Protein AF-A0AA94HT03-F1 (afdb_monomer)

Sequence (655 aa):
MANLNLFRPSSGQHSVFHSTGNEAVILNFPAGEATLGREGEALTFTFDDGGTLALEGFYTTYTSSNVPEFLVDGQALSGKEFFAALGHDDLMPAAGPAGVERGARYNEFAESSLAEGVDHLDGLDWQMQPLFASETEFPAEGLLAASGGGGDTPGPGPDTDPDGGTYHTRLVMSHGSGQSLSFQAVDENGHLVTDASKLSFAFAGGVSQYFNPPSVDPATGLVTVTLTEAGKAALAAGGKFASTLEVSIGGKTYTMDLLGSGGTSTYDYTQREAEAGMDGPLKGEWYVSHGKIVSGETITLGGDSINNILVVNARDSGNAYATHNTEMTFAHDTVGRVDIAAKAEGGGAYGNYIQGYGGNAAGLIDAGTKADVHISASSGTGTAMAMATSSEKAADGSMYETSAVVRGRDISFSANATEKMAAGIWGSGKTTVNVEAQGDVNFSSVTKGGTVDNMSTGVYTRDQAIVNISGQNVSSEAKALAGGGADGTVTSSGFRTSAGTSLNITTAENGTFNASSYQETSPYDSPYSGVSWTGGRAAGFTSMGLTASGNVDQGGWGNKSHLNVKAGDVNISATVDASSGKGTAAGIYAGYGGNVNINTSDNGNELNISGHAPSWGVGIISTNHGITHINAGDGDDVININASVHNGAAAVTIR

Radius of gyration: 31.0 Å; Cα contacts (8 Å, |Δi|>4): 1978; chains: 1; bounding box: 94×77×95 Å

pLDDT: mean 80.8, std 20.51, range [20.97, 98.94]

Mean predicted aligned error: 16.06 Å

Organism: Desulfovibrio desulfuricans (NCBI:txid876)

Secondary structure (DSSP, 8-state):
-EEEEE-PPPTT-EEEEE--SSEEEEESS-GGGEEEEEETTEEEEEETTS-EEEEETHHHH--TTTPPPEEETTEEE-HHHHHHHTT-GGGSPPPPPP-------------------------------------------------------------------S-EEEEEEEE-SS-EEEEEEE-TTS-EE--GGGEEEEEEEE-GGGBPPPEE-TTT-EEEEEB-HHHHHHHHTT-EEEEEEEEEETTEEEEEEEEEE-S---EEHHHHHHHHT--S-EEEEEEEEESS-EES-EEEE--SSEEEEEEEEEEEES-EEEEES-EEEESS--EEEEEEEEEEEES-EEEEEEEESSS-EEEEEE-TTTEEEEEEEEESSS-EEEEEEEEPBPTTSPBPPEEEEEEESSEEEEEEESSSEEEEEEE-SSEEEEEEESS-EEEEEEEES-SS--EEEEEEE-TT-EEEEEES-EEEEEEEE----TT---EEEEEEE-TT-EEEEEE-TT-EEEEEEEES----SS-------TT-PPPS-SEEEEEEE-EE-TTS-EE-EEEEEEESEEEEEEEE-GGGSS-EEEEEEEETTEEEEEEE-SSS-EEEEEEEESSEEEEEEEETT-EEEEE--SSS-EEEEEEEESSSEEE----

Solvent-accessible surface area (backbone atoms only — not comparable to full-atom values): 31815 Å² total; per-residue (Å²): 125,53,73,44,79,46,69,78,53,58,75,62,33,79,41,83,45,74,60,85,69,63,42,38,39,34,43,71,51,66,75,87,62,39,51,78,50,72,56,92,44,18,45,28,37,38,31,93,63,57,14,30,37,34,32,36,42,39,55,76,61,27,22,62,89,59,50,46,40,35,30,49,88,86,42,80,29,52,40,71,53,49,30,51,75,72,73,37,65,86,75,56,41,56,74,61,84,79,80,77,79,82,85,73,91,79,84,84,86,78,87,84,81,86,81,87,79,92,83,78,92,84,81,89,84,82,87,78,85,86,85,81,87,82,90,82,82,86,86,86,83,89,84,86,82,91,85,83,86,84,84,90,82,94,78,92,80,78,89,76,75,72,93,57,46,71,35,33,32,40,39,40,40,36,42,52,83,78,57,64,50,73,48,64,50,64,50,99,87,45,45,77,44,45,61,35,92,40,57,48,78,46,79,77,40,71,57,50,80,28,46,46,81,72,43,65,39,75,86,58,15,40,32,35,39,31,55,28,74,64,27,43,51,40,28,67,72,40,35,72,49,50,24,34,35,34,43,30,52,78,86,46,44,29,48,28,43,40,35,38,35,26,48,98,60,64,41,49,41,70,63,47,50,70,71,66,68,69,75,55,56,44,33,31,28,36,40,37,32,29,58,43,61,46,62,69,32,42,38,38,42,56,15,65,33,27,37,35,38,40,32,34,9,65,30,74,59,47,70,15,39,11,29,31,38,30,35,38,38,42,77,35,78,14,38,50,35,40,41,32,31,8,28,4,49,33,26,32,6,22,5,38,34,32,62,7,74,97,39,68,32,59,27,39,37,36,35,37,64,56,5,31,32,38,30,21,9,31,9,48,58,17,36,4,22,4,28,36,37,33,26,38,69,45,97,88,69,49,64,23,47,19,40,36,40,42,34,10,12,36,34,36,22,33,6,33,7,27,25,20,27,6,18,10,35,36,33,23,30,38,21,41,37,42,37,47,27,65,31,38,33,41,22,37,8,32,16,41,61,18,60,53,60,26,33,5,17,13,32,39,27,27,51,44,5,34,40,40,39,35,17,30,27,38,39,21,41,4,31,26,38,50,51,85,28,99,84,32,59,50,29,10,22,6,36,38,33,20,31,44,10,39,38,39,39,38,34,35,64,93,14,42,34,38,23,30,9,31,22,47,41,38,92,40,63,52,60,57,86,75,80,88,65,98,80,63,76,68,70,39,54,32,6,22,5,35,36,15,17,15,49,38,51,97,87,58,53,62,36,38,13,36,35,40,39,37,22,17,30,34,41,28,30,7,28,26,36,67,86,34,73,20,6,19,8,20,8,33,38,11,27,29,28,1,27,34,38,39,35,35,30,68,56,59,33,46,38,38,29,21,4,30,8,13,16,27,2,21,12,34,44,60,39,69,70,18,38,74,48,78,42,64,57,58,68,76,49,44,80,46,74,39,46,39,47,77,77,56,51,55,42,79,52,84,131

Nearest PDB structures (foldseek):
  6q2j-assembly1_E  TM=3.607E-01  e=1.363E-01  Homo sapiens
  6q2o-assembly1_E  TM=3.130E-01  e=4.363E-01  Homo sapiens
  2qub-assembly6_K  TM=1.337E-01  e=5.694E+00  Serratia marcescens

Structure (mmCIF, N/CA/C/O backbone):
data_AF-A0AA94HT03-F1
#
_entry.id   AF-A0AA94HT03-F1
#
loop_
_atom_site.group_PDB
_atom_site.id
_atom_site.type_symbol
_atom_site.label_atom_id
_atom_site.label_alt_id
_atom_site.label_comp_id
_atom_site.label_asym_id
_atom_site.label_entity_id
_atom_site.label_seq_id
_atom_site.pdbx_PDB_ins_code
_atom_site.Cartn_x
_atom_site.Cartn_y
_atom_site.Cartn_z
_atom_site.occupancy
_atom_site.B_iso_or_equiv
_atom_site.auth_seq_id
_atom_site.auth_comp_id
_atom_site.auth_asym_id
_atom_site.auth_atom_id
_atom_site.pdbx_PDB_model_num
ATOM 1 N N . MET A 1 1 ? 18.491 -6.166 23.065 1.00 55.22 1 MET A N 1
ATOM 2 C CA . MET A 1 1 ? 18.778 -7.569 22.707 1.00 55.22 1 MET A CA 1
ATOM 3 C C . MET A 1 1 ? 17.438 -8.227 22.453 1.00 55.22 1 MET A C 1
ATOM 5 O O . MET A 1 1 ? 16.529 -7.979 23.237 1.00 55.22 1 MET A O 1
ATOM 9 N N . ALA A 1 2 ? 17.270 -8.903 21.318 1.00 68.06 2 ALA A N 1
ATOM 10 C CA . ALA A 1 2 ? 16.026 -9.611 21.016 1.00 68.06 2 ALA A CA 1
ATOM 11 C C . ALA A 1 2 ? 15.937 -10.883 21.879 1.00 68.06 2 ALA A C 1
ATOM 13 O O . ALA A 1 2 ? 16.967 -11.395 22.310 1.00 68.06 2 ALA A O 1
ATOM 14 N N . ASN A 1 3 ? 14.734 -11.385 22.148 1.00 84.75 3 ASN A N 1
ATOM 15 C CA . ASN A 1 3 ? 14.538 -12.636 22.883 1.00 84.75 3 ASN A CA 1
ATOM 16 C C . ASN A 1 3 ? 13.904 -13.668 21.951 1.00 84.75 3 ASN A C 1
ATOM 18 O O . ASN A 1 3 ? 12.873 -13.380 21.341 1.00 84.75 3 ASN A O 1
ATOM 22 N N . LEU A 1 4 ? 14.480 -14.867 21.880 1.00 89.06 4 LEU A N 1
ATOM 23 C CA . LEU A 1 4 ? 13.916 -15.992 21.144 1.00 89.06 4 LEU A CA 1
ATOM 24 C C . LEU A 1 4 ? 13.158 -16.901 22.106 1.00 89.06 4 LEU A C 1
ATOM 26 O O . LEU A 1 4 ? 13.760 -17.569 22.941 1.00 89.06 4 LEU A O 1
ATOM 30 N N . ASN A 1 5 ? 11.834 -16.921 21.989 1.00 90.38 5 ASN A N 1
ATOM 31 C CA . ASN A 1 5 ? 10.969 -17.716 22.855 1.00 90.38 5 ASN A CA 1
ATOM 32 C C . ASN A 1 5 ? 10.739 -19.105 22.259 1.00 90.38 5 ASN A C 1
ATOM 34 O O . ASN A 1 5 ? 10.061 -19.244 21.243 1.00 90.38 5 ASN A O 1
ATOM 38 N N . LEU A 1 6 ? 11.274 -20.128 22.921 1.00 90.94 6 LEU A N 1
ATOM 39 C CA . LEU A 1 6 ? 11.078 -21.525 22.564 1.00 90.94 6 LEU A CA 1
ATOM 40 C C . LEU A 1 6 ? 9.910 -22.093 23.368 1.00 90.94 6 LEU A C 1
ATOM 42 O O . LEU A 1 6 ? 9.934 -22.099 24.600 1.00 90.94 6 LEU A O 1
ATOM 46 N N . PHE A 1 7 ? 8.887 -22.572 22.666 1.00 90.38 7 PHE A N 1
ATOM 47 C CA . PHE A 1 7 ? 7.710 -23.202 23.263 1.00 90.38 7 PHE A CA 1
ATOM 48 C C . PHE A 1 7 ? 7.730 -24.703 23.005 1.00 90.38 7 PHE A C 1
ATOM 50 O O . PHE A 1 7 ? 8.082 -25.146 21.911 1.00 90.38 7 PHE A O 1
ATOM 57 N N . ARG A 1 8 ? 7.317 -25.486 24.004 1.00 89.25 8 ARG A N 1
ATOM 58 C CA . ARG A 1 8 ? 7.193 -26.937 23.860 1.00 89.25 8 ARG A CA 1
ATOM 59 C C . ARG A 1 8 ? 6.147 -27.268 22.774 1.00 89.25 8 ARG A C 1
ATOM 61 O O . ARG A 1 8 ? 5.034 -26.743 22.845 1.00 89.25 8 ARG A O 1
ATOM 68 N N . PRO A 1 9 ? 6.472 -28.115 21.779 1.00 89.44 9 PRO A N 1
ATOM 69 C CA . PRO A 1 9 ? 5.512 -28.582 20.781 1.00 89.44 9 PRO A CA 1
ATOM 70 C C . PRO A 1 9 ? 4.450 -29.497 21.406 1.00 89.44 9 PRO A C 1
ATOM 72 O O . PRO A 1 9 ? 4.656 -30.084 22.468 1.00 89.44 9 PRO A O 1
ATOM 75 N N . SER A 1 10 ? 3.314 -29.662 20.722 1.00 85.94 10 SER A N 1
ATOM 76 C CA . SER A 1 10 ? 2.341 -30.701 21.093 1.00 85.94 10 SER A CA 1
ATOM 77 C C . SER A 1 10 ? 2.944 -32.101 20.895 1.00 85.94 10 SER A C 1
ATOM 79 O O . SER A 1 10 ? 3.809 -32.282 20.038 1.00 85.94 10 SER A O 1
ATOM 81 N N . SER A 1 11 ? 2.475 -33.102 21.651 1.00 88.50 11 SER A N 1
ATOM 82 C CA . SER A 1 11 ? 2.993 -34.482 21.571 1.00 88.50 11 SER A CA 1
ATOM 83 C C . SER A 1 11 ? 3.035 -35.000 20.126 1.00 88.50 11 SER A C 1
ATOM 85 O O . SER A 1 11 ? 2.053 -34.906 19.385 1.00 88.50 11 SER A O 1
ATOM 87 N N . GLY A 1 12 ? 4.199 -35.520 19.727 1.00 81.62 12 GLY A N 1
ATOM 88 C CA . GLY A 1 12 ? 4.464 -36.040 18.383 1.00 81.62 12 GLY A CA 1
ATOM 89 C C . GLY A 1 12 ? 4.638 -34.991 17.275 1.00 81.62 12 GLY A C 1
ATOM 90 O O . GLY A 1 12 ? 4.782 -35.377 16.116 1.00 81.62 12 GLY A O 1
ATOM 91 N N . GLN A 1 13 ? 4.615 -33.688 17.584 1.00 84.31 13 GLN A N 1
ATOM 92 C CA . GLN A 1 13 ? 4.849 -32.620 16.604 1.00 84.31 13 GLN A CA 1
ATOM 93 C C . GLN A 1 13 ? 6.302 -32.131 16.585 1.00 84.31 13 GLN A C 1
ATOM 95 O O . GLN A 1 13 ? 7.031 -32.251 17.569 1.00 84.31 13 GLN A O 1
ATOM 100 N N . HIS A 1 14 ? 6.692 -31.540 15.454 1.00 91.12 14 HIS A N 1
ATOM 101 C CA . HIS A 1 14 ? 7.996 -30.921 15.238 1.00 91.12 14 HIS A CA 1
ATOM 102 C C . HIS A 1 14 ? 7.846 -29.406 15.052 1.00 91.12 14 HIS A C 1
ATOM 104 O O . HIS A 1 14 ? 7.061 -28.968 14.208 1.00 91.12 14 HIS A O 1
ATOM 110 N N . SER A 1 15 ? 8.613 -28.624 15.809 1.00 89.06 15 SER A N 1
ATOM 111 C CA . SER A 1 15 ? 8.664 -27.160 15.713 1.00 89.06 15 SER A CA 1
ATOM 112 C C . SER A 1 15 ? 10.060 -26.687 15.323 1.00 89.06 15 SER A C 1
ATOM 114 O O . SER A 1 15 ? 11.050 -27.178 15.856 1.00 89.06 15 SER A O 1
ATOM 116 N N . VAL A 1 16 ? 10.143 -25.690 14.441 1.00 90.62 16 VAL A N 1
ATOM 117 C CA . VAL A 1 16 ? 11.417 -25.132 13.962 1.00 90.62 16 VAL A CA 1
ATOM 118 C C . VAL A 1 16 ? 11.518 -23.655 14.317 1.00 90.62 16 VAL A C 1
ATOM 120 O O . VAL A 1 16 ? 10.606 -22.876 14.046 1.00 90.62 16 VAL A O 1
ATOM 123 N N . PHE A 1 17 ? 12.655 -23.272 14.886 1.00 89.69 17 PHE A N 1
ATOM 124 C CA . PHE A 1 17 ? 13.041 -21.900 15.196 1.00 89.69 17 PHE A CA 1
ATOM 125 C C . PHE A 1 17 ? 14.381 -21.599 14.526 1.00 89.69 17 PHE A C 1
ATOM 127 O O . PHE A 1 17 ? 15.185 -22.503 14.335 1.00 89.69 17 PHE A O 1
ATOM 134 N N . HIS A 1 18 ? 14.639 -20.340 14.177 1.00 87.19 18 HIS A N 1
ATOM 135 C CA . HIS A 1 18 ? 15.865 -19.944 13.479 1.00 87.19 18 HIS A CA 1
ATOM 136 C C . HIS A 1 18 ? 16.683 -18.991 14.342 1.00 87.19 18 HIS A C 1
ATOM 138 O O . HIS A 1 18 ? 16.144 -17.996 14.825 1.00 87.19 18 HIS A O 1
ATOM 144 N N . SER A 1 19 ? 17.979 -19.274 14.502 1.00 78.75 19 SER A N 1
ATOM 145 C CA . SER A 1 19 ? 18.872 -18.390 15.252 1.00 78.75 19 SER A CA 1
ATOM 146 C C . SER A 1 19 ? 19.318 -17.172 14.441 1.00 78.75 19 SER A C 1
ATOM 148 O O . SER A 1 19 ? 19.839 -17.315 13.334 1.00 78.75 19 SER A O 1
ATOM 150 N N . THR A 1 20 ? 19.198 -15.976 15.023 1.00 71.31 20 THR A N 1
ATOM 151 C CA . THR A 1 20 ? 19.534 -14.684 14.385 1.00 71.31 20 THR A CA 1
ATOM 152 C C . THR A 1 20 ? 20.849 -14.059 14.876 1.00 71.31 20 THR A C 1
ATOM 154 O O . THR A 1 20 ? 21.336 -13.092 14.290 1.00 71.31 20 THR A O 1
ATOM 157 N N . GLY A 1 21 ? 21.471 -14.623 15.920 1.00 69.19 21 GLY A N 1
ATOM 158 C CA . GLY A 1 21 ? 22.850 -14.316 16.330 1.00 69.19 21 GLY A CA 1
ATOM 159 C C . GLY A 1 21 ? 23.035 -13.242 17.406 1.00 69.19 21 GLY A C 1
ATOM 160 O O . GLY A 1 21 ? 24.130 -13.146 17.947 1.00 69.19 21 GLY A O 1
ATOM 161 N N . ASN A 1 22 ? 21.988 -12.495 17.779 1.00 63.12 22 ASN A N 1
ATOM 162 C CA . ASN A 1 22 ? 22.027 -11.449 18.822 1.00 63.12 22 ASN A CA 1
ATOM 163 C C . ASN A 1 22 ? 20.814 -11.524 19.777 1.00 63.12 22 ASN A C 1
ATOM 165 O O . ASN A 1 22 ? 20.199 -10.505 20.121 1.00 63.12 22 ASN A O 1
ATOM 169 N N . GLU A 1 23 ? 20.458 -12.740 20.188 1.00 76.62 23 GLU A N 1
ATOM 170 C CA . GLU A 1 23 ? 19.279 -13.024 21.009 1.00 76.62 23 GLU A CA 1
ATOM 171 C C . GLU A 1 23 ? 19.609 -13.808 22.282 1.00 76.62 23 GLU A C 1
ATOM 173 O O . GLU A 1 23 ? 20.545 -14.606 22.300 1.00 76.62 23 GLU A O 1
ATOM 178 N N . ALA A 1 24 ? 18.830 -13.581 23.341 1.00 84.19 24 ALA A N 1
ATOM 179 C CA . ALA A 1 24 ? 18.766 -14.495 24.477 1.00 84.19 24 ALA A CA 1
ATOM 180 C C . ALA A 1 24 ? 17.714 -15.573 24.184 1.00 84.19 24 ALA A C 1
ATOM 182 O O . ALA A 1 24 ? 16.618 -15.258 23.714 1.00 84.19 24 ALA A O 1
ATOM 183 N N . VAL A 1 25 ? 18.032 -16.838 24.452 1.00 89.62 25 VAL A N 1
ATOM 184 C CA . VAL A 1 25 ? 17.131 -17.967 24.196 1.00 89.62 25 VAL A CA 1
ATOM 185 C C . VAL A 1 25 ? 16.319 -18.248 25.455 1.00 89.62 25 VAL A C 1
ATOM 187 O O . VAL A 1 25 ? 16.864 -18.651 26.478 1.00 89.62 25 VAL A O 1
ATOM 190 N N . ILE A 1 26 ? 15.009 -18.033 25.392 1.00 90.62 26 ILE A N 1
ATOM 191 C CA . ILE A 1 26 ? 14.081 -18.263 26.501 1.00 90.62 26 ILE A CA 1
ATOM 192 C C . ILE A 1 26 ? 13.413 -19.617 26.315 1.00 90.62 26 ILE A C 1
ATOM 194 O O . ILE A 1 26 ? 12.702 -19.838 25.335 1.00 90.62 26 ILE A O 1
ATOM 198 N N . LEU A 1 27 ? 13.612 -20.512 27.278 1.00 90.25 27 LEU A N 1
ATOM 199 C CA . LEU A 1 27 ? 12.957 -21.813 27.313 1.00 90.25 27 LEU A CA 1
ATOM 200 C C . LEU A 1 27 ? 11.663 -21.679 28.121 1.00 90.25 27 LEU A C 1
ATOM 202 O O . LEU A 1 27 ? 11.695 -21.575 29.344 1.00 90.25 27 LEU A O 1
ATOM 206 N N . ASN A 1 28 ? 10.509 -21.693 27.445 1.00 89.06 28 ASN A N 1
ATOM 207 C CA . ASN A 1 28 ? 9.187 -21.671 28.091 1.00 89.06 28 ASN A CA 1
ATOM 208 C C . ASN A 1 28 ? 8.732 -23.078 28.523 1.00 89.06 28 ASN A C 1
ATOM 210 O O . ASN A 1 28 ? 7.546 -23.406 28.491 1.00 89.06 28 ASN A O 1
ATOM 214 N N . PHE A 1 29 ? 9.691 -23.930 28.875 1.00 88.94 29 PHE A N 1
ATOM 215 C CA . PHE A 1 29 ? 9.501 -25.278 29.391 1.00 88.94 29 PHE A CA 1
ATOM 216 C C . PHE A 1 29 ? 10.693 -25.647 30.289 1.00 88.94 29 PHE A C 1
ATOM 218 O O . PHE A 1 29 ? 11.793 -25.130 30.070 1.00 88.94 29 PHE A O 1
ATOM 225 N N . PRO A 1 30 ? 10.517 -26.539 31.279 1.00 82.81 30 PRO A N 1
ATOM 226 C CA . PRO A 1 30 ? 11.606 -26.927 32.169 1.00 82.81 30 PRO A CA 1
ATOM 227 C C . PRO A 1 30 ? 12.741 -27.615 31.400 1.00 82.81 30 PRO A C 1
ATOM 229 O O . PRO A 1 30 ? 12.502 -28.533 30.614 1.00 82.81 30 PRO A O 1
ATOM 232 N N . ALA A 1 31 ? 13.994 -27.230 31.658 1.00 73.00 31 ALA A N 1
ATOM 233 C CA . ALA A 1 31 ? 15.149 -27.755 30.916 1.00 73.00 31 ALA A CA 1
ATOM 234 C C . ALA A 1 31 ? 15.367 -29.274 31.084 1.00 73.00 31 ALA A C 1
ATOM 236 O O . ALA A 1 31 ? 16.007 -29.894 30.242 1.00 73.00 31 ALA A O 1
ATOM 237 N N . GLY A 1 32 ? 14.820 -29.878 32.146 1.00 76.94 32 GLY A N 1
ATOM 238 C CA . GLY A 1 32 ? 14.878 -31.324 32.388 1.00 76.94 32 GLY A CA 1
ATOM 239 C C . GLY A 1 32 ? 13.812 -32.155 31.662 1.00 76.94 32 GLY A C 1
ATOM 240 O O . GLY A 1 32 ? 13.854 -33.376 31.760 1.00 76.94 32 GLY A O 1
ATOM 241 N N . GLU A 1 33 ? 12.853 -31.531 30.964 1.00 82.69 33 GLU A N 1
ATOM 242 C CA . GLU A 1 33 ? 11.791 -32.239 30.221 1.00 82.69 33 GLU A CA 1
ATOM 243 C C . GLU A 1 33 ? 12.181 -32.605 28.782 1.00 82.69 33 GLU A C 1
ATOM 245 O O . GLU A 1 33 ? 11.436 -33.316 28.105 1.00 82.69 33 GLU A O 1
ATOM 250 N N . ALA A 1 34 ? 13.331 -32.123 28.306 1.00 87.62 34 ALA A N 1
ATOM 251 C CA . ALA A 1 34 ? 13.828 -32.391 26.967 1.00 87.62 34 ALA A CA 1
ATOM 252 C C . ALA A 1 34 ? 15.257 -32.936 27.001 1.00 87.62 34 ALA A C 1
ATOM 254 O O . ALA A 1 34 ? 16.118 -32.443 27.726 1.00 87.62 34 ALA A O 1
ATOM 255 N N . THR A 1 35 ? 15.527 -33.919 26.148 1.00 88.94 35 THR A N 1
ATOM 256 C CA . THR A 1 35 ? 16.885 -34.369 25.839 1.00 88.94 35 THR A CA 1
ATOM 257 C C . THR A 1 35 ? 17.460 -33.482 24.741 1.00 88.94 35 THR A C 1
ATOM 259 O O . THR A 1 35 ? 16.836 -33.328 23.685 1.00 88.94 35 THR A O 1
ATOM 262 N N . LEU A 1 36 ? 18.645 -32.907 24.970 1.00 92.00 36 LEU A N 1
ATOM 263 C CA . LEU A 1 36 ? 19.337 -32.127 23.948 1.00 92.00 36 LEU A CA 1
ATOM 264 C C . LEU A 1 36 ? 20.093 -33.028 22.978 1.00 92.00 36 LEU A C 1
ATOM 266 O O . LEU A 1 36 ? 20.655 -34.059 23.341 1.00 92.00 36 LEU A O 1
ATOM 270 N N . GLY A 1 37 ? 20.135 -32.589 21.729 1.00 90.62 37 GLY A N 1
ATOM 271 C CA . GLY A 1 37 ? 20.889 -33.227 20.669 1.00 90.62 37 GLY A CA 1
ATOM 272 C C . GLY A 1 37 ? 21.324 -32.222 19.619 1.00 90.62 37 GLY A C 1
ATOM 273 O O . GLY A 1 37 ? 21.019 -31.030 19.687 1.00 90.62 37 GLY A O 1
ATOM 274 N N . ARG A 1 38 ? 22.038 -32.732 18.624 1.00 91.50 38 ARG A N 1
ATOM 275 C CA . ARG A 1 38 ? 22.418 -31.988 17.432 1.00 91.50 38 ARG A CA 1
ATOM 276 C C . ARG A 1 38 ? 21.989 -32.773 16.207 1.00 91.50 38 ARG A C 1
ATOM 278 O O . ARG A 1 38 ? 22.352 -33.941 16.070 1.00 91.50 38 ARG A O 1
ATOM 285 N N . GLU A 1 39 ? 21.312 -32.096 15.289 1.00 87.88 39 GLU A N 1
ATOM 286 C CA . GLU A 1 39 ? 20.986 -32.624 13.967 1.00 87.88 39 GLU A CA 1
ATOM 287 C C . GLU A 1 39 ? 21.488 -31.645 12.901 1.00 87.88 39 GLU A C 1
ATOM 289 O O . GLU A 1 39 ? 21.001 -30.523 12.772 1.00 87.88 39 GLU A O 1
ATOM 294 N N . GLY A 1 40 ? 22.539 -32.039 12.174 1.00 88.25 40 GLY A N 1
ATOM 295 C CA . GLY A 1 40 ? 23.218 -31.152 11.226 1.00 88.25 40 GLY A CA 1
ATOM 296 C C . GLY A 1 40 ? 23.758 -29.887 11.905 1.00 88.25 40 GLY A C 1
ATOM 297 O O . GLY A 1 40 ? 24.648 -29.963 12.756 1.00 88.25 40 GLY A O 1
ATOM 298 N N . GLU A 1 41 ? 23.209 -28.731 11.531 1.00 89.19 41 GLU A N 1
ATOM 299 C CA . GLU A 1 41 ? 23.566 -27.414 12.082 1.00 89.19 41 GLU A CA 1
ATOM 300 C C . GLU A 1 41 ? 22.558 -26.885 13.117 1.00 89.19 41 GLU A C 1
ATOM 302 O O . GLU A 1 41 ? 22.707 -25.761 13.604 1.00 89.19 41 GLU A O 1
ATOM 307 N N . ALA A 1 42 ? 21.555 -27.689 13.480 1.00 92.06 42 ALA A N 1
ATOM 308 C CA . ALA A 1 42 ? 20.538 -27.334 14.459 1.00 92.06 42 ALA A CA 1
ATOM 309 C C . ALA A 1 42 ? 20.842 -27.902 15.852 1.00 92.06 42 ALA A C 1
ATOM 311 O O . ALA A 1 42 ? 21.321 -29.033 15.989 1.00 92.06 42 ALA A O 1
ATOM 312 N N . LEU A 1 43 ? 20.510 -27.129 16.889 1.00 93.50 43 LEU A N 1
ATOM 313 C CA . LEU A 1 43 ? 20.377 -27.638 18.255 1.00 93.50 43 LEU A CA 1
ATOM 314 C C . LEU A 1 43 ? 18.954 -28.172 18.433 1.00 93.50 43 LEU A C 1
ATOM 316 O O . LEU A 1 43 ? 17.995 -27.441 18.198 1.00 93.50 43 LEU A O 1
ATOM 320 N N . THR A 1 44 ? 18.804 -29.429 18.839 1.00 93.81 44 THR A N 1
ATOM 321 C CA . THR A 1 44 ? 17.498 -30.095 18.927 1.00 93.81 44 THR A CA 1
ATOM 322 C C . THR A 1 44 ? 17.112 -30.407 20.368 1.00 93.81 44 THR A C 1
ATOM 324 O O . THR A 1 44 ? 17.952 -30.852 21.146 1.00 93.81 44 THR A O 1
ATOM 327 N N . PHE A 1 45 ? 15.830 -30.264 20.692 1.00 93.75 45 PHE A N 1
ATOM 328 C CA . PHE A 1 45 ? 15.214 -30.661 21.956 1.00 93.75 45 PHE A CA 1
ATOM 329 C C . PHE A 1 45 ? 14.186 -31.753 21.668 1.00 93.75 45 PHE A C 1
ATOM 331 O O . PHE A 1 45 ? 13.249 -31.531 20.903 1.00 93.75 45 PHE A O 1
ATOM 338 N N . THR A 1 46 ? 14.360 -32.931 22.263 1.00 91.81 46 THR A N 1
ATOM 339 C CA . THR A 1 46 ? 13.439 -34.067 22.104 1.00 91.81 46 THR A CA 1
ATOM 340 C C . THR A 1 46 ? 12.744 -34.356 23.423 1.00 91.81 46 THR A C 1
ATOM 342 O O . THR A 1 46 ? 13.410 -34.554 24.436 1.00 91.81 46 THR A O 1
ATOM 345 N N . PHE A 1 47 ? 11.417 -34.395 23.407 1.00 93.81 47 PHE A N 1
ATOM 346 C CA . PHE A 1 47 ? 10.585 -34.649 24.579 1.00 93.81 47 PHE A CA 1
ATOM 347 C C . PHE A 1 47 ? 10.160 -36.126 24.631 1.00 93.81 47 PHE A C 1
ATOM 349 O O . PHE A 1 47 ? 10.028 -36.786 23.598 1.00 93.81 47 PHE A O 1
ATOM 356 N N . ASP A 1 48 ? 9.889 -36.643 25.833 1.00 91.19 48 ASP A N 1
ATOM 357 C CA . ASP A 1 48 ? 9.496 -38.050 26.050 1.00 91.19 48 ASP A CA 1
ATOM 358 C C . ASP A 1 48 ? 8.194 -38.450 25.329 1.00 91.19 48 ASP A C 1
ATOM 360 O O . ASP A 1 48 ? 7.950 -39.626 25.060 1.00 91.19 48 ASP A O 1
ATOM 364 N N . ASP A 1 49 ? 7.349 -37.470 25.001 1.00 88.06 49 ASP A N 1
ATOM 365 C CA . ASP A 1 49 ? 6.087 -37.647 24.278 1.00 88.06 49 ASP A CA 1
ATOM 366 C C . ASP A 1 49 ? 6.249 -37.667 22.744 1.00 88.06 49 ASP A C 1
ATOM 368 O O . ASP A 1 49 ? 5.252 -37.618 22.014 1.00 88.06 49 ASP A O 1
ATOM 372 N N . GLY A 1 50 ? 7.495 -37.713 22.259 1.00 85.81 50 GLY A N 1
ATOM 373 C CA . GLY A 1 50 ? 7.856 -37.717 20.843 1.00 85.81 50 GLY A CA 1
ATOM 374 C C . GLY A 1 50 ? 7.834 -36.340 20.175 1.00 85.81 50 GLY A C 1
ATOM 375 O O . GLY A 1 50 ? 8.088 -36.260 18.974 1.00 85.81 50 GLY A O 1
ATOM 376 N N . GLY A 1 51 ? 7.524 -35.265 20.907 1.00 91.94 51 GLY A N 1
ATOM 377 C CA . GLY A 1 51 ? 7.667 -33.900 20.410 1.00 91.94 51 GLY A CA 1
ATOM 378 C C . GLY A 1 51 ? 9.136 -33.538 20.168 1.00 91.94 51 GLY A C 1
ATOM 379 O O . GLY A 1 51 ? 10.025 -33.972 20.901 1.00 91.94 51 GLY A O 1
ATOM 380 N N . THR A 1 52 ? 9.403 -32.727 19.147 1.00 92.88 52 THR A N 1
ATOM 381 C CA . THR A 1 52 ? 10.759 -32.278 18.795 1.00 92.88 52 THR A CA 1
ATOM 382 C C . THR A 1 52 ? 10.785 -30.789 18.468 1.00 92.88 52 THR A C 1
ATOM 384 O O . THR A 1 52 ? 9.865 -30.251 17.853 1.00 92.88 52 THR A O 1
ATOM 387 N N . LEU A 1 53 ? 11.840 -30.100 18.888 1.00 94.25 53 LEU A N 1
ATOM 388 C CA . LEU A 1 53 ? 12.087 -28.700 18.560 1.00 94.25 53 LEU A CA 1
ATOM 389 C C . LEU A 1 53 ? 13.495 -28.563 17.991 1.00 94.25 53 LEU A C 1
ATOM 391 O O . LEU A 1 53 ? 14.449 -28.974 18.645 1.00 94.25 53 LEU A O 1
ATOM 395 N N . ALA A 1 54 ? 13.632 -27.962 16.813 1.00 93.56 54 ALA A N 1
ATOM 396 C CA . ALA A 1 54 ? 14.916 -27.673 16.187 1.00 93.56 54 ALA A CA 1
ATOM 397 C C . ALA A 1 54 ? 15.182 -26.165 16.171 1.00 93.56 54 ALA A C 1
ATOM 399 O O . ALA A 1 54 ? 14.362 -25.381 15.695 1.00 93.56 54 ALA A O 1
ATOM 400 N N . LEU A 1 55 ? 16.343 -25.762 16.680 1.00 92.56 55 LEU A N 1
ATOM 401 C CA . LEU A 1 55 ? 16.882 -24.418 16.533 1.00 92.56 55 LEU A CA 1
ATOM 402 C C . LEU A 1 55 ? 17.882 -24.418 15.372 1.00 92.56 55 LEU A C 1
ATOM 404 O O . LEU A 1 55 ? 19.067 -24.707 15.551 1.00 92.56 55 LEU A O 1
ATOM 408 N N . GLU A 1 56 ? 17.382 -24.164 14.167 1.00 92.19 56 GLU A N 1
ATOM 409 C CA . GLU A 1 56 ? 18.146 -24.195 12.925 1.00 92.19 56 GLU A CA 1
ATOM 410 C C . GLU A 1 56 ? 19.175 -23.064 12.842 1.00 92.19 56 GLU A C 1
ATOM 412 O O . GLU A 1 56 ? 18.947 -21.922 13.255 1.00 92.19 56 GLU A O 1
ATOM 417 N N . GLY A 1 57 ? 20.344 -23.407 12.296 1.00 84.75 57 GLY A N 1
ATOM 418 C CA . GLY A 1 57 ? 21.472 -22.491 12.140 1.00 84.75 57 GLY A CA 1
ATOM 419 C C . GLY A 1 57 ? 22.262 -22.230 13.425 1.00 84.75 57 GLY A C 1
ATOM 420 O O . GLY A 1 57 ? 23.233 -21.478 13.383 1.00 84.75 57 GLY A O 1
ATOM 421 N N . PHE A 1 58 ? 21.915 -22.857 14.555 1.00 91.00 58 PHE A N 1
ATOM 422 C CA . PHE A 1 58 ? 22.598 -22.650 15.836 1.00 91.00 58 PHE A CA 1
ATOM 423 C C . PHE A 1 58 ? 24.123 -22.837 15.738 1.00 91.00 58 PHE A C 1
ATOM 425 O O . PHE A 1 58 ? 24.885 -21.980 16.188 1.00 91.00 58 PHE A O 1
ATOM 432 N N . TYR A 1 59 ? 24.580 -23.913 15.091 1.00 89.69 59 TYR A N 1
ATOM 433 C CA . TYR A 1 59 ? 26.009 -24.237 14.979 1.00 89.69 59 TYR A CA 1
ATOM 434 C C . TYR A 1 59 ? 26.754 -23.471 13.876 1.00 89.69 59 TYR A C 1
ATOM 436 O O . TYR A 1 59 ? 27.985 -23.473 13.861 1.00 89.69 59 TYR A O 1
ATOM 444 N N . THR A 1 60 ? 26.036 -22.774 12.992 1.00 86.19 60 THR A N 1
ATOM 445 C CA . THR A 1 60 ? 26.624 -21.847 12.009 1.00 86.19 60 THR A CA 1
ATOM 446 C C . THR A 1 60 ? 26.653 -20.405 12.504 1.00 86.19 60 THR A C 1
ATOM 448 O O . THR A 1 60 ? 27.519 -19.630 12.100 1.00 86.19 60 THR A O 1
ATOM 451 N N . THR A 1 61 ? 25.709 -20.043 13.370 1.00 86.06 61 THR A N 1
ATOM 452 C CA . THR A 1 61 ? 25.532 -18.687 13.896 1.00 86.06 61 THR A CA 1
ATOM 453 C C . THR A 1 61 ? 26.403 -18.444 15.128 1.00 86.06 61 THR A C 1
ATOM 455 O O . THR A 1 61 ? 26.960 -17.355 15.291 1.00 86.06 61 THR A O 1
ATOM 458 N N . TYR A 1 62 ? 26.569 -19.461 15.978 1.00 87.44 62 TYR A N 1
ATOM 459 C CA . TYR A 1 62 ? 27.312 -19.353 17.229 1.00 87.44 62 TYR A CA 1
ATOM 460 C C . TYR A 1 62 ? 28.615 -20.156 17.218 1.00 87.44 62 TYR A C 1
ATOM 462 O O . TYR A 1 62 ? 28.764 -21.186 16.570 1.00 87.44 62 TYR A O 1
ATOM 470 N N . THR A 1 63 ? 29.573 -19.666 17.992 1.00 86.88 63 THR A N 1
ATOM 471 C CA . THR A 1 63 ? 30.904 -20.218 18.252 1.00 86.88 63 THR A CA 1
ATOM 472 C C . THR A 1 63 ? 31.128 -20.236 19.760 1.00 86.88 63 THR A C 1
ATOM 474 O O . THR A 1 63 ? 30.421 -19.551 20.499 1.00 86.88 63 THR A O 1
ATOM 477 N N . SER A 1 64 ? 32.165 -20.923 20.240 1.00 83.62 64 SER A N 1
ATOM 478 C CA . SER A 1 64 ? 32.479 -20.977 21.678 1.00 83.62 64 SER A CA 1
ATOM 479 C C . SER A 1 64 ? 32.666 -19.604 22.356 1.00 83.62 64 SER A C 1
ATOM 481 O O . SER A 1 64 ? 32.650 -19.533 23.581 1.00 83.62 64 SER A O 1
ATOM 483 N N . SER A 1 65 ? 32.883 -18.523 21.592 1.00 81.88 65 SER A N 1
ATOM 484 C CA . SER A 1 65 ? 33.061 -17.153 22.101 1.00 81.88 65 SER A CA 1
ATOM 485 C C . SER A 1 65 ? 31.803 -16.278 22.088 1.00 81.88 65 SER A C 1
ATOM 487 O O . SER A 1 65 ? 31.832 -15.207 22.684 1.00 81.88 65 SER A O 1
ATOM 489 N N . ASN A 1 66 ? 30.728 -16.686 21.407 1.00 84.62 66 ASN A N 1
ATOM 490 C CA . ASN A 1 66 ? 29.511 -15.874 21.253 1.00 84.62 66 ASN A CA 1
ATOM 491 C C . ASN A 1 66 ? 28.210 -16.687 21.381 1.00 84.62 66 ASN A C 1
ATOM 493 O O . ASN A 1 66 ? 27.188 -16.272 20.848 1.00 84.62 66 ASN A O 1
ATOM 497 N N . VAL A 1 67 ? 28.242 -17.837 22.064 1.00 88.81 67 VAL A N 1
ATOM 498 C CA . VAL A 1 67 ? 27.036 -18.620 22.399 1.00 88.81 67 VAL A CA 1
ATOM 499 C C . VAL A 1 67 ? 26.034 -17.733 23.158 1.00 88.81 67 VAL A C 1
ATOM 501 O O . VAL A 1 67 ? 26.471 -16.993 24.045 1.00 88.81 67 VAL A O 1
ATOM 504 N N . PRO A 1 68 ? 24.723 -17.794 22.850 1.00 90.31 68 PRO A N 1
ATOM 505 C CA . PRO A 1 68 ? 23.732 -16.952 23.507 1.00 90.31 68 PRO A CA 1
ATOM 506 C C . PRO A 1 68 ? 23.566 -17.322 24.985 1.00 90.31 68 PRO A C 1
ATOM 508 O O . PRO A 1 68 ? 23.946 -18.410 25.431 1.00 90.31 68 PRO A O 1
ATOM 511 N N . GLU A 1 69 ? 22.974 -16.406 25.747 1.00 90.94 69 GLU A N 1
ATOM 512 C CA . GLU A 1 69 ? 22.470 -16.703 27.088 1.00 90.94 69 GLU A CA 1
ATOM 513 C C . GLU A 1 69 ? 21.156 -17.486 26.991 1.00 90.94 69 GLU A C 1
ATOM 515 O O . GLU A 1 69 ? 20.326 -17.216 26.119 1.00 90.94 69 GLU A O 1
ATOM 520 N N . PHE A 1 70 ? 20.965 -18.438 27.904 1.00 91.69 70 PHE A N 1
ATOM 521 C CA . PHE A 1 70 ? 19.748 -19.236 28.017 1.00 91.69 70 PHE A CA 1
ATOM 522 C C . PHE A 1 70 ? 18.997 -18.854 29.286 1.00 91.69 70 PHE A C 1
ATOM 524 O O . PHE A 1 70 ? 19.557 -18.906 30.379 1.00 91.69 70 PHE A O 1
ATOM 531 N N . LEU A 1 71 ? 17.724 -18.495 29.155 1.00 89.94 71 LEU A N 1
ATOM 532 C CA . LEU A 1 71 ? 16.839 -18.273 30.290 1.00 89.94 71 LEU A CA 1
ATOM 533 C C . LEU A 1 71 ? 16.072 -19.566 30.553 1.00 89.94 71 LEU A C 1
ATOM 535 O O . LEU A 1 71 ? 15.184 -19.938 29.784 1.00 89.94 71 LEU A O 1
ATOM 539 N N . VAL A 1 72 ? 16.433 -20.232 31.647 1.00 84.06 72 VAL A N 1
ATOM 540 C CA . VAL A 1 72 ? 15.791 -21.452 32.146 1.00 84.06 72 VAL A CA 1
ATOM 541 C C . VAL A 1 72 ? 15.083 -21.097 33.443 1.00 84.06 72 VAL A C 1
ATOM 543 O O . VAL A 1 72 ? 15.720 -20.587 34.363 1.00 84.06 72 VAL A O 1
ATOM 546 N N . ASP A 1 73 ? 13.771 -21.321 33.516 1.00 78.44 73 ASP A N 1
ATOM 547 C CA . ASP A 1 73 ? 12.962 -21.050 34.716 1.00 78.44 73 ASP A CA 1
ATOM 548 C C . ASP A 1 73 ? 13.137 -19.617 35.274 1.00 78.44 73 ASP A C 1
ATOM 550 O O . ASP A 1 73 ? 13.116 -19.375 36.480 1.00 78.44 73 ASP A O 1
ATOM 554 N N . GLY A 1 74 ? 13.339 -18.639 34.380 1.00 74.56 74 GLY A N 1
ATOM 555 C CA . GLY A 1 74 ? 13.552 -17.230 34.731 1.00 74.56 74 GLY A CA 1
ATOM 556 C C . GLY A 1 74 ? 14.975 -16.875 35.186 1.00 74.56 74 GLY A C 1
ATOM 557 O O . GLY A 1 74 ? 15.232 -15.710 35.494 1.00 74.56 74 GLY A O 1
ATOM 558 N N . GLN A 1 75 ? 15.909 -17.831 35.197 1.00 82.31 75 GLN A N 1
ATOM 559 C CA . GLN A 1 75 ? 17.320 -17.605 35.500 1.00 82.31 75 GLN A CA 1
ATOM 560 C C . GLN A 1 75 ? 18.162 -17.602 34.217 1.00 82.31 75 GLN A C 1
ATOM 562 O O . GLN A 1 75 ? 18.122 -18.549 33.433 1.00 82.31 75 GLN A O 1
ATOM 567 N N . ALA A 1 76 ? 18.955 -16.546 34.016 1.00 86.31 76 ALA A N 1
ATOM 568 C CA . ALA A 1 76 ? 19.912 -16.471 32.917 1.00 86.31 76 ALA A CA 1
ATOM 569 C C . ALA A 1 76 ? 21.152 -17.330 33.221 1.00 86.31 76 ALA A C 1
ATOM 571 O O . ALA A 1 76 ? 21.808 -17.149 34.249 1.00 86.31 76 ALA A O 1
ATOM 572 N N . LEU A 1 77 ? 21.463 -18.253 32.316 1.00 88.81 77 LEU A N 1
ATOM 573 C CA . LEU A 1 77 ? 22.674 -19.064 32.294 1.00 88.81 77 LEU A CA 1
ATOM 574 C C . LEU A 1 77 ? 23.495 -18.679 31.066 1.00 88.81 77 LEU A C 1
ATOM 576 O O . LEU A 1 77 ? 22.953 -18.547 29.964 1.00 88.81 77 LEU A O 1
ATOM 580 N N . SER A 1 78 ? 24.814 -18.546 31.219 1.00 89.62 78 SER A N 1
ATOM 581 C CA . SER A 1 78 ? 25.678 -18.453 30.040 1.00 89.62 78 SER A CA 1
ATOM 582 C C . SER A 1 78 ? 25.571 -19.741 29.219 1.00 89.62 78 SER A C 1
ATOM 584 O O . SER A 1 78 ? 25.356 -20.817 29.779 1.00 89.62 78 SER A O 1
ATOM 586 N N . GLY A 1 79 ? 25.776 -19.677 27.900 1.00 88.44 79 GLY A N 1
ATOM 587 C CA . GLY A 1 79 ? 25.736 -20.877 27.056 1.00 88.44 79 GLY A CA 1
ATOM 588 C C . GLY A 1 79 ? 26.622 -22.016 27.575 1.00 88.44 79 GLY A C 1
ATOM 589 O O . GLY A 1 79 ? 26.218 -23.174 27.568 1.00 88.44 79 GLY A O 1
ATOM 590 N N . LYS A 1 80 ? 27.794 -21.688 28.131 1.00 86.62 80 LYS A N 1
ATOM 591 C CA . LYS A 1 80 ? 28.688 -22.665 28.766 1.00 86.62 80 LYS A CA 1
ATOM 592 C C . LYS A 1 80 ? 28.068 -23.321 30.006 1.00 86.62 80 LYS A C 1
ATOM 594 O O . LYS A 1 80 ? 28.186 -24.529 30.174 1.00 86.62 80 LYS A O 1
ATOM 599 N N . GLU A 1 81 ? 27.444 -22.540 30.883 1.00 88.44 81 GLU A N 1
ATOM 600 C CA . GLU A 1 81 ? 26.784 -23.064 32.086 1.00 88.44 81 GLU A CA 1
ATOM 601 C C . GLU A 1 81 ? 25.543 -23.885 31.739 1.00 88.44 81 GLU A C 1
ATOM 603 O O . GLU A 1 81 ? 25.293 -24.895 32.386 1.00 88.44 81 GLU A O 1
ATOM 608 N N . PHE A 1 82 ? 24.806 -23.492 30.700 1.00 90.50 82 PHE A N 1
ATOM 609 C CA . PHE A 1 82 ? 23.634 -24.212 30.213 1.00 90.50 82 PHE A CA 1
ATOM 610 C C . PHE A 1 82 ? 23.981 -25.635 29.744 1.00 90.50 82 PHE A C 1
ATOM 612 O O . PHE A 1 82 ? 23.401 -26.603 30.237 1.00 90.50 82 PHE A O 1
ATOM 619 N N . PHE A 1 83 ? 24.971 -25.786 28.855 1.00 89.62 83 PHE A N 1
ATOM 620 C CA . PHE A 1 83 ? 25.398 -27.107 28.375 1.00 89.62 83 PHE A CA 1
ATOM 621 C C . PHE A 1 83 ? 26.000 -27.968 29.495 1.00 89.62 83 PHE A C 1
ATOM 623 O O . PHE A 1 83 ? 25.683 -29.156 29.592 1.00 89.62 83 PHE A O 1
ATOM 630 N N . ALA A 1 84 ? 26.779 -27.363 30.397 1.00 86.88 84 ALA A N 1
ATOM 631 C CA . ALA A 1 84 ? 27.346 -28.060 31.548 1.00 86.88 84 ALA A CA 1
ATOM 632 C C . ALA A 1 84 ? 26.270 -28.531 32.544 1.00 86.88 84 ALA A C 1
ATOM 634 O O . ALA A 1 84 ? 26.362 -29.641 33.072 1.00 86.88 84 ALA A O 1
ATOM 635 N N . ALA A 1 85 ? 25.232 -27.722 32.787 1.00 83.38 85 ALA A N 1
ATOM 636 C CA . ALA A 1 85 ? 24.133 -28.057 33.696 1.00 83.38 85 ALA A CA 1
ATOM 637 C C . ALA A 1 85 ? 23.320 -29.272 33.223 1.00 83.38 85 ALA A C 1
ATOM 639 O O . ALA A 1 85 ? 22.782 -30.007 34.050 1.00 83.38 85 ALA A O 1
ATOM 640 N N . LEU A 1 86 ? 23.266 -29.502 31.908 1.00 83.69 86 LEU A N 1
ATOM 641 C CA . LEU A 1 86 ? 22.558 -30.625 31.290 1.00 83.69 86 LEU A CA 1
ATOM 642 C C . LEU A 1 86 ? 23.492 -31.791 30.924 1.00 83.69 86 LEU A C 1
ATOM 644 O O . LEU A 1 86 ? 23.040 -32.787 30.372 1.00 83.69 86 LEU A O 1
ATOM 648 N N . GLY A 1 87 ? 24.784 -31.701 31.263 1.00 81.50 87 GLY A N 1
ATOM 649 C CA . GLY A 1 87 ? 25.768 -32.761 31.025 1.00 81.50 87 GLY A CA 1
ATOM 650 C C . GLY A 1 87 ? 26.178 -32.934 29.558 1.00 81.50 87 GLY A C 1
ATOM 651 O O . GLY A 1 87 ? 26.682 -33.997 29.200 1.00 81.50 87 GLY A O 1
ATOM 652 N N . HIS A 1 88 ? 25.980 -31.905 28.730 1.00 86.38 88 HIS A N 1
ATOM 653 C CA . HIS A 1 88 ? 26.172 -31.924 27.278 1.00 86.38 88 HIS A CA 1
ATOM 654 C C . HIS A 1 88 ? 27.245 -30.925 26.813 1.00 86.38 88 HIS A C 1
ATOM 656 O O . HIS A 1 88 ? 27.031 -30.135 25.892 1.00 86.38 88 HIS A O 1
ATOM 662 N N . ASP A 1 89 ? 28.424 -30.951 27.443 1.00 82.75 89 ASP A N 1
ATOM 663 C CA . ASP A 1 89 ? 29.572 -30.113 27.049 1.00 82.75 89 ASP A CA 1
ATOM 664 C C . ASP A 1 89 ? 30.007 -30.354 25.588 1.00 82.75 89 ASP A C 1
ATOM 666 O O . ASP A 1 89 ? 30.584 -29.477 24.944 1.00 82.75 89 ASP A O 1
ATOM 670 N N . ASP A 1 90 ? 29.718 -31.540 25.051 1.00 83.44 90 ASP A N 1
ATOM 671 C CA . ASP A 1 90 ? 29.975 -31.944 23.669 1.00 83.44 90 ASP A CA 1
ATOM 672 C C . ASP A 1 90 ? 29.086 -31.225 22.643 1.00 83.44 90 ASP A C 1
ATOM 674 O O . ASP A 1 90 ? 29.455 -31.127 21.472 1.00 83.44 90 ASP A O 1
ATOM 678 N N . LEU A 1 91 ? 27.948 -30.679 23.081 1.00 88.94 91 LEU A N 1
ATOM 679 C CA . LEU A 1 91 ? 27.023 -29.913 22.247 1.00 88.94 91 LEU A CA 1
ATOM 680 C C . LEU A 1 91 ? 27.365 -28.418 22.188 1.00 88.94 91 LEU A C 1
ATOM 682 O O . LEU A 1 91 ? 26.662 -27.665 21.511 1.00 88.94 91 LEU A O 1
ATOM 686 N N . MET A 1 92 ? 28.449 -27.968 22.831 1.00 89.12 92 MET A N 1
ATOM 687 C CA . MET A 1 92 ? 28.924 -26.593 22.686 1.00 89.12 92 MET A CA 1
ATOM 688 C C . MET A 1 92 ? 29.379 -26.294 21.244 1.00 89.12 92 MET A C 1
ATOM 690 O O . MET A 1 92 ? 30.120 -27.086 20.652 1.00 89.12 92 MET A O 1
ATOM 694 N N . PRO A 1 93 ? 29.022 -25.124 20.671 1.00 87.88 93 PRO A N 1
ATOM 695 C CA . PRO A 1 93 ? 29.571 -24.699 19.390 1.00 87.88 93 PRO A CA 1
ATOM 696 C C . PRO A 1 93 ? 31.101 -24.622 19.416 1.00 87.88 93 PRO A C 1
ATOM 698 O O . PRO A 1 93 ? 31.705 -24.176 20.396 1.00 87.88 93 PRO A O 1
ATOM 701 N N . ALA A 1 94 ? 31.735 -25.040 18.320 1.00 81.44 94 ALA A N 1
ATOM 702 C CA . ALA A 1 94 ? 33.189 -25.051 18.210 1.00 81.44 94 ALA A CA 1
ATOM 703 C C . ALA A 1 94 ? 33.777 -23.631 18.294 1.00 81.44 94 ALA A C 1
ATOM 705 O O . ALA A 1 94 ? 33.113 -22.632 18.000 1.00 81.44 94 ALA A O 1
ATOM 706 N N . ALA A 1 95 ? 35.054 -23.533 18.666 1.00 71.50 95 ALA A N 1
ATOM 707 C CA . ALA A 1 95 ? 35.798 -22.295 18.479 1.00 71.50 95 ALA A CA 1
ATOM 708 C C . ALA A 1 95 ? 35.796 -21.955 16.981 1.00 71.50 95 ALA A C 1
ATOM 710 O O . ALA A 1 95 ? 36.177 -22.790 16.158 1.00 71.50 95 ALA A O 1
ATOM 711 N N . GLY A 1 96 ? 35.322 -20.756 16.629 1.00 59.69 96 GLY A N 1
ATOM 712 C CA . GLY A 1 96 ? 35.319 -20.291 15.243 1.00 59.69 96 GLY A CA 1
ATOM 713 C C . GLY A 1 96 ? 36.733 -20.287 14.640 1.00 59.69 96 GLY A C 1
ATOM 714 O O . GLY A 1 96 ? 37.718 -20.453 15.367 1.00 59.69 96 GLY A O 1
ATOM 715 N N . PRO A 1 97 ? 36.874 -20.091 13.316 1.00 51.88 97 PRO A N 1
ATOM 716 C CA . PRO A 1 97 ? 38.181 -20.041 12.670 1.00 51.88 97 PRO A CA 1
ATOM 717 C C . PRO A 1 97 ? 39.092 -19.052 13.402 1.00 51.88 97 PRO A C 1
ATOM 719 O O . PRO A 1 97 ? 38.717 -17.894 13.592 1.00 51.88 97 PRO A O 1
ATOM 722 N N . ALA A 1 98 ? 40.275 -19.508 13.828 1.00 42.78 98 ALA A N 1
ATOM 723 C CA . ALA A 1 98 ? 41.248 -18.650 14.491 1.00 42.78 98 ALA A CA 1
ATOM 724 C C . ALA A 1 98 ? 41.506 -17.423 13.606 1.00 42.78 98 ALA A C 1
ATOM 726 O O . ALA A 1 98 ? 41.908 -17.563 12.448 1.00 42.78 98 ALA A O 1
ATOM 727 N N . GLY A 1 99 ? 41.216 -16.232 14.135 1.00 39.56 99 GLY A N 1
ATOM 728 C CA . GLY A 1 99 ? 41.380 -14.981 13.409 1.00 39.56 99 GLY A CA 1
ATOM 729 C C . GLY A 1 99 ? 42.801 -14.877 12.865 1.00 39.56 99 GLY A C 1
ATOM 730 O O . GLY A 1 99 ? 43.766 -14.832 13.624 1.00 39.56 99 GLY A O 1
ATOM 731 N N . VAL A 1 100 ? 42.933 -14.865 11.541 1.00 33.62 100 VAL A N 1
ATOM 732 C CA . VAL A 1 100 ? 44.208 -14.603 10.875 1.00 33.62 100 VAL A CA 1
ATOM 733 C C . VAL A 1 100 ? 44.554 -13.137 11.136 1.00 33.62 100 VAL A C 1
ATOM 735 O O . VAL A 1 100 ? 43.892 -12.241 10.607 1.00 33.62 100 VAL A O 1
ATOM 738 N N . GLU A 1 101 ? 45.572 -12.887 11.965 1.00 35.78 101 GLU A N 1
ATOM 739 C CA . GLU A 1 101 ? 46.165 -11.559 12.136 1.00 35.78 101 GLU A CA 1
ATOM 740 C C . GLU A 1 101 ? 46.550 -10.996 10.762 1.00 35.78 101 GLU A C 1
ATOM 742 O O . GLU A 1 101 ? 47.441 -11.504 10.074 1.00 35.78 101 GLU A O 1
ATOM 747 N N . ARG A 1 102 ? 45.879 -9.917 10.344 1.00 36.84 102 ARG A N 1
ATOM 748 C CA . ARG A 1 102 ? 46.282 -9.146 9.165 1.00 36.84 102 ARG A CA 1
ATOM 749 C C . ARG A 1 102 ? 47.532 -8.338 9.499 1.00 36.84 102 ARG A C 1
ATOM 751 O O . ARG A 1 102 ? 47.459 -7.159 9.828 1.00 36.84 102 ARG A O 1
ATOM 758 N N . GLY A 1 103 ? 48.694 -8.963 9.362 1.00 37.50 103 GLY A N 1
ATOM 759 C CA . GLY A 1 103 ? 49.958 -8.254 9.213 1.00 37.50 103 GLY A CA 1
ATOM 760 C C . GLY A 1 103 ? 50.071 -7.658 7.808 1.00 37.50 103 GLY A C 1
ATOM 761 O O . GLY A 1 103 ? 50.447 -8.361 6.876 1.00 37.50 103 GLY A O 1
ATOM 762 N N . ALA A 1 104 ? 49.784 -6.365 7.641 1.00 33.25 104 ALA A N 1
ATOM 763 C CA . ALA A 1 104 ? 50.152 -5.620 6.433 1.00 33.25 104 ALA A CA 1
ATOM 764 C C . ALA A 1 104 ? 50.327 -4.119 6.718 1.00 33.25 104 ALA A C 1
ATOM 766 O O . ALA A 1 104 ? 49.423 -3.306 6.566 1.00 33.25 104 ALA A O 1
ATOM 767 N N . ARG A 1 105 ? 51.545 -3.803 7.159 1.00 36.56 105 ARG A N 1
ATOM 768 C CA . ARG A 1 105 ? 52.336 -2.586 6.920 1.00 36.56 105 ARG A CA 1
ATOM 769 C C . ARG A 1 105 ? 51.714 -1.556 5.959 1.00 36.56 105 ARG A C 1
ATOM 771 O O . ARG A 1 105 ? 51.713 -1.796 4.757 1.00 36.56 105 ARG A O 1
ATOM 778 N N . TYR A 1 106 ? 51.406 -0.363 6.466 1.00 34.50 106 TYR A N 1
ATOM 779 C CA . TYR A 1 106 ? 51.597 0.893 5.733 1.00 34.50 106 TYR A CA 1
ATOM 780 C C . TYR A 1 106 ? 52.131 1.958 6.696 1.00 34.50 106 TYR A C 1
ATOM 782 O O . TYR A 1 106 ? 51.660 2.083 7.822 1.00 34.50 106 TYR A O 1
ATOM 790 N N . ASN A 1 107 ? 53.193 2.631 6.254 1.00 37.62 107 ASN A N 1
ATOM 791 C CA . ASN A 1 107 ? 54.029 3.531 7.040 1.00 37.62 107 ASN A CA 1
ATOM 792 C C . ASN A 1 107 ? 53.297 4.806 7.471 1.00 37.62 107 ASN A C 1
ATOM 794 O O . ASN A 1 107 ? 52.541 5.397 6.700 1.00 37.62 107 ASN A O 1
ATOM 798 N N . GLU A 1 108 ? 53.637 5.237 8.683 1.00 32.97 108 GLU A N 1
ATOM 799 C CA . GLU A 1 108 ? 53.438 6.571 9.236 1.00 32.97 108 GLU A CA 1
ATOM 800 C C . GLU A 1 108 ? 53.969 7.673 8.308 1.00 32.97 108 GLU A C 1
ATOM 802 O O . GLU A 1 108 ? 55.097 7.608 7.820 1.00 32.97 108 GLU A O 1
ATOM 807 N N . PHE A 1 109 ? 53.193 8.748 8.186 1.00 35.00 109 PHE A N 1
ATOM 808 C CA . PHE A 1 109 ? 53.742 10.101 8.195 1.00 35.00 109 PHE A CA 1
ATOM 809 C C . PHE A 1 109 ? 53.085 10.853 9.353 1.00 35.00 109 PHE A C 1
ATOM 811 O O . PHE A 1 109 ? 52.107 11.578 9.181 1.00 35.00 109 PHE A O 1
ATOM 818 N N . ALA A 1 110 ? 53.605 10.600 10.552 1.00 36.31 110 ALA A N 1
ATOM 819 C CA . ALA A 1 110 ? 53.525 11.531 11.664 1.00 36.31 110 ALA A CA 1
ATOM 820 C C . ALA A 1 110 ? 54.555 12.658 11.456 1.00 36.31 110 ALA A C 1
ATOM 822 O O . ALA A 1 110 ? 55.532 12.479 10.730 1.00 36.31 110 ALA A O 1
ATOM 823 N N . GLU A 1 111 ? 54.335 13.766 12.166 1.00 37.97 111 GLU A N 1
ATOM 824 C CA . GLU A 1 111 ? 55.216 14.934 12.344 1.00 37.97 111 GLU A CA 1
ATOM 825 C C . GLU A 1 111 ? 54.967 16.142 11.418 1.00 37.97 111 GLU A C 1
ATOM 827 O O . GLU A 1 111 ? 55.763 16.498 10.552 1.00 37.97 111 GLU A O 1
ATOM 832 N N . SER A 1 112 ? 53.906 16.890 11.733 1.00 33.31 112 SER A N 1
ATOM 833 C CA . SER A 1 112 ? 54.083 18.323 12.008 1.00 33.31 112 SER A CA 1
ATOM 834 C C . SER A 1 112 ? 53.222 18.714 13.212 1.00 33.31 112 SER A C 1
ATOM 836 O O . SER A 1 112 ? 52.010 18.898 13.102 1.00 33.31 112 SER A O 1
ATOM 838 N N . SER A 1 113 ? 53.852 18.776 14.382 1.00 43.59 113 SER A N 1
ATOM 839 C CA . SER A 1 113 ? 53.262 19.201 15.647 1.00 43.59 113 SER A CA 1
ATOM 840 C C . SER A 1 113 ? 53.006 20.713 15.700 1.00 43.59 113 SER A C 1
ATOM 842 O O . SER A 1 113 ? 53.890 21.499 15.370 1.00 43.59 113 SER A O 1
ATOM 844 N N . LEU A 1 114 ? 51.807 21.057 16.181 1.00 46.84 114 LEU A N 1
ATOM 845 C CA . LEU A 1 114 ? 51.427 22.172 17.062 1.00 46.84 114 LEU A CA 1
ATOM 846 C C . LEU A 1 114 ? 52.254 23.473 17.033 1.00 46.84 114 LEU A C 1
ATOM 848 O O . LEU A 1 114 ? 53.389 23.493 17.502 1.00 46.84 114 LEU A O 1
ATOM 852 N N . ALA A 1 115 ? 51.571 24.589 16.748 1.00 32.97 115 ALA A N 1
ATOM 853 C CA . ALA A 1 115 ? 51.664 25.806 17.565 1.00 32.97 115 ALA A CA 1
ATOM 854 C C . ALA A 1 115 ? 50.483 26.762 17.287 1.00 32.97 115 ALA A C 1
ATOM 856 O O . ALA A 1 115 ? 50.377 27.285 16.185 1.00 32.97 115 ALA A O 1
ATOM 857 N N . GLU A 1 116 ? 49.653 26.945 18.324 1.00 36.53 116 GLU A N 1
ATOM 858 C CA . GLU A 1 116 ? 49.007 28.194 18.785 1.00 36.53 116 GLU A CA 1
ATOM 859 C C . GLU A 1 116 ? 48.115 29.014 17.815 1.00 36.53 116 GLU A C 1
ATOM 861 O O . GLU A 1 116 ? 48.455 29.281 16.675 1.00 36.53 116 GLU A O 1
ATOM 866 N N . GLY A 1 117 ? 46.944 29.511 18.215 1.00 31.16 117 GLY A N 1
ATOM 867 C CA . GLY A 1 117 ? 46.593 29.961 19.555 1.00 31.16 117 GLY A CA 1
ATOM 868 C C . GLY A 1 117 ? 45.094 29.960 19.839 1.00 31.16 117 GLY A C 1
ATOM 869 O O . GLY A 1 117 ? 44.242 30.095 18.963 1.00 31.16 117 GLY A O 1
ATOM 870 N N . VAL A 1 118 ? 44.825 29.784 21.127 1.00 47.88 118 VAL A N 1
ATOM 871 C CA . VAL A 1 118 ? 43.596 30.157 21.815 1.00 47.88 118 VAL A CA 1
ATOM 872 C C . VAL A 1 118 ? 43.596 31.677 21.908 1.00 47.88 118 VAL A C 1
ATOM 874 O O . VAL A 1 118 ? 44.571 32.210 22.427 1.00 47.88 118 VAL A O 1
ATOM 877 N N . ASP A 1 119 ? 42.555 32.339 21.399 1.00 43.47 119 ASP A N 1
ATOM 878 C CA . ASP A 1 119 ? 42.222 33.747 21.668 1.00 43.47 119 ASP A CA 1
ATOM 879 C C . ASP A 1 119 ? 41.031 34.154 20.763 1.00 43.47 119 ASP A C 1
ATOM 881 O O . ASP A 1 119 ? 41.097 33.967 19.554 1.00 43.47 119 ASP A O 1
ATOM 885 N N . HIS A 1 120 ? 39.878 34.673 21.195 1.00 42.00 120 HIS A N 1
ATOM 886 C CA . HIS A 1 120 ? 39.307 35.003 22.502 1.00 42.00 120 HIS A CA 1
ATOM 887 C C . HIS A 1 120 ? 37.779 35.127 22.312 1.00 42.00 120 HIS A C 1
ATOM 889 O O . HIS A 1 120 ? 37.305 35.509 21.240 1.00 42.00 120 HIS A O 1
ATOM 895 N N . LEU A 1 121 ? 37.019 34.831 23.365 1.00 52.47 121 LEU A N 1
ATOM 896 C CA . LEU A 1 121 ? 35.599 35.160 23.497 1.00 52.47 121 LEU A CA 1
ATOM 897 C C . LEU A 1 121 ? 35.415 36.686 23.558 1.00 52.47 121 LEU A C 1
ATOM 899 O O . LEU A 1 121 ? 36.134 37.336 24.308 1.00 52.47 121 LEU A O 1
ATOM 903 N N . ASP A 1 122 ? 34.458 37.235 22.802 1.00 35.56 122 ASP A N 1
ATOM 904 C CA . ASP A 1 122 ? 33.360 38.049 23.357 1.00 35.56 122 ASP A CA 1
ATOM 905 C C . ASP A 1 122 ? 32.430 38.618 22.271 1.00 35.56 122 ASP A C 1
ATOM 907 O O . ASP A 1 122 ? 32.873 39.230 21.298 1.00 35.56 122 ASP A O 1
ATOM 911 N N . GLY A 1 123 ? 31.118 38.475 22.507 1.00 29.05 123 GLY A N 1
ATOM 912 C CA . GLY A 1 123 ? 30.085 39.323 21.905 1.00 29.05 123 GLY A CA 1
ATOM 913 C C . GLY A 1 123 ? 28.794 38.628 21.454 1.00 29.05 123 GLY A C 1
ATOM 914 O O . GLY A 1 123 ? 28.607 38.518 20.252 1.00 29.05 123 GLY A O 1
ATOM 915 N N . LEU A 1 124 ? 27.930 38.255 22.422 1.00 38.38 124 LEU A N 1
ATOM 916 C CA . LEU A 1 124 ? 26.441 38.350 22.443 1.00 38.38 124 LEU A CA 1
ATOM 917 C C . LEU A 1 124 ? 25.609 37.853 21.228 1.00 38.38 124 LEU A C 1
ATOM 919 O O . LEU A 1 124 ? 25.948 38.082 20.082 1.00 38.38 124 LEU A O 1
ATOM 923 N N . ASP A 1 125 ? 24.379 37.348 21.325 1.00 32.62 125 ASP A N 1
ATOM 924 C CA . ASP A 1 125 ? 23.410 36.986 22.369 1.00 32.62 125 ASP A CA 1
ATOM 925 C C . ASP A 1 125 ? 22.209 36.426 21.577 1.00 32.62 125 ASP A C 1
ATOM 927 O O . ASP A 1 125 ? 21.766 37.079 20.634 1.00 32.62 125 ASP A O 1
ATOM 931 N N . TRP A 1 126 ? 21.683 35.253 21.932 1.00 25.20 126 TRP A N 1
ATOM 932 C CA . TRP A 1 126 ? 20.255 34.949 21.774 1.00 25.20 126 TRP A CA 1
ATOM 933 C C . TRP A 1 126 ? 19.841 33.940 22.842 1.00 25.20 126 TRP A C 1
ATOM 935 O O . TRP A 1 126 ? 19.806 32.726 22.647 1.00 25.20 126 TRP A O 1
ATOM 945 N N . GLN A 1 127 ? 19.552 34.503 24.012 1.00 27.06 127 GLN A N 1
ATOM 946 C CA . GLN A 1 127 ? 18.774 33.890 25.079 1.00 27.06 127 GLN A CA 1
ATOM 947 C C . GLN A 1 127 ? 17.429 33.359 24.555 1.00 27.06 127 GLN A C 1
ATOM 949 O O . GLN A 1 127 ? 16.558 34.127 24.153 1.00 27.06 127 GLN A O 1
ATOM 954 N N . MET A 1 128 ? 17.224 32.047 24.666 1.00 25.70 128 MET A N 1
ATOM 955 C CA . MET A 1 128 ? 15.903 31.472 24.916 1.00 25.70 128 MET A CA 1
ATOM 956 C C . MET A 1 128 ? 15.890 31.005 26.370 1.00 25.70 128 MET A C 1
ATOM 958 O O . MET A 1 128 ? 16.606 30.079 26.749 1.00 25.70 128 MET A O 1
ATOM 962 N N . GLN A 1 129 ? 15.121 31.713 27.196 1.00 26.52 129 GLN A N 1
ATOM 963 C CA . GLN A 1 129 ? 14.882 31.370 28.593 1.00 26.52 129 GLN A CA 1
ATOM 964 C C . GLN A 1 129 ? 14.084 30.057 28.699 1.00 26.52 129 GLN A C 1
ATOM 966 O O . GLN A 1 129 ? 13.057 29.926 28.031 1.00 26.52 129 GLN A O 1
ATOM 971 N N . PRO A 1 130 ? 14.481 29.122 29.580 1.00 28.19 130 PRO A N 1
ATOM 972 C CA . PRO A 1 130 ? 13.605 28.094 30.121 1.00 28.19 130 PRO A CA 1
ATOM 973 C C . PRO A 1 130 ? 12.944 28.620 31.403 1.00 28.19 130 PRO A C 1
ATOM 975 O O . PRO A 1 130 ? 13.604 29.214 32.254 1.00 28.19 130 PRO A O 1
ATOM 978 N N . LEU A 1 131 ? 11.639 28.414 31.550 1.00 23.12 131 LEU A N 1
ATOM 979 C CA . LEU A 1 131 ? 10.863 28.838 32.716 1.00 23.12 131 LEU A CA 1
ATOM 980 C C . LEU A 1 131 ? 9.578 27.982 32.743 1.00 23.12 131 LEU A C 1
ATOM 982 O O . LEU A 1 131 ? 8.845 28.008 31.764 1.00 23.12 131 LEU A O 1
ATOM 986 N N . PHE A 1 132 ? 9.213 27.164 33.732 1.00 22.73 132 PHE A N 1
ATOM 987 C CA . PHE A 1 132 ? 9.713 26.846 35.070 1.00 22.73 132 PHE A CA 1
ATOM 988 C C . PHE A 1 132 ? 9.336 25.388 35.400 1.00 22.73 132 PHE A C 1
ATOM 990 O O . PHE A 1 132 ? 8.283 24.911 34.977 1.00 22.73 132 PHE A O 1
ATOM 997 N N . ALA A 1 133 ? 10.137 24.741 36.248 1.00 21.47 133 ALA A N 1
ATOM 998 C CA . ALA A 1 133 ? 9.650 23.744 37.196 1.00 21.47 133 ALA A CA 1
ATOM 999 C C . ALA A 1 133 ? 9.218 24.457 38.491 1.00 21.47 133 ALA A C 1
ATOM 1001 O O . ALA A 1 133 ? 9.868 25.418 38.907 1.00 21.47 133 ALA A O 1
ATOM 1002 N N . SER A 1 134 ? 8.179 23.960 39.159 1.00 22.53 134 SER A N 1
ATOM 1003 C CA . SER A 1 134 ? 8.031 24.126 40.607 1.00 22.53 134 SER A CA 1
ATOM 1004 C C . SER A 1 134 ? 7.610 22.795 41.214 1.00 22.53 134 SER A C 1
ATOM 1006 O O . SER A 1 134 ? 6.496 22.324 40.985 1.00 22.53 134 SER A O 1
ATOM 1008 N N . GLU A 1 135 ? 8.525 22.204 41.972 1.00 22.56 135 GLU A N 1
ATOM 1009 C CA . GLU A 1 135 ? 8.260 21.139 42.931 1.00 22.56 135 GLU A CA 1
ATOM 1010 C C . GLU A 1 135 ? 7.421 21.678 44.097 1.00 22.56 135 GLU A C 1
ATOM 1012 O O . GLU A 1 135 ? 7.569 22.827 44.515 1.00 22.56 135 GLU A O 1
ATOM 1017 N N . THR A 1 136 ? 6.573 20.830 44.669 1.00 22.00 136 THR A N 1
ATOM 1018 C CA . THR A 1 136 ? 6.308 20.829 46.114 1.00 22.00 136 THR A CA 1
ATOM 1019 C C . THR A 1 136 ? 6.050 19.388 46.550 1.00 22.00 136 THR A C 1
ATOM 1021 O O . THR A 1 136 ? 5.302 18.657 45.905 1.00 22.00 136 THR A O 1
ATOM 1024 N N . GLU A 1 137 ? 6.762 18.983 47.600 1.00 20.97 137 GLU A N 1
ATOM 1025 C CA . GLU A 1 137 ? 6.835 17.637 48.171 1.00 20.97 137 GLU A CA 1
ATOM 1026 C C . GLU A 1 137 ? 5.534 17.146 48.843 1.00 20.97 137 GLU A C 1
ATOM 1028 O O . GLU A 1 137 ? 4.647 17.917 49.205 1.00 20.97 137 GLU A O 1
ATOM 1033 N N . PHE A 1 138 ? 5.499 15.819 49.016 1.00 26.09 138 PHE A N 1
ATOM 1034 C CA . PHE A 1 138 ? 4.498 14.909 49.596 1.00 26.09 138 PHE A CA 1
ATOM 1035 C C . PHE A 1 138 ? 3.959 15.257 51.010 1.00 26.09 138 PHE A C 1
ATOM 1037 O O . PHE A 1 138 ? 4.541 16.066 51.731 1.00 26.09 138 PHE A O 1
ATOM 1044 N N . PRO A 1 139 ? 2.896 14.560 51.475 1.00 23.42 139 PRO A N 1
ATOM 1045 C CA . PRO A 1 139 ? 3.162 13.354 52.275 1.00 23.42 139 PRO A CA 1
ATOM 1046 C C . PRO A 1 139 ? 2.262 12.144 51.958 1.00 23.42 139 PRO A C 1
ATOM 1048 O O . PRO A 1 139 ? 1.187 12.248 51.370 1.00 23.42 139 PRO A O 1
ATOM 1051 N N . ALA A 1 140 ? 2.755 10.982 52.384 1.00 24.33 140 ALA A N 1
ATOM 1052 C CA . ALA A 1 140 ? 2.111 9.677 52.353 1.00 24.33 140 ALA A CA 1
ATOM 1053 C C . ALA A 1 140 ? 1.147 9.436 53.542 1.00 24.33 140 ALA A C 1
ATOM 1055 O O . ALA A 1 140 ? 1.191 10.141 54.546 1.00 24.33 140 ALA A O 1
ATOM 1056 N N . GLU A 1 141 ? 0.389 8.338 53.406 1.00 23.08 141 GLU A N 1
ATOM 1057 C CA . GLU A 1 141 ? -0.303 7.521 54.426 1.00 23.08 141 GLU A CA 1
ATOM 1058 C C . GLU A 1 141 ? -1.760 7.849 54.834 1.00 23.08 141 GLU A C 1
ATOM 1060 O O . GLU A 1 141 ? -2.049 8.772 55.584 1.00 23.08 141 GLU A O 1
ATOM 1065 N N . GLY A 1 142 ? -2.667 6.971 54.367 1.00 21.28 142 GLY A N 1
ATOM 1066 C CA . GLY A 1 142 ? -3.607 6.170 55.171 1.00 21.28 142 GLY A CA 1
ATOM 1067 C C . GLY A 1 142 ? -4.705 6.852 55.997 1.00 21.28 142 GLY A C 1
ATOM 1068 O O . GLY A 1 142 ? -4.416 7.420 57.038 1.00 21.28 142 GLY A O 1
ATOM 1069 N N . LEU A 1 143 ? -5.981 6.585 55.663 1.00 23.34 143 LEU A N 1
ATOM 1070 C CA . LEU A 1 143 ? -6.939 6.005 56.623 1.00 23.34 143 LEU A CA 1
ATOM 1071 C C . LEU A 1 143 ? -8.207 5.461 55.936 1.00 23.34 143 LEU A C 1
ATOM 1073 O O . LEU A 1 143 ? -8.845 6.125 55.123 1.00 23.34 143 LEU A O 1
ATOM 1077 N N . LEU A 1 144 ? -8.567 4.240 56.326 1.00 24.61 144 LEU A N 1
ATOM 1078 C CA . LEU A 1 144 ? -9.859 3.588 56.136 1.00 24.61 144 LEU A CA 1
ATOM 1079 C C . LEU A 1 144 ? -11.006 4.305 56.881 1.00 24.61 144 LEU A C 1
ATOM 1081 O O . LEU A 1 144 ? -10.802 4.904 57.930 1.00 24.61 144 LEU A O 1
ATOM 1085 N N . ALA A 1 145 ? -12.222 4.017 56.407 1.00 23.62 145 ALA A N 1
ATOM 1086 C CA . ALA A 1 145 ? -13.498 3.977 57.131 1.00 23.62 145 ALA A CA 1
ATOM 1087 C C . ALA A 1 145 ? -14.308 5.277 57.311 1.00 23.62 145 ALA A C 1
ATOM 1089 O O . ALA A 1 145 ? -13.999 6.147 58.118 1.00 23.62 145 ALA A O 1
ATOM 1090 N N . ALA A 1 146 ? -15.507 5.256 56.725 1.00 25.77 146 ALA A N 1
ATOM 1091 C CA . ALA A 1 146 ? -16.718 5.404 57.523 1.00 25.77 146 ALA A CA 1
ATOM 1092 C C . ALA A 1 146 ? -17.590 4.161 57.294 1.00 25.77 146 ALA A C 1
ATOM 1094 O O . ALA A 1 146 ? -18.105 3.918 56.205 1.00 25.77 146 ALA A O 1
ATOM 1095 N N . SER A 1 147 ? -17.651 3.336 58.331 1.00 25.56 147 SER A N 1
ATOM 1096 C CA . SER A 1 147 ? -18.474 2.146 58.473 1.00 25.56 147 SER A CA 1
ATOM 1097 C C . SER A 1 147 ? -19.835 2.480 59.089 1.00 25.56 147 SER A C 1
ATOM 1099 O O . SER A 1 147 ? -20.015 3.513 59.733 1.00 25.56 147 SER A O 1
ATOM 1101 N N . GLY A 1 148 ? -20.754 1.525 58.941 1.00 24.55 148 GLY A N 1
ATOM 1102 C CA . GLY A 1 148 ? -22.010 1.391 59.681 1.00 24.55 148 GLY A CA 1
ATOM 1103 C C . GLY A 1 148 ? -23.094 0.882 58.732 1.00 24.55 148 GLY A C 1
ATOM 1104 O O . GLY A 1 148 ? -23.790 1.690 58.139 1.00 24.55 148 GLY A O 1
ATOM 1105 N N . GLY A 1 149 ? -23.198 -0.411 58.401 1.00 23.58 149 GLY A N 1
ATOM 1106 C CA . GLY A 1 149 ? -23.245 -1.584 59.288 1.00 23.58 149 GLY A CA 1
ATOM 1107 C C . GLY A 1 149 ? -24.714 -1.841 59.664 1.00 23.58 149 GLY A C 1
ATOM 1108 O O . GLY A 1 149 ? -25.355 -0.937 60.179 1.00 23.58 149 GLY A O 1
ATOM 1109 N N . GLY A 1 150 ? -25.342 -2.993 59.438 1.00 23.77 150 GLY A N 1
ATOM 1110 C CA . GLY A 1 150 ? -24.947 -4.263 58.834 1.00 23.77 150 GLY A CA 1
ATOM 1111 C C . GLY A 1 150 ? -26.148 -5.232 58.847 1.00 23.77 150 GLY A C 1
ATOM 1112 O O . GLY A 1 150 ? -27.236 -4.843 59.268 1.00 23.77 150 GLY A O 1
ATOM 1113 N N . GLY A 1 151 ? -25.914 -6.491 58.459 1.00 23.78 151 GLY A N 1
ATOM 1114 C CA . GLY A 1 151 ? -26.680 -7.651 58.943 1.00 23.78 151 GLY A CA 1
ATOM 1115 C C . GLY A 1 151 ? -27.713 -8.281 58.000 1.00 23.78 151 GLY A C 1
ATOM 1116 O O . GLY A 1 151 ? -28.881 -7.920 58.039 1.00 23.78 151 GLY A O 1
ATOM 1117 N N . ASP A 1 152 ? -27.249 -9.274 57.236 1.00 25.95 152 ASP A N 1
ATOM 1118 C CA . ASP A 1 152 ? -27.856 -10.576 56.900 1.00 25.95 152 ASP A CA 1
ATOM 1119 C C . ASP A 1 152 ? -29.365 -10.710 56.596 1.00 25.95 152 ASP A C 1
ATOM 1121 O O . ASP A 1 152 ? -30.220 -10.661 57.477 1.00 25.95 152 ASP A O 1
ATOM 1125 N N . THR A 1 153 ? -29.689 -11.102 55.356 1.00 26.05 153 THR A N 1
ATOM 1126 C CA . THR A 1 153 ? -30.168 -12.460 54.978 1.00 26.05 153 THR A CA 1
ATOM 1127 C C . THR A 1 153 ? -30.496 -12.518 53.469 1.00 26.05 153 THR A C 1
ATOM 1129 O O . THR A 1 153 ? -31.058 -11.558 52.943 1.00 26.05 153 THR A O 1
ATOM 1132 N N . PRO A 1 154 ? -30.183 -13.614 52.743 1.00 28.56 154 PRO A N 1
ATOM 1133 C CA . PRO A 1 154 ? -30.565 -13.779 51.342 1.00 28.56 154 PRO A CA 1
ATOM 1134 C C . PRO A 1 154 ? -31.985 -14.353 51.227 1.00 28.56 154 PRO A C 1
ATOM 1136 O O . PRO A 1 154 ? -32.263 -15.452 51.708 1.00 28.56 154 PRO A O 1
ATOM 1139 N N . GLY A 1 155 ? -32.873 -13.613 50.564 1.00 23.09 155 GLY A N 1
ATOM 1140 C CA . GLY A 1 155 ? -34.201 -14.061 50.145 1.00 23.09 155 GLY A CA 1
ATOM 1141 C C . GLY A 1 155 ? -34.393 -13.758 48.653 1.00 23.09 155 GLY A C 1
ATOM 1142 O O . GLY A 1 155 ? -34.096 -12.636 48.247 1.00 23.09 155 GLY A O 1
ATOM 1143 N N . PRO A 1 156 ? -34.833 -14.725 47.828 1.00 33.19 156 PRO A N 1
ATOM 1144 C CA . PRO A 1 156 ? -34.871 -14.572 46.380 1.00 33.19 156 PRO A CA 1
ATOM 1145 C C . PRO A 1 156 ? -36.148 -13.865 45.908 1.00 33.19 156 PRO A C 1
ATOM 1147 O O . PRO A 1 156 ? -37.251 -14.190 46.351 1.00 33.19 156 PRO A O 1
ATOM 1150 N N . GLY A 1 157 ? -35.977 -12.975 44.930 1.00 22.28 157 GLY A N 1
ATOM 1151 C CA . GLY A 1 157 ? -36.996 -12.605 43.948 1.00 22.28 157 GLY A CA 1
ATOM 1152 C C . GLY A 1 157 ? -37.354 -11.114 43.898 1.00 22.28 157 GLY A C 1
ATOM 1153 O O . GLY A 1 157 ? -37.259 -10.429 44.916 1.00 22.28 157 GLY A O 1
ATOM 1154 N N . PRO A 1 158 ? -37.851 -10.607 42.754 1.00 28.83 158 PRO A N 1
ATOM 1155 C CA . PRO A 1 158 ? -37.898 -11.201 41.417 1.00 28.83 158 PRO A CA 1
ATOM 1156 C C . PRO A 1 158 ? -36.811 -10.609 40.501 1.00 28.83 158 PRO A C 1
ATOM 1158 O O . PRO A 1 158 ? -36.605 -9.397 40.489 1.00 28.83 158 PRO A O 1
ATOM 1161 N N . ASP A 1 159 ? -36.178 -11.458 39.689 1.00 30.39 159 ASP A N 1
ATOM 1162 C CA . ASP A 1 159 ? -35.566 -11.018 38.434 1.00 30.39 159 ASP A CA 1
ATOM 1163 C C . ASP A 1 159 ? -36.681 -10.432 37.566 1.00 30.39 159 ASP A C 1
ATOM 1165 O O . ASP A 1 159 ? -37.473 -11.148 36.952 1.00 30.39 159 ASP A O 1
ATOM 1169 N N . THR A 1 160 ? -36.792 -9.110 37.564 1.00 28.36 160 THR A N 1
ATOM 1170 C CA . THR A 1 160 ? -37.311 -8.406 36.400 1.00 28.36 160 THR A CA 1
ATOM 1171 C C . THR A 1 160 ? -36.117 -8.173 35.500 1.00 28.36 160 THR A C 1
ATOM 1173 O O . THR A 1 160 ? -35.484 -7.124 35.587 1.00 28.36 160 THR A O 1
ATOM 1176 N N . ASP A 1 161 ? -35.801 -9.193 34.710 1.00 30.53 161 ASP A N 1
ATOM 1177 C CA . ASP A 1 161 ? -35.031 -9.052 33.482 1.00 30.53 161 ASP A CA 1
ATOM 1178 C C . ASP A 1 161 ? -35.740 -7.982 32.630 1.00 30.53 161 ASP A C 1
ATOM 1180 O O . ASP A 1 161 ? -36.893 -8.191 32.226 1.00 30.53 161 ASP A O 1
ATOM 1184 N N . PRO A 1 162 ? -35.173 -6.775 32.461 1.00 34.84 162 PRO A N 1
ATOM 1185 C CA . PRO A 1 162 ? -35.651 -5.894 31.422 1.00 34.84 162 PRO A CA 1
ATOM 1186 C C . PRO A 1 162 ? -35.100 -6.467 30.119 1.00 34.84 162 PRO A C 1
ATOM 1188 O O . PRO A 1 162 ? -33.887 -6.480 29.958 1.00 34.84 162 PRO A O 1
ATOM 1191 N N . ASP A 1 163 ? -35.986 -6.920 29.225 1.00 41.62 163 ASP A N 1
ATOM 1192 C CA . ASP A 1 163 ? -35.719 -7.341 27.836 1.00 41.62 163 ASP A CA 1
ATOM 1193 C C . ASP A 1 163 ? -34.892 -6.282 27.051 1.00 41.62 163 ASP A C 1
ATOM 1195 O O . ASP A 1 163 ? -35.394 -5.583 26.166 1.00 41.62 163 ASP A O 1
ATOM 1199 N N . GLY A 1 164 ? -33.619 -6.122 27.402 1.00 40.94 164 GLY A N 1
ATOM 1200 C CA . GLY A 1 164 ? -32.597 -5.347 26.719 1.00 40.94 164 GLY A CA 1
ATOM 1201 C C . GLY A 1 164 ? -31.851 -6.303 25.807 1.00 40.94 164 GLY A C 1
ATOM 1202 O O . GLY A 1 164 ? -31.463 -7.388 26.232 1.00 40.94 164 GLY A O 1
ATOM 1203 N N . GLY A 1 165 ? -31.728 -5.952 24.527 1.00 50.88 165 GLY A N 1
ATOM 1204 C CA . GLY A 1 165 ? -31.188 -6.851 23.515 1.00 50.88 165 GLY A CA 1
ATOM 1205 C C . GLY A 1 165 ? -29.863 -7.475 23.947 1.00 50.88 165 GLY A C 1
ATOM 1206 O O . GLY A 1 165 ? -28.985 -6.795 24.466 1.00 50.88 165 GLY A O 1
ATOM 1207 N N . THR A 1 166 ? -29.724 -8.780 23.719 1.00 66.94 166 THR A N 1
ATOM 1208 C CA . THR A 1 166 ? -28.630 -9.614 24.232 1.00 66.94 166 THR A CA 1
ATOM 1209 C C . THR A 1 166 ? -27.266 -9.325 23.597 1.00 66.94 166 THR A C 1
ATOM 1211 O O . THR A 1 166 ? -26.411 -10.194 23.692 1.00 66.94 166 THR A O 1
ATOM 1214 N N . TYR A 1 167 ? -27.081 -8.197 22.893 1.00 72.81 167 TYR A N 1
ATOM 1215 C CA . TYR A 1 167 ? -25.853 -7.793 22.201 1.00 72.81 167 TYR A CA 1
ATOM 1216 C C . TYR A 1 167 ? -25.657 -6.273 22.200 1.00 72.81 167 TYR A C 1
ATOM 1218 O O . TYR A 1 167 ? -26.622 -5.506 22.280 1.00 72.81 167 TYR A O 1
ATOM 1226 N N . HIS A 1 168 ? -24.408 -5.849 22.010 1.00 78.19 168 HIS A N 1
ATOM 1227 C CA . HIS A 1 168 ? -24.014 -4.443 21.980 1.00 78.19 168 HIS A CA 1
ATOM 1228 C C . HIS A 1 168 ? -23.109 -4.108 20.794 1.00 78.19 168 HIS A C 1
ATOM 1230 O O . HIS A 1 168 ? -22.643 -4.970 20.042 1.00 78.19 168 HIS A O 1
ATOM 1236 N N . THR A 1 169 ? -22.876 -2.813 20.609 1.00 81.44 169 THR A N 1
ATOM 1237 C CA . THR A 1 169 ? -21.898 -2.280 19.654 1.00 81.44 169 THR A CA 1
ATOM 1238 C C . THR A 1 169 ? -21.051 -1.179 20.296 1.00 81.44 169 THR A C 1
ATOM 1240 O O . THR A 1 169 ? -21.403 -0.679 21.365 1.00 81.44 169 THR A O 1
ATOM 1243 N N . ARG A 1 170 ? -19.939 -0.770 19.674 1.00 86.62 170 ARG A N 1
ATOM 1244 C CA . ARG A 1 170 ? -19.056 0.249 20.261 1.00 86.62 170 ARG A CA 1
ATOM 1245 C C . ARG A 1 170 ? -18.468 1.222 19.248 1.00 86.62 170 ARG A C 1
ATOM 1247 O O . ARG A 1 170 ? -18.025 0.845 18.171 1.00 86.62 170 ARG A O 1
ATOM 1254 N N . LEU A 1 171 ? -18.393 2.487 19.645 1.00 81.12 171 LEU A N 1
ATOM 1255 C CA . LEU A 1 171 ? -17.677 3.560 18.972 1.00 81.12 171 LEU A CA 1
ATOM 1256 C C . LEU A 1 171 ? -16.528 4.072 19.841 1.00 81.12 171 LEU A C 1
ATOM 1258 O O . LEU A 1 171 ? -16.738 4.521 20.964 1.00 81.12 171 LEU A O 1
ATOM 1262 N N . VAL A 1 172 ? -15.326 4.092 19.274 1.00 84.12 172 VAL A N 1
ATOM 1263 C CA . VAL A 1 172 ? -14.108 4.659 19.853 1.00 84.12 172 VAL A CA 1
ATOM 1264 C C . VAL A 1 172 ? -13.664 5.901 19.082 1.00 84.12 172 VAL A C 1
ATOM 1266 O O . VAL A 1 172 ? -13.458 5.865 17.871 1.00 84.12 172 VAL A O 1
ATOM 1269 N N . MET A 1 173 ? -13.474 7.010 19.791 1.00 82.94 173 MET A N 1
ATOM 1270 C CA . MET A 1 173 ? -13.083 8.309 19.241 1.00 82.94 173 MET A CA 1
ATOM 1271 C C . MET A 1 173 ? -11.787 8.761 19.914 1.00 82.94 173 MET A C 1
ATOM 1273 O O . MET A 1 173 ? -11.805 9.126 21.089 1.00 82.94 173 MET A O 1
ATOM 1277 N N . SER A 1 174 ? -10.657 8.743 19.198 1.00 76.19 174 SER A N 1
ATOM 1278 C CA . SER A 1 174 ? -9.345 8.967 19.829 1.00 76.19 174 SER A CA 1
ATOM 1279 C C . SER A 1 174 ? -8.754 10.375 19.632 1.00 76.19 174 SER A C 1
ATOM 1281 O O . SER A 1 174 ? -8.144 10.918 20.546 1.00 76.19 174 SER A O 1
ATOM 1283 N N . HIS A 1 175 ? -8.991 11.051 18.497 1.00 71.50 175 HIS A N 1
ATOM 1284 C CA . HIS A 1 175 ? -8.361 12.363 18.221 1.00 71.50 175 HIS A CA 1
ATOM 1285 C C . HIS A 1 175 ? -9.268 13.341 17.462 1.00 71.50 175 HIS A C 1
ATOM 1287 O O . HIS A 1 175 ? -10.056 12.905 16.621 1.00 71.50 175 HIS A O 1
ATOM 1293 N N . GLY A 1 176 ? -9.188 14.652 17.760 1.00 62.12 176 GLY A N 1
ATOM 1294 C CA . GLY A 1 176 ? -10.238 15.633 17.427 1.00 62.12 176 GLY A CA 1
ATOM 1295 C C . GLY A 1 176 ? -9.912 16.809 16.488 1.00 62.12 176 GLY A C 1
ATOM 1296 O O . GLY A 1 176 ? -8.763 17.183 16.297 1.00 62.12 176 GLY A O 1
ATOM 1297 N N . SER A 1 177 ? -10.989 17.424 15.975 1.00 46.03 177 SER A N 1
ATOM 1298 C CA . SER A 1 177 ? -11.291 18.882 15.906 1.00 46.03 177 SER A CA 1
ATOM 1299 C C . SER A 1 177 ? -12.644 19.119 15.197 1.00 46.03 177 SER A C 1
ATOM 1301 O O . SER A 1 177 ? -13.385 20.037 15.544 1.00 46.03 177 SER A O 1
ATOM 1303 N N . GLY A 1 178 ? -13.031 18.213 14.291 1.00 55.22 178 GLY A N 1
ATOM 1304 C CA . GLY A 1 178 ? -14.289 18.245 13.530 1.00 55.22 178 GLY A CA 1
ATOM 1305 C C . GLY A 1 178 ? -15.149 16.989 13.669 1.00 55.22 178 GLY A C 1
ATOM 1306 O O . GLY A 1 178 ? -15.832 16.630 12.722 1.00 55.22 178 GLY A O 1
ATOM 1307 N N . GLN A 1 179 ? -15.073 16.286 14.804 1.00 65.50 179 GLN A N 1
ATOM 1308 C CA . GLN A 1 179 ? -15.552 14.907 14.918 1.00 65.50 179 GLN A CA 1
ATOM 1309 C C . GLN A 1 179 ? -17.043 14.747 14.615 1.00 65.50 179 GLN A C 1
ATOM 1311 O O . GLN A 1 179 ? -17.897 14.994 15.467 1.00 65.50 179 GLN A O 1
ATOM 1316 N N . SER A 1 180 ? -17.311 14.272 13.407 1.00 69.75 180 SER A N 1
ATOM 1317 C CA . SER A 1 180 ? -18.487 13.503 13.054 1.00 69.75 180 SER A CA 1
ATOM 1318 C C . SER A 1 180 ? -18.029 12.087 12.747 1.00 69.75 180 SER A C 1
ATOM 1320 O O . SER A 1 180 ? -17.221 11.902 11.837 1.00 69.75 180 SER A O 1
ATOM 1322 N N . LEU A 1 181 ? -18.523 11.098 13.488 1.00 74.12 181 LEU A N 1
ATOM 1323 C CA . LEU A 1 181 ? -18.504 9.732 12.987 1.00 74.12 181 LEU A CA 1
ATOM 1324 C C . LEU A 1 181 ? -19.845 9.445 12.345 1.00 74.12 181 LEU A C 1
ATOM 1326 O O . LEU A 1 181 ? -20.878 9.676 12.966 1.00 74.12 181 LEU A O 1
ATOM 1330 N N . SER A 1 182 ? -19.790 8.820 11.178 1.00 80.56 182 SER A N 1
ATOM 1331 C CA . SER A 1 182 ? -20.918 8.119 10.595 1.00 80.56 182 SER A CA 1
ATOM 1332 C C . SER A 1 182 ? -20.746 6.595 10.685 1.00 80.56 182 SER A C 1
ATOM 1334 O O . SER A 1 182 ? -19.740 6.059 10.223 1.00 80.56 182 SER A O 1
ATOM 1336 N N . PHE A 1 183 ? -21.723 5.892 11.252 1.00 82.56 183 PHE A N 1
ATOM 1337 C CA . PHE A 1 183 ? -21.783 4.429 11.290 1.00 82.56 183 PHE A CA 1
ATOM 1338 C C . PHE A 1 183 ? -23.150 3.934 10.820 1.00 82.56 183 PHE A C 1
ATOM 1340 O O . PHE A 1 183 ? -24.107 4.698 10.715 1.00 82.56 183 PHE A O 1
ATOM 1347 N N . GLN A 1 184 ? -23.246 2.642 10.535 1.00 86.50 184 GLN A N 1
ATOM 1348 C CA . GLN A 1 184 ? -24.506 1.999 10.194 1.00 86.50 184 GLN A CA 1
ATOM 1349 C C . GLN A 1 184 ? -24.962 1.154 11.384 1.00 86.50 184 GLN A C 1
ATOM 1351 O O . GLN A 1 184 ? -24.159 0.407 11.940 1.00 86.50 184 GLN A O 1
ATOM 1356 N N . ALA A 1 185 ? -26.231 1.268 11.778 1.00 86.62 185 ALA A N 1
ATOM 1357 C CA . ALA A 1 185 ? -26.782 0.419 12.831 1.00 86.62 185 ALA A CA 1
ATOM 1358 C C . ALA A 1 185 ? -26.752 -1.061 12.410 1.00 86.62 185 ALA A C 1
ATOM 1360 O O . ALA A 1 185 ? -26.892 -1.379 11.226 1.00 86.62 185 ALA A O 1
ATOM 1361 N N . VAL A 1 186 ? -26.581 -1.948 13.389 1.00 87.75 186 VAL A N 1
ATOM 1362 C CA . VAL A 1 186 ? -26.416 -3.393 13.193 1.00 87.75 186 VAL A CA 1
ATOM 1363 C C . VAL A 1 186 ? -27.518 -4.121 13.954 1.00 87.75 186 VAL A C 1
ATOM 1365 O O . VAL A 1 186 ? -27.748 -3.805 15.121 1.00 87.75 186 VAL A O 1
ATOM 1368 N N . ASP A 1 187 ? -28.212 -5.049 13.294 1.00 86.25 187 ASP A N 1
ATOM 1369 C CA . ASP A 1 187 ? -29.255 -5.884 13.905 1.00 86.25 187 ASP A CA 1
ATOM 1370 C C . ASP A 1 187 ? -28.687 -7.095 14.680 1.00 86.25 187 ASP A C 1
ATOM 1372 O O . ASP A 1 187 ? -27.478 -7.323 14.723 1.00 86.25 187 ASP A O 1
ATOM 1376 N N . GLU A 1 188 ? -29.568 -7.897 15.289 1.00 82.75 188 GLU A N 1
ATOM 1377 C CA . GLU A 1 188 ? -29.190 -9.070 16.102 1.00 82.75 188 GLU A CA 1
ATOM 1378 C C . GLU A 1 188 ? -28.420 -10.155 15.350 1.00 82.75 188 GLU A C 1
ATOM 1380 O O . GLU A 1 188 ? -27.709 -10.953 15.962 1.00 82.75 188 GLU A O 1
ATOM 1385 N N . ASN A 1 189 ? -28.520 -10.159 14.023 1.00 83.94 189 ASN A N 1
ATOM 1386 C CA . ASN A 1 189 ? -27.830 -11.103 13.159 1.00 83.94 189 ASN A CA 1
ATOM 1387 C C . ASN A 1 189 ? -26.516 -10.532 12.608 1.00 83.94 189 ASN A C 1
ATOM 1389 O O . ASN A 1 189 ? -25.856 -11.206 11.821 1.00 83.94 189 ASN A O 1
ATOM 1393 N N . GLY A 1 190 ? -26.134 -9.309 12.989 1.00 82.38 190 GLY A N 1
ATOM 1394 C CA . GLY A 1 190 ? -24.949 -8.649 12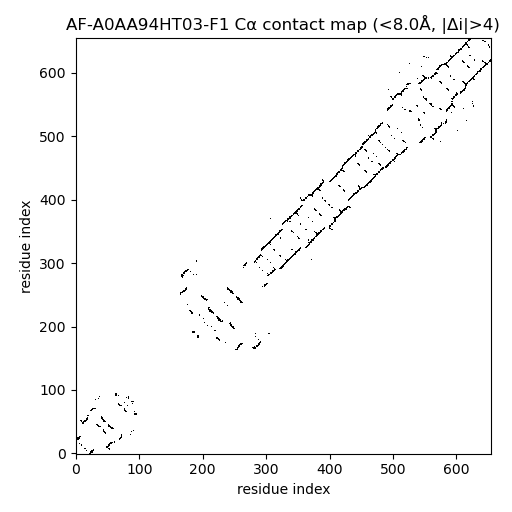.450 1.00 82.38 190 GLY A CA 1
ATOM 1395 C C . GLY A 1 190 ? -25.187 -7.951 11.108 1.00 82.38 190 GLY A C 1
ATOM 1396 O O . GLY A 1 190 ? -24.224 -7.554 10.451 1.00 82.38 190 GLY A O 1
ATOM 1397 N N . HIS A 1 191 ? -26.440 -7.785 10.666 1.00 85.94 191 HIS A N 1
ATOM 1398 C CA . HIS A 1 191 ? -26.737 -7.133 9.393 1.00 85.94 191 HIS A CA 1
ATOM 1399 C C . HIS A 1 191 ? -26.872 -5.619 9.529 1.00 85.94 191 HIS A C 1
ATOM 1401 O O . HIS A 1 191 ? -27.441 -5.095 10.487 1.00 85.94 191 HIS A O 1
ATOM 1407 N N . LEU A 1 192 ? -26.409 -4.913 8.498 1.00 88.31 192 LEU A N 1
ATOM 1408 C CA . LEU A 1 192 ? -26.556 -3.470 8.373 1.00 88.31 192 LEU A CA 1
ATOM 1409 C C . LEU A 1 192 ? -28.022 -3.060 8.185 1.00 88.31 192 LEU A C 1
ATOM 1411 O O . LEU A 1 192 ? -28.713 -3.552 7.292 1.00 88.31 192 LEU A O 1
ATOM 1415 N N . VAL A 1 193 ? -28.472 -2.084 8.969 1.00 88.44 193 VAL A N 1
ATOM 1416 C CA . VAL A 1 193 ? -29.821 -1.516 8.878 1.00 88.44 193 VAL A CA 1
ATOM 1417 C C . VAL A 1 193 ? -29.778 -0.208 8.100 1.00 88.44 193 VAL A C 1
ATOM 1419 O O . VAL A 1 193 ? -29.344 0.815 8.620 1.00 88.44 193 VAL A O 1
ATOM 1422 N N . THR A 1 194 ? -30.247 -0.232 6.852 1.00 89.69 194 THR A N 1
ATOM 1423 C CA . THR A 1 194 ? -30.259 0.931 5.938 1.00 89.69 194 THR A CA 1
ATOM 1424 C C . THR A 1 194 ? -31.586 1.688 5.902 1.00 89.69 194 THR A C 1
ATOM 1426 O O . THR A 1 194 ? -31.666 2.793 5.373 1.00 89.69 194 THR A O 1
ATOM 1429 N N . ASP A 1 195 ? -32.642 1.121 6.482 1.00 90.12 195 ASP A N 1
ATOM 1430 C CA . ASP A 1 195 ? -33.955 1.756 6.561 1.00 90.12 195 ASP A CA 1
ATOM 1431 C C . ASP A 1 195 ? -34.026 2.688 7.777 1.00 90.12 195 ASP A C 1
ATOM 1433 O O . ASP A 1 195 ? -34.248 2.248 8.908 1.00 90.12 195 ASP A O 1
ATOM 1437 N N . ALA A 1 196 ? -33.863 3.989 7.527 1.00 89.12 196 ALA A N 1
ATOM 1438 C CA . ALA A 1 196 ? -33.890 5.028 8.553 1.00 89.12 196 ALA A CA 1
ATOM 1439 C C . ALA A 1 196 ? -35.185 5.038 9.384 1.00 89.12 196 ALA A C 1
ATOM 1441 O O . ALA A 1 196 ? -35.158 5.428 10.549 1.00 89.12 196 ALA A O 1
ATOM 1442 N N . SER A 1 197 ? -36.317 4.586 8.825 1.00 89.12 197 SER A N 1
ATOM 1443 C CA . SER A 1 197 ? -37.604 4.573 9.536 1.00 89.12 197 SER A CA 1
ATOM 1444 C C . SER A 1 197 ? -37.654 3.569 10.690 1.00 89.12 197 SER A C 1
ATOM 1446 O O . SER A 1 197 ? -38.528 3.658 11.552 1.00 89.12 197 SER A O 1
ATOM 1448 N N . LYS A 1 198 ? -36.709 2.623 10.725 1.00 89.38 198 LYS A N 1
ATOM 1449 C CA . LYS A 1 198 ? -36.600 1.604 11.772 1.00 89.38 198 LYS A CA 1
ATOM 1450 C C . LYS A 1 198 ? -35.714 2.023 12.936 1.00 89.38 198 LYS A C 1
ATOM 1452 O O . LYS A 1 198 ? -35.634 1.248 13.885 1.00 89.38 198 LYS A O 1
ATOM 1457 N N . LEU A 1 199 ? -35.053 3.178 12.853 1.00 91.50 199 LEU A N 1
ATOM 1458 C CA . LEU A 1 199 ? -34.022 3.605 13.793 1.00 91.50 199 LEU A CA 1
ATOM 1459 C C . LEU A 1 199 ? -34.525 4.724 14.708 1.00 91.50 199 LEU A C 1
ATOM 1461 O O . LEU A 1 199 ? -35.028 5.748 14.244 1.00 91.50 199 LEU A O 1
ATOM 1465 N N . SER A 1 200 ? -34.317 4.567 16.013 1.00 90.62 200 SER A N 1
ATOM 1466 C CA . SER A 1 200 ? -34.411 5.667 16.977 1.00 90.62 200 SER A CA 1
ATOM 1467 C C . SER A 1 200 ? -33.308 5.580 18.022 1.00 90.62 200 SER A C 1
ATOM 1469 O O . SER A 1 200 ? -32.815 4.495 18.315 1.00 90.62 200 SER A O 1
ATOM 1471 N N . PHE A 1 201 ? -32.933 6.729 18.587 1.00 91.38 201 PHE A N 1
ATOM 1472 C CA . PHE A 1 201 ? -31.778 6.852 19.472 1.00 91.38 201 PHE A CA 1
ATOM 1473 C C . PHE A 1 201 ? -32.130 7.607 20.750 1.00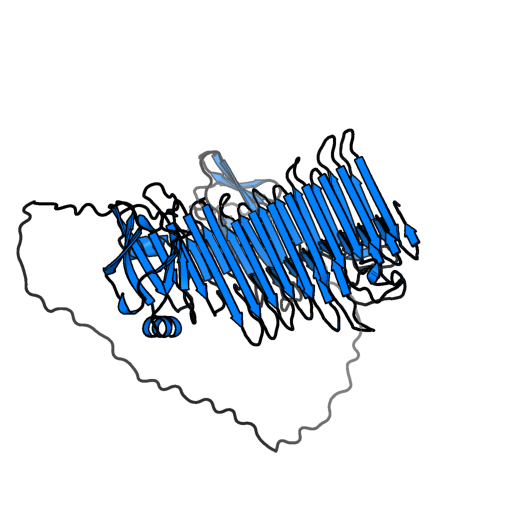 91.38 201 PHE A C 1
ATOM 1475 O O . PHE A 1 201 ? -32.803 8.639 20.693 1.00 91.38 201 PHE A O 1
ATOM 1482 N N . ALA A 1 202 ? -31.624 7.131 21.883 1.00 91.31 202 ALA A N 1
ATOM 1483 C CA . ALA A 1 202 ? -31.742 7.800 23.174 1.00 91.31 202 ALA A CA 1
ATOM 1484 C C . ALA A 1 202 ? -30.456 7.620 23.987 1.00 91.31 202 ALA A C 1
ATOM 1486 O O . ALA A 1 202 ? -29.815 6.582 23.916 1.00 91.31 202 ALA A O 1
ATOM 1487 N N . PHE A 1 203 ? -30.051 8.619 24.769 1.00 89.69 203 PHE A N 1
ATOM 1488 C CA . PHE A 1 203 ? -28.945 8.435 25.713 1.00 89.69 203 PHE A CA 1
ATOM 1489 C C . PHE A 1 203 ? -29.473 7.802 26.998 1.00 89.69 203 PHE A C 1
ATOM 1491 O O . PHE A 1 203 ? -30.397 8.343 27.605 1.00 89.69 203 PHE A O 1
ATOM 1498 N N . ALA A 1 204 ? -28.853 6.703 27.421 1.00 85.44 204 ALA A N 1
ATOM 1499 C CA . ALA A 1 204 ? -29.264 5.941 28.600 1.00 85.44 204 ALA A CA 1
ATOM 1500 C C . ALA A 1 204 ? -28.286 6.059 29.779 1.00 85.44 204 ALA A C 1
ATOM 1502 O O . ALA A 1 204 ? -28.640 5.730 30.909 1.00 85.44 204 ALA A O 1
ATOM 1503 N N . GLY A 1 205 ? -27.069 6.572 29.554 1.00 82.12 205 GLY A N 1
ATOM 1504 C CA . GLY A 1 205 ? -26.077 6.700 30.621 1.00 82.12 205 GLY A CA 1
ATOM 1505 C C . GLY A 1 205 ? -24.787 7.426 30.239 1.00 82.12 205 GLY A C 1
ATOM 1506 O O . GLY A 1 205 ? -24.539 7.765 29.078 1.00 82.12 205 GLY A O 1
ATOM 1507 N N . GLY A 1 206 ? -23.947 7.663 31.249 1.00 85.44 206 GLY A N 1
ATOM 1508 C CA . GLY A 1 206 ? -22.644 8.321 31.121 1.00 85.44 206 GLY A CA 1
ATOM 1509 C C . GLY A 1 206 ? -22.720 9.823 30.816 1.00 85.44 206 GLY A C 1
ATOM 1510 O O . GLY A 1 206 ? -23.693 10.497 31.153 1.00 85.44 206 GLY A O 1
ATOM 1511 N N . VAL A 1 207 ? -21.669 10.376 30.203 1.00 86.81 207 VAL A N 1
ATOM 1512 C CA . VAL A 1 207 ? -21.531 11.829 29.971 1.00 86.81 207 VAL A CA 1
ATOM 1513 C C . VAL A 1 207 ? -22.088 12.275 28.614 1.00 86.81 207 VAL A C 1
ATOM 1515 O O . VAL A 1 207 ? -21.376 12.817 27.767 1.00 86.81 207 VAL A O 1
ATOM 1518 N N . SER A 1 208 ? -23.395 12.100 28.417 1.00 87.88 208 SER A N 1
ATOM 1519 C CA . SER A 1 208 ? -24.089 12.430 27.156 1.00 87.88 208 SER A CA 1
ATOM 1520 C C . SER A 1 208 ? -23.928 13.889 26.704 1.00 87.88 208 SER A C 1
ATOM 1522 O O . SER A 1 208 ? -23.959 14.171 25.513 1.00 87.88 208 SER A O 1
ATOM 1524 N N . GLN A 1 209 ? -23.654 14.819 27.625 1.00 89.94 209 GLN A N 1
ATOM 1525 C CA . GLN A 1 209 ? -23.377 16.238 27.342 1.00 89.94 209 GLN A CA 1
ATOM 1526 C C . GLN A 1 209 ? -22.175 16.494 26.408 1.00 89.94 209 GLN A C 1
ATOM 1528 O O . GLN A 1 209 ? -21.998 17.608 25.907 1.00 89.94 209 GLN A O 1
ATOM 1533 N N . TYR A 1 210 ? -21.321 15.492 26.184 1.00 89.81 210 TYR A N 1
ATOM 1534 C CA . TYR A 1 210 ? -20.214 15.567 25.227 1.00 89.81 210 TYR A CA 1
ATOM 1535 C C . TYR A 1 210 ? -20.613 15.211 23.796 1.00 89.81 210 TYR A C 1
ATOM 1537 O O . TYR A 1 210 ? -19.841 15.477 22.877 1.00 89.81 210 TYR A O 1
ATOM 1545 N N . PHE A 1 211 ? -21.828 14.710 23.586 1.00 88.88 211 PHE A N 1
ATOM 1546 C CA . PHE A 1 211 ? -22.333 14.261 22.297 1.00 88.88 211 PHE A CA 1
ATOM 1547 C C . PHE A 1 211 ? -23.572 15.065 21.892 1.00 88.88 211 PHE A C 1
ATOM 1549 O O . PHE A 1 211 ? -24.453 15.349 22.702 1.00 88.88 211 PHE A O 1
ATOM 1556 N N . ASN A 1 212 ? -23.653 15.438 20.619 1.00 90.25 212 ASN A N 1
ATOM 1557 C CA . ASN A 1 212 ? -24.901 15.908 20.032 1.00 90.25 212 ASN A CA 1
ATOM 1558 C C . ASN A 1 212 ? -25.819 14.707 19.745 1.00 90.25 212 ASN A C 1
ATOM 1560 O O . ASN A 1 212 ? -25.316 13.602 19.512 1.00 90.25 212 ASN A O 1
ATOM 1564 N N . PRO A 1 213 ? -27.150 14.908 19.702 1.00 88.75 213 PRO A N 1
ATOM 1565 C CA . PRO A 1 213 ? -28.083 13.864 19.294 1.00 88.75 213 PRO A CA 1
ATOM 1566 C C . PRO A 1 213 ? -27.694 13.250 17.937 1.00 88.75 213 PRO A C 1
ATOM 1568 O O . PRO A 1 213 ? -27.363 14.008 17.016 1.00 88.75 213 PRO A O 1
ATOM 1571 N N . PRO A 1 214 ? -27.743 11.912 17.789 1.00 91.44 214 PRO A N 1
ATOM 1572 C CA . PRO A 1 214 ? -27.475 11.268 16.511 1.00 91.44 214 PRO A CA 1
ATOM 1573 C C . PRO A 1 214 ? -28.437 11.758 15.426 1.00 91.44 214 PRO A C 1
ATOM 1575 O O . PRO A 1 214 ? -29.628 11.958 15.668 1.00 91.44 214 PRO A O 1
ATOM 1578 N N . SER A 1 215 ? -27.918 11.925 14.214 1.00 90.94 215 SER A N 1
ATOM 1579 C CA . SER A 1 215 ? -28.714 12.223 13.018 1.00 90.94 215 SER A CA 1
ATOM 1580 C C . SER A 1 215 ? -28.685 11.031 12.070 1.00 90.94 215 SER A C 1
ATOM 1582 O O . SER A 1 215 ? -27.664 10.357 11.982 1.00 90.94 215 SER A O 1
ATOM 1584 N N . VAL A 1 216 ? -29.788 10.756 11.374 1.00 91.56 216 VAL A N 1
ATOM 1585 C CA . VAL A 1 216 ? -29.893 9.627 10.438 1.00 91.56 216 VAL A CA 1
ATOM 1586 C C . VAL A 1 216 ? -30.154 10.164 9.042 1.00 91.56 216 VAL A C 1
ATOM 1588 O O . VAL A 1 216 ? -31.091 10.940 8.843 1.00 91.56 216 VAL A O 1
ATOM 1591 N N . ASP A 1 217 ? -29.344 9.746 8.076 1.00 89.31 217 ASP A N 1
ATOM 1592 C CA . ASP A 1 217 ? -29.614 10.007 6.668 1.00 89.31 217 ASP A CA 1
ATOM 1593 C C . ASP A 1 217 ? -30.848 9.195 6.223 1.00 89.31 217 ASP A C 1
ATOM 1595 O O . ASP A 1 217 ? -30.832 7.963 6.299 1.00 89.31 217 ASP A O 1
ATOM 1599 N N . PRO A 1 218 ? -31.925 9.843 5.740 1.00 88.44 218 PRO A N 1
ATOM 1600 C CA . PRO A 1 218 ? -33.152 9.154 5.352 1.00 88.44 218 PRO A CA 1
ATOM 1601 C C . PRO A 1 218 ? -33.003 8.251 4.118 1.00 88.44 218 PRO A C 1
ATOM 1603 O O . PRO A 1 218 ? -33.842 7.377 3.917 1.00 88.44 218 PRO A O 1
ATOM 1606 N N . ALA A 1 219 ? -31.987 8.465 3.276 1.00 86.00 219 ALA A N 1
ATOM 1607 C CA . ALA A 1 219 ? -31.765 7.686 2.059 1.00 86.00 219 ALA A CA 1
ATOM 1608 C C . ALA A 1 219 ? -30.886 6.453 2.299 1.00 86.00 219 ALA A C 1
ATOM 1610 O O . ALA A 1 219 ? -31.058 5.439 1.626 1.00 86.00 219 ALA A O 1
ATOM 1611 N N . THR A 1 220 ? -29.940 6.549 3.233 1.00 84.12 220 THR A N 1
ATOM 1612 C CA . THR A 1 220 ? -28.915 5.515 3.454 1.00 84.12 220 THR A CA 1
ATOM 1613 C C . THR A 1 220 ? -29.023 4.830 4.818 1.00 84.12 220 THR A C 1
ATOM 1615 O O . THR A 1 220 ? -28.421 3.778 5.030 1.00 84.12 220 THR A O 1
ATOM 1618 N N . GLY A 1 221 ? -29.775 5.407 5.760 1.00 85.50 221 GLY A N 1
ATOM 1619 C CA . GLY A 1 221 ? -29.831 4.956 7.153 1.00 85.50 221 GLY A CA 1
ATOM 1620 C C . GLY A 1 221 ? -28.548 5.241 7.939 1.00 85.50 221 GLY A C 1
ATOM 1621 O O . GLY A 1 221 ? -28.409 4.767 9.064 1.00 85.50 221 GLY A O 1
ATOM 1622 N N . LEU A 1 222 ? -27.605 5.988 7.355 1.00 88.31 222 LEU A N 1
ATOM 1623 C CA . LEU A 1 222 ? -26.313 6.287 7.956 1.00 88.31 222 LEU A CA 1
ATOM 1624 C C . LEU A 1 222 ? -26.492 7.187 9.185 1.00 88.31 222 LEU A C 1
ATOM 1626 O O . LEU A 1 222 ? -27.068 8.273 9.097 1.00 88.31 222 LEU A O 1
ATOM 1630 N N . VAL A 1 223 ? -25.975 6.743 10.326 1.00 88.75 223 VAL A N 1
ATOM 1631 C CA . VAL A 1 223 ? -26.098 7.414 11.621 1.00 88.75 223 VAL A CA 1
ATOM 1632 C C . VAL A 1 223 ? -24.864 8.259 11.862 1.00 88.75 223 VAL A C 1
ATOM 1634 O O . VAL A 1 223 ? -23.764 7.727 11.922 1.00 88.75 223 VAL A O 1
ATOM 1637 N N . THR A 1 224 ? -25.027 9.565 12.045 1.00 88.56 224 THR A N 1
ATOM 1638 C CA . THR A 1 224 ? -23.932 10.486 12.347 1.00 88.56 224 THR A CA 1
ATOM 1639 C C . THR A 1 224 ? -24.015 10.996 13.779 1.00 88.56 224 THR A C 1
ATOM 1641 O O . THR A 1 224 ? -24.998 11.636 14.159 1.00 88.56 224 THR A O 1
ATOM 1644 N N . VAL A 1 225 ? -22.952 10.762 14.550 1.00 87.00 225 VAL A N 1
ATOM 1645 C CA . VAL A 1 225 ? -22.744 11.270 15.911 1.00 87.00 225 VAL A CA 1
ATOM 1646 C C . VAL A 1 225 ? -21.637 12.311 15.877 1.00 87.00 225 VAL A C 1
ATOM 1648 O O . VAL A 1 225 ? -20.580 12.089 15.286 1.00 87.00 225 VAL A O 1
ATOM 1651 N N . THR A 1 226 ? -21.869 13.457 16.514 1.00 87.12 226 THR A N 1
ATOM 1652 C CA . THR A 1 226 ? -20.878 14.536 16.594 1.00 87.12 226 THR A CA 1
ATOM 1653 C C . THR A 1 226 ? -20.630 14.949 18.036 1.00 87.12 226 THR A C 1
ATOM 1655 O O . THR A 1 226 ? -21.534 14.859 18.866 1.00 87.12 226 THR A O 1
ATOM 1658 N N . LEU A 1 227 ? -19.420 15.416 18.348 1.00 86.94 227 LEU A N 1
ATOM 1659 C CA . LEU A 1 227 ? -19.134 15.957 19.680 1.00 86.94 227 LEU A CA 1
ATOM 1660 C C . LEU A 1 227 ? -19.650 17.391 19.841 1.00 86.94 227 LEU A C 1
ATOM 1662 O O . LEU A 1 227 ? -19.563 18.210 18.919 1.00 86.94 227 LEU A O 1
ATOM 1666 N N . THR A 1 228 ? -20.099 17.72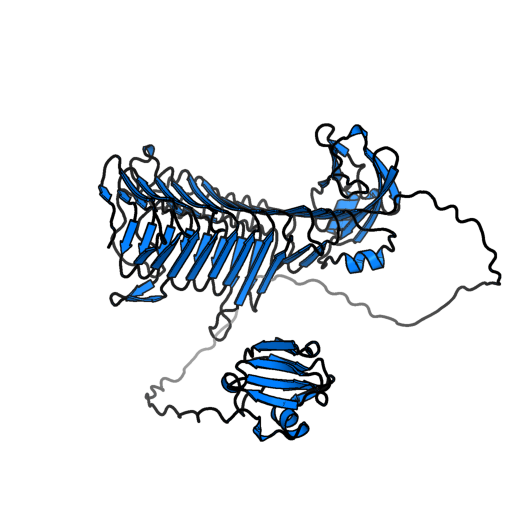0 21.053 1.00 90.25 228 THR A N 1
ATOM 1667 C CA . THR A 1 228 ? -20.289 19.112 21.487 1.00 90.25 228 THR A CA 1
ATOM 1668 C C . THR A 1 228 ? -18.934 19.813 21.631 1.00 90.25 228 THR A C 1
ATOM 1670 O O . THR A 1 228 ? -17.889 19.166 21.711 1.00 90.25 228 THR A O 1
ATOM 1673 N N . GLU A 1 229 ? -18.921 21.145 21.727 1.00 88.44 229 GLU A N 1
ATOM 1674 C CA . GLU A 1 229 ? -17.681 21.898 21.988 1.00 88.44 229 GLU A CA 1
ATOM 1675 C C . GLU A 1 229 ? -16.985 21.452 23.287 1.00 88.44 229 GLU A C 1
ATOM 1677 O O . GLU A 1 229 ? -15.759 21.376 23.344 1.00 88.44 229 GLU A O 1
ATOM 1682 N N . ALA A 1 230 ? -17.760 21.067 24.307 1.00 89.06 230 ALA A N 1
ATOM 1683 C CA . ALA A 1 230 ? -17.223 20.519 25.550 1.00 89.06 230 ALA A CA 1
ATOM 1684 C C . ALA A 1 230 ? -16.568 19.143 25.342 1.00 89.06 230 ALA A C 1
ATOM 1686 O O . ALA A 1 230 ? -15.475 18.908 25.855 1.00 89.06 230 ALA A O 1
ATOM 1687 N N . GLY A 1 231 ? -17.191 18.259 24.553 1.00 87.81 231 GLY A N 1
ATOM 1688 C CA . GLY A 1 231 ? -16.610 16.961 24.201 1.00 87.81 231 GLY A CA 1
ATOM 1689 C C . GLY A 1 231 ? -15.314 17.106 23.402 1.00 87.81 231 GLY A C 1
ATOM 1690 O O . GLY A 1 231 ? -14.315 16.455 23.709 1.00 87.81 231 GLY A O 1
ATOM 1691 N N . LYS A 1 232 ? -15.289 18.018 22.420 1.00 85.44 232 LYS A N 1
ATOM 1692 C CA . LYS A 1 232 ? -14.079 18.329 21.639 1.00 85.44 232 LYS A CA 1
ATOM 1693 C C . LYS A 1 232 ? -12.946 18.826 22.534 1.00 85.44 232 LYS A C 1
ATOM 1695 O O . LYS A 1 232 ? -11.813 18.372 22.383 1.00 85.44 232 LYS A O 1
ATOM 1700 N N . ALA A 1 233 ? -13.246 19.729 23.469 1.00 85.06 233 ALA A N 1
ATOM 1701 C CA . ALA A 1 233 ? -12.266 20.246 24.420 1.00 85.06 233 ALA A CA 1
ATOM 1702 C C . ALA A 1 233 ? -11.736 19.146 25.355 1.00 85.06 233 ALA A C 1
ATOM 1704 O O . ALA A 1 233 ? -10.527 19.060 25.565 1.00 85.06 233 ALA A O 1
ATOM 1705 N N . ALA A 1 234 ? -12.614 18.272 25.861 1.00 84.50 234 ALA A N 1
ATOM 1706 C CA . ALA A 1 234 ? -12.227 17.142 26.705 1.00 84.50 234 ALA A CA 1
ATOM 1707 C C . ALA A 1 234 ? -11.290 16.174 25.966 1.00 84.50 234 ALA A C 1
ATOM 1709 O O . ALA A 1 234 ? -10.260 15.779 26.510 1.00 84.50 234 ALA A O 1
ATOM 1710 N N . LEU A 1 235 ? -11.599 15.851 24.707 1.00 82.62 235 LEU A N 1
ATOM 1711 C CA . LEU A 1 235 ? -10.753 14.994 23.884 1.00 82.62 235 LEU A CA 1
ATOM 1712 C C . LEU A 1 235 ? -9.411 15.665 23.548 1.00 82.62 235 LEU A C 1
ATOM 1714 O O . LEU A 1 235 ? -8.359 15.043 23.642 1.00 82.62 235 LEU A O 1
ATOM 1718 N N . ALA A 1 236 ? -9.414 16.954 23.205 1.00 80.12 236 ALA A N 1
ATOM 1719 C CA . ALA A 1 236 ? -8.183 17.695 22.930 1.00 80.12 236 ALA A CA 1
ATOM 1720 C C . ALA A 1 236 ? -7.248 17.764 24.150 1.00 80.12 236 ALA A C 1
ATOM 1722 O O . ALA A 1 236 ? -6.028 17.745 23.978 1.00 80.12 236 ALA A O 1
ATOM 1723 N N . ALA A 1 237 ? -7.815 17.800 25.359 1.00 82.12 237 ALA A N 1
ATOM 1724 C CA . ALA A 1 237 ? -7.091 17.793 26.627 1.00 82.12 237 ALA A CA 1
ATOM 1725 C C . ALA A 1 237 ? -6.560 16.406 27.044 1.00 82.12 237 ALA A C 1
ATOM 1727 O O . ALA A 1 237 ? -5.976 16.283 28.118 1.00 82.12 237 ALA A O 1
ATOM 1728 N N . GLY A 1 238 ? -6.760 15.360 26.234 1.00 77.56 238 GLY A N 1
ATOM 1729 C CA . GLY A 1 238 ? -6.345 13.998 26.581 1.00 77.56 238 GLY A CA 1
ATOM 1730 C C . GLY A 1 238 ? -7.319 13.260 27.504 1.00 77.56 238 GLY A C 1
ATOM 1731 O O . GLY A 1 238 ? -6.978 12.206 28.038 1.00 77.56 238 GLY A O 1
ATOM 1732 N N . GLY A 1 239 ? -8.521 13.804 27.716 1.00 77.56 239 GLY A N 1
ATOM 1733 C CA . GLY A 1 239 ? -9.535 13.210 28.579 1.00 77.56 239 GLY A CA 1
ATOM 1734 C C . GLY A 1 239 ? -10.065 11.881 28.040 1.00 77.56 239 GLY A C 1
ATOM 1735 O O . GLY A 1 239 ? -10.132 11.661 26.828 1.00 77.56 239 GLY A O 1
ATOM 1736 N N . LYS A 1 240 ? -10.476 11.010 28.966 1.00 84.38 240 LYS A N 1
ATOM 1737 C CA . LYS A 1 240 ? -11.238 9.791 28.682 1.00 84.38 240 LYS A CA 1
ATOM 1738 C C . LYS A 1 240 ? -12.676 9.981 29.146 1.00 84.38 240 LYS A C 1
ATOM 1740 O O . LYS A 1 240 ? -12.897 10.470 30.253 1.00 84.38 240 LYS A O 1
ATOM 1745 N N . PHE A 1 241 ? -13.639 9.611 28.316 1.00 86.25 241 PHE A N 1
ATOM 1746 C CA . PHE A 1 241 ? -15.055 9.692 28.652 1.00 86.25 241 PHE A CA 1
ATOM 1747 C C . PHE A 1 241 ? -15.862 8.593 27.969 1.00 86.25 241 PHE A C 1
ATOM 1749 O O . PHE A 1 241 ? -15.473 8.100 26.915 1.00 86.25 241 PHE A O 1
ATOM 1756 N N . ALA A 1 242 ? -16.994 8.235 28.571 1.00 88.00 242 ALA A N 1
ATOM 1757 C CA . ALA A 1 242 ? -17.896 7.216 28.056 1.00 88.00 242 ALA A CA 1
ATOM 1758 C C . ALA A 1 242 ? -19.362 7.653 28.195 1.00 88.00 242 ALA A C 1
ATOM 1760 O O . ALA A 1 242 ? -19.738 8.329 29.161 1.00 88.00 242 ALA A O 1
ATOM 1761 N N . SER A 1 243 ? -20.195 7.267 27.236 1.00 89.81 243 SER A N 1
ATOM 1762 C CA . SER A 1 243 ? -21.651 7.394 27.297 1.00 89.81 243 SER A CA 1
ATOM 1763 C C . SER A 1 243 ? -22.300 6.181 26.645 1.00 89.81 243 SER A C 1
ATOM 1765 O O . SER A 1 243 ? -21.720 5.582 25.747 1.00 89.81 243 SER A O 1
ATOM 1767 N N . THR A 1 244 ? -23.505 5.842 27.090 1.00 89.25 244 THR A N 1
ATOM 1768 C CA . THR A 1 244 ? -24.287 4.741 26.531 1.00 89.25 244 THR A CA 1
ATOM 1769 C C . THR A 1 244 ? -25.421 5.311 25.695 1.00 89.25 244 THR A C 1
ATOM 1771 O O . THR A 1 244 ? -26.229 6.116 26.177 1.00 89.25 244 THR A O 1
ATOM 1774 N N . LEU A 1 245 ? -25.471 4.882 24.441 1.00 89.12 245 LEU A N 1
ATOM 1775 C CA . LEU A 1 245 ? -26.522 5.189 23.488 1.00 89.12 245 LEU A CA 1
ATOM 1776 C C . LEU A 1 245 ? -27.412 3.958 23.316 1.00 89.12 245 LEU A C 1
ATOM 1778 O O . LEU A 1 245 ? -26.942 2.891 22.942 1.00 89.12 245 LEU A O 1
ATOM 1782 N N . GLU A 1 246 ? -28.702 4.105 23.569 1.00 90.38 246 GLU A N 1
ATOM 1783 C CA . GLU A 1 246 ? -29.711 3.133 23.177 1.00 90.38 246 GLU A CA 1
ATOM 1784 C C . GLU A 1 246 ? -30.051 3.320 21.703 1.00 90.38 246 GLU A C 1
ATOM 1786 O O . GLU A 1 246 ? -30.395 4.420 21.256 1.00 90.38 246 GLU A O 1
ATOM 1791 N N . VAL A 1 247 ? -29.965 2.225 20.959 1.00 89.50 247 VAL A N 1
ATOM 1792 C CA . VAL A 1 247 ? -30.322 2.132 19.549 1.00 89.50 247 VAL A CA 1
ATOM 1793 C C . VAL A 1 247 ? -31.536 1.223 19.447 1.00 89.50 247 VAL A C 1
ATOM 1795 O O . VAL A 1 247 ? -31.426 0.013 19.642 1.00 89.50 247 VAL A O 1
ATOM 1798 N N . SER A 1 248 ? -32.705 1.782 19.141 1.00 89.31 248 SER A N 1
ATOM 1799 C CA . SER A 1 248 ? -33.885 0.968 18.862 1.00 89.31 248 SER A CA 1
ATOM 1800 C C . SER A 1 248 ? -33.976 0.660 17.373 1.00 89.31 248 SER A C 1
ATOM 1802 O O . SER A 1 248 ? -33.991 1.573 16.547 1.00 89.31 248 SER A O 1
ATOM 1804 N N . ILE A 1 249 ? -34.074 -0.626 17.039 1.00 89.19 249 ILE A N 1
ATOM 1805 C CA . ILE A 1 249 ? -34.214 -1.136 15.675 1.00 89.19 249 ILE A CA 1
ATOM 1806 C C . ILE A 1 249 ? -35.489 -1.969 15.611 1.00 89.19 249 ILE A C 1
ATOM 1808 O O . ILE A 1 249 ? -35.596 -3.019 16.246 1.00 89.19 249 ILE A O 1
ATOM 1812 N N . GLY A 1 250 ? -36.481 -1.503 14.851 1.00 82.25 250 GLY A N 1
ATOM 1813 C CA . GLY A 1 250 ? -37.724 -2.258 14.642 1.00 82.25 250 GLY A CA 1
ATOM 1814 C C . GLY A 1 250 ? -38.480 -2.600 15.937 1.00 82.25 250 GLY A C 1
ATOM 1815 O O . GLY A 1 250 ? -39.168 -3.616 15.987 1.00 82.25 250 GLY A O 1
ATOM 1816 N N . GLY A 1 251 ? -38.339 -1.773 16.979 1.00 81.56 251 GLY A N 1
ATOM 1817 C CA . GLY A 1 251 ? -38.995 -1.946 18.281 1.00 81.56 251 GLY A CA 1
ATOM 1818 C C . GLY A 1 251 ? -38.197 -2.727 19.333 1.00 81.56 251 GLY A C 1
ATOM 1819 O O . GLY A 1 251 ? -38.659 -2.809 20.466 1.00 81.56 251 GLY A O 1
ATOM 1820 N N . LYS A 1 252 ? -37.015 -3.261 18.996 1.00 85.56 252 LYS A N 1
ATOM 1821 C CA . LYS A 1 252 ? -36.050 -3.820 19.962 1.00 85.56 252 LYS A CA 1
ATOM 1822 C C . LYS A 1 252 ? -34.978 -2.782 20.282 1.00 85.56 252 LYS A C 1
ATOM 1824 O O . LYS A 1 252 ? -34.557 -2.083 19.366 1.00 85.56 252 LYS A O 1
ATOM 1829 N N . THR A 1 253 ? -34.531 -2.695 21.532 1.00 87.44 253 THR A N 1
ATOM 1830 C CA . THR A 1 253 ? -33.495 -1.742 21.967 1.00 87.44 253 THR A CA 1
ATOM 1831 C C . THR A 1 253 ? -32.184 -2.460 22.263 1.00 87.44 253 THR A C 1
ATOM 1833 O O . THR A 1 253 ? -32.178 -3.478 22.952 1.00 87.44 253 THR A O 1
ATOM 1836 N N . TYR A 1 254 ? -31.090 -1.898 21.756 1.00 85.88 254 TYR A N 1
ATOM 1837 C CA . TYR A 1 254 ? -29.721 -2.380 21.920 1.00 85.88 254 TYR A CA 1
ATOM 1838 C C . TYR A 1 254 ? -28.842 -1.283 22.499 1.00 85.88 254 TYR A C 1
ATOM 1840 O O . TYR A 1 254 ? -29.139 -0.096 22.343 1.00 85.88 254 TYR A O 1
ATOM 1848 N N . THR A 1 255 ? -27.744 -1.670 23.135 1.00 86.50 255 THR A N 1
ATOM 1849 C CA . THR A 1 255 ? -26.789 -0.728 23.713 1.00 86.50 255 THR A CA 1
ATOM 1850 C C . THR A 1 255 ? -25.620 -0.481 22.767 1.00 86.50 255 THR A C 1
ATOM 1852 O O . THR A 1 255 ? -25.118 -1.368 22.071 1.00 86.50 255 THR A O 1
ATOM 1855 N N . MET A 1 256 ? -25.182 0.770 22.727 1.00 87.62 256 MET A N 1
ATOM 1856 C CA . MET A 1 256 ? -23.980 1.188 22.037 1.00 87.62 256 MET A CA 1
ATOM 1857 C C . MET A 1 256 ? -23.107 2.012 22.973 1.00 87.62 256 MET A C 1
ATOM 1859 O O . MET A 1 256 ? -23.530 3.049 23.492 1.00 87.62 256 MET A O 1
ATOM 1863 N N . ASP A 1 257 ? -21.870 1.569 23.143 1.00 86.88 257 ASP A N 1
ATOM 1864 C CA . ASP A 1 257 ? -20.857 2.325 23.861 1.00 86.88 257 ASP A CA 1
ATOM 1865 C C . ASP A 1 257 ? -20.288 3.439 22.999 1.00 86.88 257 ASP A C 1
ATOM 1867 O O . ASP A 1 257 ? -19.840 3.208 21.878 1.00 86.88 257 ASP A O 1
ATOM 1871 N N . LEU A 1 258 ? -20.238 4.646 23.549 1.00 88.12 258 LEU A N 1
ATOM 1872 C CA . LEU A 1 258 ? -19.563 5.790 22.954 1.00 88.12 258 LEU A CA 1
ATOM 1873 C C . LEU A 1 258 ? -18.371 6.163 23.828 1.00 88.12 258 LEU A C 1
ATOM 1875 O O . LEU A 1 258 ? -18.543 6.705 24.919 1.00 88.12 258 LEU A O 1
ATOM 1879 N N . LEU A 1 259 ? -17.161 5.902 23.343 1.00 86.50 259 LEU A N 1
ATOM 1880 C CA . LEU A 1 259 ? -15.914 6.132 24.063 1.00 86.50 259 LEU A CA 1
ATOM 1881 C C . LEU A 1 259 ? -15.114 7.260 23.410 1.00 86.50 259 LEU A C 1
ATOM 1883 O O . LEU A 1 259 ? -14.793 7.206 22.226 1.00 86.50 259 LEU A O 1
ATOM 1887 N N . GLY A 1 260 ? -14.731 8.259 24.199 1.00 84.44 260 GLY A N 1
ATOM 1888 C CA . GLY A 1 260 ? -13.727 9.255 23.840 1.00 84.44 260 GLY A CA 1
ATOM 1889 C C . GLY A 1 260 ? -12.417 8.992 24.579 1.00 84.44 260 GLY A C 1
ATOM 1890 O O . GLY A 1 260 ? -12.433 8.816 25.796 1.00 84.44 260 GLY A O 1
ATOM 1891 N N . SER A 1 261 ? -11.283 8.979 23.876 1.00 79.81 261 SER A N 1
ATOM 1892 C CA . SER A 1 261 ? -9.950 8.798 24.471 1.00 79.81 261 SER A CA 1
ATOM 1893 C C . SER A 1 261 ? -8.911 9.690 23.798 1.00 79.81 261 SER A C 1
ATOM 1895 O O . SER A 1 261 ? -8.321 9.307 22.798 1.00 79.81 261 SER A O 1
ATOM 1897 N N . GLY A 1 262 ? -8.666 10.873 24.363 1.00 65.06 262 GLY A N 1
ATOM 1898 C CA . GLY A 1 262 ? -7.826 11.910 23.753 1.00 65.06 262 GLY A CA 1
ATOM 1899 C C . GLY A 1 262 ? -6.306 11.713 23.828 1.00 65.06 262 GLY A C 1
ATOM 1900 O O . GLY A 1 262 ? -5.555 12.569 23.354 1.00 65.06 262 GLY A O 1
ATOM 1901 N N . GLY A 1 263 ? -5.843 10.669 24.519 1.00 62.25 263 GLY A N 1
ATOM 1902 C CA . GLY A 1 263 ? -4.422 10.373 24.726 1.00 62.25 263 GLY A CA 1
ATOM 1903 C C . GLY A 1 263 ? -3.910 9.283 23.786 1.00 62.25 263 GLY A C 1
ATOM 1904 O O . GLY A 1 263 ? -4.702 8.559 23.193 1.00 62.25 263 GLY A O 1
ATOM 1905 N N . THR A 1 264 ? -2.585 9.129 23.697 1.00 57.34 264 THR A N 1
ATOM 1906 C CA . THR A 1 264 ? -1.971 7.944 23.082 1.00 57.34 264 THR A CA 1
ATOM 1907 C C . THR A 1 264 ? -2.333 6.732 23.925 1.00 57.34 264 THR A C 1
ATOM 1909 O O . THR A 1 264 ? -1.905 6.613 25.078 1.00 57.34 264 THR A O 1
ATOM 1912 N N . SER A 1 265 ? -3.153 5.850 23.382 1.00 60.59 265 SER A N 1
ATOM 1913 C CA . SER A 1 265 ? -3.485 4.598 24.038 1.00 60.59 265 SER A CA 1
ATOM 1914 C C . SER A 1 265 ? -3.655 3.534 22.985 1.00 60.59 265 SER A C 1
ATOM 1916 O O . SER A 1 265 ? -4.547 3.651 22.149 1.00 60.59 265 SER A O 1
ATOM 1918 N N . THR A 1 266 ? -2.851 2.481 23.091 1.00 80.56 266 THR A N 1
ATOM 1919 C CA . THR A 1 266 ? -3.216 1.174 22.561 1.00 80.56 266 THR A CA 1
ATOM 1920 C C . THR A 1 266 ? -4.674 0.895 22.921 1.00 80.56 266 THR A C 1
ATOM 1922 O O . THR A 1 266 ? -5.068 1.005 24.087 1.00 80.56 266 THR A O 1
ATOM 1925 N N . TYR A 1 267 ? -5.484 0.639 21.902 1.00 86.25 267 TYR A N 1
ATOM 1926 C CA . TYR A 1 267 ? -6.869 0.246 22.048 1.00 86.25 267 TYR A CA 1
ATOM 1927 C C . TYR A 1 267 ? -6.952 -1.270 21.914 1.00 86.25 267 TYR A C 1
ATOM 1929 O O . TYR A 1 267 ? -6.650 -1.818 20.858 1.00 86.25 267 TYR A O 1
ATOM 1937 N N . ASP A 1 268 ? -7.364 -1.933 22.987 1.00 86.56 268 ASP A N 1
ATOM 1938 C CA . ASP A 1 268 ? -7.612 -3.369 23.017 1.00 86.56 268 ASP A CA 1
ATOM 1939 C C . ASP A 1 268 ? -9.052 -3.605 23.471 1.00 86.56 268 ASP A C 1
ATOM 1941 O O . ASP A 1 268 ? -9.431 -3.248 24.594 1.00 86.56 268 ASP A O 1
ATOM 1945 N N . TYR A 1 269 ? -9.863 -4.189 22.588 1.00 83.94 269 TYR A N 1
ATOM 1946 C CA . TYR A 1 269 ? -11.255 -4.490 22.890 1.00 83.94 269 TYR A CA 1
ATOM 1947 C C . TYR A 1 269 ? -11.400 -5.454 24.079 1.00 83.94 269 TYR A C 1
ATOM 1949 O O . TYR A 1 269 ? -12.341 -5.292 24.847 1.00 83.94 269 TYR A O 1
ATOM 1957 N N . THR A 1 270 ? -10.478 -6.404 24.289 1.00 82.69 270 THR A N 1
ATOM 1958 C CA . THR A 1 270 ? -10.572 -7.400 25.375 1.00 82.69 270 THR A CA 1
ATOM 1959 C C . THR A 1 270 ? -10.453 -6.716 26.728 1.00 82.69 270 THR A C 1
ATOM 1961 O O . THR A 1 270 ? -11.234 -6.971 27.646 1.00 82.69 270 THR A O 1
ATOM 1964 N N . GLN A 1 271 ? -9.503 -5.783 26.834 1.00 83.69 271 GLN A N 1
ATOM 1965 C CA . GLN A 1 2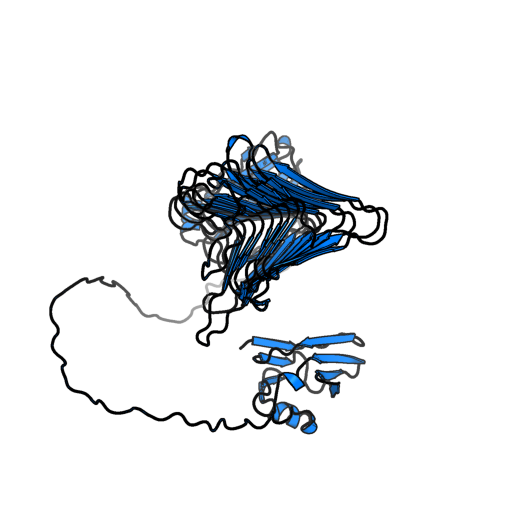71 ? -9.377 -4.928 28.006 1.00 83.69 271 GLN A CA 1
ATOM 1966 C C . GLN A 1 271 ? -10.655 -4.105 28.217 1.00 83.69 271 GLN A C 1
ATOM 1968 O O . GLN A 1 271 ? -11.124 -3.979 29.347 1.00 83.69 271 GLN A O 1
ATOM 1973 N N . ARG A 1 272 ? -11.236 -3.551 27.146 1.00 82.19 272 ARG A N 1
ATOM 1974 C CA . ARG A 1 272 ? -12.453 -2.733 27.250 1.00 82.19 272 ARG A CA 1
ATOM 1975 C C . ARG A 1 272 ? -13.696 -3.523 27.625 1.00 82.19 272 ARG A C 1
ATOM 1977 O O . ARG A 1 272 ? -14.466 -3.020 28.432 1.00 82.19 272 ARG A O 1
ATOM 1984 N N . GLU A 1 273 ? -13.874 -4.733 27.110 1.00 79.62 273 GLU A N 1
ATOM 1985 C CA . GLU A 1 273 ? -14.953 -5.633 27.532 1.00 79.62 273 GLU A CA 1
ATOM 1986 C C . GLU A 1 273 ? -14.856 -5.922 29.039 1.00 79.62 273 GLU A C 1
ATOM 1988 O O . GLU A 1 273 ? -15.842 -5.787 29.763 1.00 79.62 273 GLU A O 1
ATOM 1993 N N . ALA A 1 274 ? -13.647 -6.204 29.544 1.00 77.50 274 ALA A N 1
ATOM 1994 C CA . ALA A 1 274 ? -13.420 -6.440 30.971 1.00 77.50 274 ALA A CA 1
ATOM 1995 C C . ALA A 1 274 ? -13.690 -5.202 31.853 1.00 77.50 274 ALA A C 1
ATOM 1997 O O . ALA A 1 274 ? -14.139 -5.343 32.989 1.00 77.50 274 ALA A O 1
ATOM 1998 N N . GLU A 1 275 ? -13.412 -3.994 31.353 1.00 73.12 275 GLU A N 1
ATOM 1999 C CA . GLU A 1 275 ? -13.644 -2.734 32.075 1.00 73.12 275 GLU A CA 1
ATOM 2000 C C . GLU A 1 275 ? -15.108 -2.271 32.038 1.00 73.12 275 GLU A C 1
ATOM 2002 O O . GLU A 1 275 ? -15.592 -1.704 33.019 1.00 73.12 275 GLU A O 1
ATOM 2007 N N . ALA A 1 276 ? -15.798 -2.466 30.911 1.00 68.62 276 ALA A N 1
ATOM 2008 C CA . ALA A 1 276 ? -17.161 -1.985 30.698 1.00 68.62 276 ALA A CA 1
ATOM 2009 C C . ALA A 1 276 ? -18.219 -2.881 31.361 1.00 68.62 276 ALA A C 1
ATOM 2011 O O . ALA A 1 276 ? -19.306 -2.396 31.670 1.00 68.62 276 ALA A O 1
ATOM 2012 N N . GLY A 1 277 ? -17.901 -4.160 31.607 1.00 64.56 277 GLY A N 1
ATOM 2013 C CA . GLY A 1 277 ? -18.826 -5.108 32.234 1.00 64.56 277 GLY A CA 1
ATOM 2014 C C . GLY A 1 277 ? -20.100 -5.311 31.412 1.00 64.56 277 GLY A C 1
ATOM 2015 O O . GLY A 1 277 ? -21.186 -5.370 31.982 1.00 64.56 277 GLY A O 1
ATOM 2016 N N . MET A 1 278 ? -19.972 -5.333 30.082 1.00 66.44 278 MET A N 1
ATOM 2017 C CA . MET A 1 278 ? -21.102 -5.526 29.177 1.00 66.44 278 MET A CA 1
ATOM 2018 C C . MET A 1 278 ? -21.458 -7.003 29.052 1.00 66.44 278 MET A C 1
ATOM 2020 O O . MET A 1 278 ? -20.584 -7.841 28.838 1.00 66.44 278 MET A O 1
ATOM 2024 N N . ASP A 1 279 ? -22.751 -7.302 29.149 1.00 64.62 279 ASP A N 1
ATOM 2025 C CA . ASP A 1 279 ? -23.298 -8.630 28.890 1.00 64.62 279 ASP A CA 1
ATOM 2026 C C . ASP A 1 279 ? -23.748 -8.730 27.421 1.00 64.62 279 ASP A C 1
ATOM 2028 O O . ASP A 1 279 ? -24.442 -7.849 26.914 1.00 64.62 279 ASP A O 1
ATOM 2032 N N . GLY A 1 280 ? -23.386 -9.823 26.740 1.00 74.00 280 GLY A N 1
ATOM 2033 C CA . GLY A 1 280 ? -23.750 -10.079 25.337 1.00 74.00 280 GLY A CA 1
ATOM 2034 C C . GLY A 1 280 ? -22.564 -10.039 24.359 1.00 74.00 280 GLY A C 1
ATOM 2035 O O . GLY A 1 280 ? -21.464 -9.646 24.736 1.00 74.00 280 GLY A O 1
ATOM 2036 N N . PRO A 1 281 ? -22.722 -10.501 23.101 1.00 84.56 281 PRO A N 1
ATOM 2037 C CA . PRO A 1 281 ? -21.670 -10.420 22.100 1.00 84.56 281 PRO A CA 1
ATOM 2038 C C . PRO A 1 281 ? -21.544 -8.997 21.533 1.00 84.56 281 PRO A C 1
ATOM 2040 O O . PRO A 1 281 ? -22.542 -8.349 21.214 1.00 84.56 281 PRO A O 1
ATOM 2043 N N . LEU A 1 282 ? -20.306 -8.548 21.320 1.00 89.12 282 LEU A N 1
ATOM 2044 C CA . LEU A 1 282 ? -19.995 -7.310 20.607 1.00 89.12 282 LEU A CA 1
ATOM 2045 C C . LEU A 1 282 ? -20.193 -7.526 19.097 1.00 89.12 282 LEU A C 1
ATOM 2047 O O . LEU A 1 282 ? -19.348 -8.129 18.438 1.00 89.12 282 LEU A O 1
ATOM 2051 N N . LYS A 1 283 ? -21.305 -7.048 18.525 1.00 90.44 283 LYS A N 1
ATOM 2052 C CA . LYS A 1 283 ? -21.619 -7.265 17.095 1.00 90.44 283 LYS A CA 1
ATOM 2053 C C . LYS A 1 283 ? -20.833 -6.374 16.150 1.00 90.44 283 LYS A C 1
ATOM 2055 O O . LYS A 1 283 ? -20.455 -6.795 15.056 1.00 90.44 283 LYS A O 1
ATOM 2060 N N . GLY A 1 284 ? -20.609 -5.133 16.558 1.00 91.00 284 GLY A N 1
ATOM 2061 C CA . GLY A 1 284 ? -20.013 -4.119 15.705 1.00 91.00 284 GLY A CA 1
ATOM 2062 C C . GLY A 1 284 ? -19.129 -3.163 16.476 1.00 91.00 284 GLY A C 1
ATOM 2063 O O . GLY A 1 284 ? -19.502 -2.720 17.564 1.00 91.00 284 GLY A O 1
ATOM 2064 N N . GLU A 1 285 ? -17.988 -2.815 15.893 1.00 92.31 285 GLU A N 1
ATOM 2065 C CA . GLU A 1 285 ? -17.067 -1.859 16.492 1.00 92.31 285 GLU A CA 1
ATOM 2066 C C . GLU A 1 285 ? -16.491 -0.883 15.458 1.00 92.31 285 GLU A C 1
ATOM 2068 O O . GLU A 1 285 ? -16.116 -1.253 14.342 1.00 92.31 285 GLU A O 1
ATOM 2073 N N . TRP A 1 286 ? -16.437 0.395 15.832 1.00 91.44 286 TRP A N 1
ATOM 2074 C CA . TRP A 1 286 ? -15.910 1.479 15.006 1.00 91.44 286 TRP A CA 1
ATOM 2075 C C . TRP A 1 286 ? -14.826 2.238 15.759 1.00 91.44 286 TRP A C 1
ATOM 2077 O O . TRP A 1 286 ? -15.058 2.712 16.869 1.00 91.44 286 TRP A O 1
ATOM 2087 N N . TYR A 1 287 ? -13.673 2.437 15.128 1.00 91.44 287 TYR A N 1
ATOM 2088 C CA . TYR A 1 287 ? -12.604 3.297 15.626 1.00 91.44 287 TYR A CA 1
ATOM 2089 C C . TYR A 1 287 ? -12.396 4.491 14.712 1.00 91.44 287 TYR A C 1
ATOM 2091 O O . TYR A 1 287 ? -12.311 4.357 13.491 1.00 91.44 287 TYR A O 1
ATOM 2099 N N . VAL A 1 288 ? -12.286 5.672 15.313 1.00 88.19 288 VAL A N 1
ATOM 2100 C CA . VAL A 1 288 ? -12.212 6.929 14.585 1.00 88.19 288 VAL A CA 1
ATOM 2101 C C . VAL A 1 288 ? -11.154 7.844 15.170 1.00 88.19 288 VAL A C 1
ATOM 2103 O O . VAL A 1 288 ? -11.183 8.212 16.348 1.00 88.19 288 VAL A O 1
ATOM 2106 N N . SER A 1 289 ? -10.273 8.315 14.298 1.00 87.31 289 SER A N 1
ATOM 2107 C CA . SER A 1 289 ? -9.281 9.336 14.603 1.00 87.31 289 SER A CA 1
ATOM 2108 C C . SER A 1 289 ? -9.315 10.432 13.542 1.00 87.31 289 SER A C 1
ATOM 2110 O O . SER A 1 289 ? -9.285 10.145 12.348 1.00 87.31 289 SER A O 1
ATOM 2112 N N . HIS A 1 290 ? -9.407 11.692 13.973 1.00 84.50 290 HIS A N 1
ATOM 2113 C CA . HIS A 1 290 ? -9.411 12.855 13.089 1.00 84.50 290 HIS A CA 1
ATOM 2114 C C . HIS A 1 290 ? -8.426 13.927 13.562 1.00 84.50 290 HIS A C 1
ATOM 2116 O O . HIS A 1 290 ? -8.316 14.218 14.750 1.00 84.50 290 HIS A O 1
ATOM 2122 N N . GLY A 1 291 ? -7.754 14.584 12.619 1.00 76.38 291 GLY A N 1
ATOM 2123 C CA . GLY A 1 291 ? -6.999 15.818 12.873 1.00 76.38 291 GLY A CA 1
ATOM 2124 C C . GLY A 1 291 ? -5.688 15.642 13.647 1.00 76.38 291 GLY A C 1
ATOM 2125 O O . GLY A 1 291 ? -4.978 16.624 13.870 1.00 76.38 291 GLY A O 1
ATOM 2126 N N . LYS A 1 292 ? -5.327 14.411 14.026 1.00 82.12 292 LYS A N 1
ATOM 2127 C CA . LYS A 1 292 ? -4.005 14.068 14.558 1.00 82.12 292 LYS A CA 1
ATOM 2128 C C . LYS A 1 292 ? -3.487 12.776 13.943 1.00 82.12 292 LYS A C 1
ATOM 2130 O O . LYS A 1 292 ? -4.237 11.973 13.399 1.00 82.12 292 LYS A O 1
ATOM 2135 N N . ILE A 1 293 ? -2.172 12.627 14.038 1.00 87.75 293 ILE A N 1
ATOM 2136 C CA . ILE A 1 293 ? -1.453 11.409 13.688 1.00 87.75 293 ILE A CA 1
ATOM 2137 C C . ILE A 1 293 ? -1.746 10.328 14.731 1.00 87.75 293 ILE A C 1
ATOM 2139 O O . ILE A 1 293 ? -1.628 10.583 15.928 1.00 87.75 293 ILE A O 1
ATOM 2143 N N . VAL A 1 294 ? -2.098 9.132 14.271 1.00 90.56 294 VAL A N 1
ATOM 2144 C CA . VAL A 1 294 ? -2.085 7.913 15.088 1.00 90.56 294 VAL A CA 1
ATOM 2145 C C . VAL A 1 294 ? -0.659 7.378 15.035 1.00 90.56 294 VAL A C 1
ATOM 2147 O O . VAL A 1 294 ? -0.173 7.071 13.951 1.00 90.56 294 VAL A O 1
ATOM 2150 N N . SER A 1 295 ? 0.065 7.364 16.154 1.00 90.94 295 SER A N 1
ATOM 2151 C CA . SER A 1 295 ? 1.512 7.107 16.142 1.00 90.94 295 SER A CA 1
ATOM 2152 C C . SER A 1 295 ? 1.929 6.148 17.244 1.00 90.94 295 SER A C 1
ATOM 2154 O O . SER A 1 295 ? 1.750 6.468 18.416 1.00 90.94 295 SER A O 1
ATOM 2156 N N . GLY A 1 296 ? 2.548 5.021 16.884 1.00 88.88 296 GLY A N 1
ATOM 2157 C CA . GLY A 1 296 ? 2.999 4.017 17.856 1.00 88.88 296 GLY A CA 1
ATOM 2158 C C . GLY A 1 296 ? 1.862 3.296 18.585 1.00 88.88 296 GLY A C 1
ATOM 2159 O O . GLY A 1 296 ? 2.097 2.722 19.643 1.00 88.88 296 GLY A O 1
ATOM 2160 N N . GLU A 1 297 ? 0.631 3.388 18.080 1.00 89.62 297 GLU A N 1
ATOM 2161 C CA . GLU A 1 297 ? -0.545 2.786 18.709 1.00 89.62 297 GLU A CA 1
ATOM 2162 C C . GLU A 1 297 ? -0.801 1.382 18.147 1.00 89.62 297 GLU A C 1
ATOM 2164 O O . GLU A 1 297 ? -0.585 1.130 16.960 1.00 89.62 297 GLU A O 1
ATOM 2169 N N . THR A 1 298 ? -1.316 0.495 18.997 1.00 92.25 298 THR A N 1
ATOM 2170 C CA . THR A 1 298 ? -1.914 -0.781 18.584 1.00 92.25 298 THR A CA 1
ATOM 2171 C C . THR A 1 298 ? -3.426 -0.670 18.751 1.00 92.25 298 THR A C 1
ATOM 2173 O O . THR A 1 298 ? -3.901 -0.293 19.819 1.00 92.25 298 THR A O 1
ATOM 2176 N N . ILE A 1 299 ? -4.196 -0.958 17.708 1.00 93.00 299 ILE A N 1
ATOM 2177 C CA . ILE A 1 299 ? -5.659 -0.857 17.697 1.00 93.00 299 ILE A CA 1
ATOM 2178 C C . ILE A 1 299 ? -6.219 -2.227 17.337 1.00 93.00 299 ILE A C 1
ATOM 2180 O O . ILE A 1 299 ? -6.065 -2.679 16.208 1.00 93.00 299 ILE A O 1
ATOM 2184 N N . THR A 1 300 ? -6.889 -2.876 18.283 1.00 94.44 300 THR A N 1
ATOM 2185 C CA . THR A 1 300 ? -7.544 -4.170 18.070 1.00 94.44 300 THR A CA 1
ATOM 2186 C C . THR A 1 300 ? -9.045 -4.017 18.242 1.00 94.44 300 THR A C 1
ATOM 2188 O O . THR A 1 300 ? -9.490 -3.651 19.331 1.00 94.44 300 THR A O 1
ATOM 2191 N N . LEU A 1 301 ? -9.808 -4.299 17.182 1.00 94.62 301 LEU A N 1
ATOM 2192 C CA . LEU A 1 301 ? -11.273 -4.302 17.221 1.00 94.62 301 LEU A CA 1
ATOM 2193 C C . LEU A 1 301 ? -11.817 -5.729 17.330 1.00 94.62 301 LEU A C 1
ATOM 2195 O O . LEU A 1 301 ? -11.315 -6.632 16.661 1.00 94.62 301 LEU A O 1
ATOM 2199 N N . GLY A 1 302 ? -12.838 -5.930 18.155 1.00 92.88 302 GLY A N 1
ATOM 2200 C CA . GLY A 1 302 ? -13.411 -7.226 18.507 1.00 92.88 302 GLY A CA 1
ATOM 2201 C C . GLY A 1 302 ? -14.866 -7.431 18.116 1.00 92.88 302 GLY A C 1
ATOM 2202 O O . GLY A 1 302 ? -15.474 -8.386 18.591 1.00 92.88 302 GLY A O 1
ATOM 2203 N N . GLY A 1 303 ? -15.440 -6.573 17.267 1.00 92.06 303 GLY A N 1
ATOM 2204 C CA . GLY A 1 303 ? -16.751 -6.840 16.681 1.00 92.06 303 GLY A CA 1
ATOM 2205 C C . GLY A 1 303 ? -16.757 -8.198 15.978 1.00 92.06 303 GLY A C 1
ATOM 2206 O O . GLY A 1 303 ? -15.856 -8.488 15.192 1.00 92.06 303 GLY A O 1
ATOM 2207 N N . ASP A 1 304 ? -17.753 -9.037 16.266 1.00 92.19 304 ASP A N 1
ATOM 2208 C CA . ASP A 1 304 ? -17.873 -10.397 15.719 1.00 92.19 304 ASP A CA 1
ATOM 2209 C C . ASP A 1 304 ? -18.504 -10.439 14.316 1.00 92.19 304 ASP A C 1
ATOM 2211 O O . ASP A 1 304 ? -18.402 -11.450 13.620 1.00 92.19 304 ASP A O 1
ATOM 2215 N N . SER A 1 305 ? -19.138 -9.337 13.896 1.00 92.31 305 SER A N 1
ATOM 2216 C CA . SER A 1 305 ? -19.862 -9.237 12.626 1.00 92.31 305 SER A CA 1
ATOM 2217 C C . SER A 1 305 ? -19.330 -8.115 11.743 1.00 92.31 305 SER A C 1
ATOM 2219 O O . SER A 1 305 ? -19.184 -8.320 10.537 1.00 92.31 305 SER A O 1
ATOM 2221 N N . ILE A 1 306 ? -19.013 -6.948 12.317 1.00 93.44 306 ILE A N 1
ATOM 2222 C CA . ILE A 1 306 ? -18.497 -5.802 11.561 1.00 93.44 306 ILE A CA 1
ATOM 2223 C C . ILE A 1 306 ? -17.450 -4.997 12.334 1.00 93.44 306 ILE A C 1
ATOM 2225 O O . ILE A 1 306 ? -17.673 -4.613 13.477 1.00 93.44 306 ILE A O 1
ATOM 2229 N N . ASN A 1 307 ? -16.335 -4.671 11.681 1.00 95.12 307 ASN A N 1
ATOM 2230 C CA . ASN A 1 307 ? -15.307 -3.791 12.239 1.00 95.12 307 ASN A CA 1
ATOM 2231 C C . ASN A 1 307 ? -14.949 -2.687 11.247 1.00 95.12 307 ASN A C 1
ATOM 2233 O O . ASN A 1 307 ? -14.779 -2.940 10.056 1.00 95.12 307 ASN A O 1
ATOM 2237 N N . ASN A 1 308 ? -14.835 -1.447 11.722 1.00 94.06 308 ASN A N 1
ATOM 2238 C CA . ASN A 1 308 ? -14.414 -0.337 10.873 1.00 94.06 308 ASN A CA 1
ATOM 2239 C C . ASN A 1 308 ? -13.393 0.560 11.565 1.00 94.06 308 ASN A C 1
ATOM 2241 O O . ASN A 1 308 ? -13.602 1.001 12.692 1.00 94.06 308 ASN A O 1
ATOM 2245 N N . ILE A 1 309 ? -12.334 0.913 10.849 1.00 94.00 309 ILE A N 1
ATOM 2246 C CA . ILE A 1 309 ? -11.344 1.897 11.285 1.00 94.00 309 ILE A CA 1
ATOM 2247 C C . ILE A 1 309 ? -11.359 3.060 10.300 1.00 94.00 309 ILE A C 1
ATOM 2249 O O . ILE A 1 309 ? -11.294 2.850 9.094 1.00 94.00 309 ILE A O 1
ATOM 2253 N N . LEU A 1 310 ? -11.417 4.286 10.815 1.00 92.50 310 LEU A N 1
ATOM 2254 C CA . LEU A 1 310 ? -11.268 5.513 10.043 1.00 92.50 310 LEU A CA 1
ATOM 2255 C C . LEU A 1 310 ? -10.217 6.410 10.697 1.00 92.50 310 LEU A C 1
ATOM 2257 O O . LEU A 1 310 ? -10.427 6.938 11.790 1.00 92.50 310 LEU A O 1
ATOM 2261 N N . VAL A 1 311 ? -9.103 6.630 10.007 1.00 92.81 311 VAL A N 1
ATOM 2262 C CA . VAL A 1 311 ? -8.043 7.543 10.443 1.00 92.81 311 VAL A CA 1
ATOM 2263 C C . VAL A 1 311 ? -7.832 8.620 9.396 1.00 92.81 311 VAL A C 1
ATOM 2265 O O . VAL A 1 311 ? -7.402 8.343 8.280 1.00 92.81 311 VAL A O 1
ATOM 2268 N N . VAL A 1 312 ? -8.096 9.871 9.767 1.00 91.38 312 VAL A N 1
ATOM 2269 C CA . VAL A 1 312 ? -7.959 11.022 8.873 1.00 91.38 312 VAL A CA 1
ATOM 2270 C C . VAL A 1 312 ? -7.078 12.085 9.510 1.00 91.38 312 VAL A C 1
ATOM 2272 O O . VAL A 1 312 ? -7.390 12.611 10.577 1.00 91.38 312 VAL A O 1
ATOM 2275 N N . ASN A 1 313 ? -6.014 12.492 8.824 1.00 91.94 313 ASN A N 1
ATOM 2276 C CA . ASN A 1 313 ? -5.219 13.645 9.233 1.00 91.94 313 ASN A CA 1
ATOM 2277 C C . ASN A 1 313 ? -5.084 14.644 8.085 1.00 91.94 313 ASN A C 1
ATOM 2279 O O . ASN A 1 313 ? -4.497 14.337 7.049 1.00 91.94 313 ASN A O 1
ATOM 2283 N N . ALA A 1 314 ? -5.609 15.850 8.286 1.00 92.12 314 ALA A N 1
ATOM 2284 C CA . ALA A 1 314 ? -5.532 16.945 7.333 1.00 92.12 314 ALA A CA 1
ATOM 2285 C C . ALA A 1 314 ? -4.759 18.121 7.940 1.00 92.12 314 ALA A C 1
ATOM 2287 O O . ALA A 1 314 ? -5.003 18.500 9.086 1.00 92.12 314 ALA A O 1
ATOM 2288 N N . ARG A 1 315 ? -3.837 18.704 7.171 1.00 90.31 315 ARG A N 1
ATOM 2289 C CA . ARG A 1 315 ? -3.046 19.872 7.570 1.00 90.31 315 ARG A CA 1
ATOM 2290 C C . ARG A 1 315 ? -2.994 20.920 6.471 1.00 90.31 315 ARG A C 1
ATOM 2292 O O . ARG A 1 315 ? -2.750 20.602 5.311 1.00 90.31 315 ARG A O 1
ATOM 2299 N N . ASP A 1 316 ? -3.113 22.179 6.873 1.00 92.06 316 ASP A N 1
ATOM 2300 C CA . ASP A 1 316 ? -2.929 23.312 5.964 1.00 92.06 316 ASP A CA 1
ATOM 2301 C C . ASP A 1 316 ? -1.443 23.541 5.638 1.00 92.06 316 ASP A C 1
ATOM 2303 O O . ASP A 1 316 ? -1.098 24.013 4.559 1.00 92.06 316 ASP A O 1
ATOM 2307 N N . SER A 1 317 ? -0.538 23.189 6.560 1.00 91.38 317 SER A N 1
ATOM 2308 C CA . SER A 1 317 ? 0.910 23.333 6.377 1.00 91.38 317 SER A CA 1
ATOM 2309 C C . SER A 1 317 ? 1.719 22.251 7.104 1.00 91.38 317 SER A C 1
ATOM 2311 O O . SER A 1 317 ? 1.276 21.676 8.103 1.00 91.38 317 SER A O 1
ATOM 2313 N N . GLY A 1 318 ? 2.930 21.996 6.606 1.00 93.31 318 GLY A N 1
ATOM 2314 C CA . GLY A 1 318 ? 3.802 20.914 7.048 1.00 93.31 318 GLY A CA 1
ATOM 2315 C C . GLY A 1 318 ? 3.384 19.540 6.518 1.00 93.31 318 GLY A C 1
ATOM 2316 O O . GLY A 1 318 ? 2.415 19.384 5.778 1.00 93.31 318 GLY A O 1
ATOM 2317 N N . ASN A 1 319 ? 4.133 18.510 6.912 1.00 95.06 319 ASN A N 1
ATOM 2318 C CA . ASN A 1 319 ? 3.796 17.144 6.524 1.00 95.06 319 ASN A CA 1
ATOM 2319 C C . ASN A 1 319 ? 2.585 16.631 7.321 1.00 95.06 319 ASN A C 1
ATOM 2321 O O . ASN A 1 319 ? 2.517 16.822 8.544 1.00 95.06 319 ASN A O 1
ATOM 2325 N N . ALA A 1 320 ? 1.667 15.952 6.635 1.00 95.44 320 ALA A N 1
ATOM 2326 C CA . ALA A 1 320 ? 0.551 15.218 7.219 1.00 95.44 320 ALA A CA 1
ATOM 2327 C C . ALA A 1 320 ? 0.840 13.714 7.200 1.00 95.44 320 ALA A C 1
ATOM 2329 O O . ALA A 1 320 ? 1.185 13.157 6.161 1.00 95.44 320 ALA A O 1
ATOM 2330 N N . TYR A 1 321 ? 0.656 13.068 8.346 1.00 95.56 321 TYR A N 1
ATOM 2331 C CA . TYR A 1 321 ? 0.770 11.621 8.511 1.00 95.56 321 TYR A CA 1
ATOM 2332 C C . TYR A 1 321 ? -0.524 11.130 9.148 1.00 95.56 321 TYR A C 1
ATOM 2334 O O . TYR A 1 321 ? -0.861 11.611 10.232 1.00 95.56 321 TYR A O 1
ATOM 2342 N N . ALA A 1 322 ? -1.269 10.234 8.504 1.00 95.19 322 ALA A N 1
ATOM 2343 C CA . ALA A 1 322 ? -2.470 9.691 9.138 1.00 95.19 322 ALA A CA 1
ATOM 2344 C C . ALA A 1 322 ? -2.080 8.661 10.203 1.00 95.19 322 ALA A C 1
ATOM 2346 O O . ALA A 1 322 ? -2.462 8.815 11.363 1.00 95.19 322 ALA A O 1
ATOM 2347 N N . THR A 1 323 ? -1.221 7.705 9.843 1.00 95.56 323 THR A N 1
ATOM 2348 C CA . THR A 1 323 ? -0.648 6.737 10.787 1.00 95.56 323 THR A CA 1
ATOM 2349 C C . THR A 1 323 ? 0.877 6.693 10.710 1.00 95.56 323 THR A C 1
ATOM 2351 O O . THR A 1 323 ? 1.446 6.840 9.623 1.00 95.56 323 THR A O 1
ATOM 2354 N N . HIS A 1 324 ? 1.533 6.414 11.834 1.00 94.00 324 HIS A N 1
ATOM 2355 C CA . HIS A 1 324 ? 2.982 6.263 11.926 1.00 94.00 324 HIS A CA 1
ATOM 2356 C C . HIS A 1 324 ? 3.373 5.113 12.852 1.00 94.00 324 HIS A C 1
ATOM 2358 O O . HIS A 1 324 ? 3.010 5.137 14.026 1.00 94.00 324 HIS A O 1
ATOM 2364 N N . ASN A 1 325 ? 4.100 4.112 12.343 1.00 94.06 325 ASN A N 1
ATOM 2365 C CA . ASN A 1 325 ? 4.508 2.924 13.116 1.00 94.06 325 ASN A CA 1
ATOM 2366 C C . ASN A 1 325 ? 3.340 2.358 13.952 1.00 94.06 325 ASN A C 1
ATOM 2368 O O . ASN A 1 325 ? 3.401 2.325 15.175 1.00 94.06 325 ASN A O 1
ATOM 2372 N N . THR A 1 326 ? 2.216 2.069 13.295 1.00 93.19 326 THR A N 1
ATOM 2373 C CA . THR A 1 326 ? 0.940 1.712 13.939 1.00 93.19 326 THR A CA 1
ATOM 2374 C C . THR A 1 326 ? 0.554 0.285 13.579 1.00 93.19 326 THR A C 1
ATOM 2376 O O . THR A 1 326 ? 0.832 -0.168 12.465 1.00 93.19 326 THR A O 1
ATOM 2379 N N . GLU A 1 327 ? -0.122 -0.382 14.507 1.00 95.50 327 GLU A N 1
ATOM 2380 C CA . GLU A 1 327 ? -0.730 -1.692 14.310 1.00 95.50 327 GLU A CA 1
ATOM 2381 C C . GLU A 1 327 ? -2.255 -1.586 14.400 1.00 95.50 327 GLU A C 1
ATOM 2383 O O . GLU A 1 327 ? -2.794 -0.942 15.300 1.00 95.50 327 GLU A O 1
ATOM 2388 N N . MET A 1 328 ? -2.957 -2.203 13.458 1.00 96.88 328 MET A N 1
ATOM 2389 C CA . MET A 1 328 ? -4.413 -2.245 13.384 1.00 96.88 328 MET A CA 1
ATOM 2390 C C . MET A 1 328 ? -4.848 -3.665 13.054 1.00 96.88 328 MET A C 1
ATOM 2392 O O . MET A 1 328 ? -4.456 -4.184 12.012 1.00 96.88 328 MET A O 1
ATOM 2396 N N . THR A 1 329 ? -5.671 -4.268 13.904 1.00 97.25 329 THR A N 1
ATOM 2397 C CA . THR A 1 329 ? -6.057 -5.676 13.780 1.00 97.25 329 THR A CA 1
ATOM 2398 C C . THR A 1 329 ? -7.542 -5.857 14.053 1.00 97.25 329 THR A C 1
ATOM 2400 O O . THR A 1 329 ? -8.086 -5.302 15.010 1.00 97.25 329 THR A O 1
ATOM 2403 N N . PHE A 1 330 ? -8.208 -6.674 13.243 1.00 97.38 330 PHE A N 1
ATOM 2404 C CA . PHE A 1 330 ? -9.524 -7.215 13.572 1.00 97.38 330 PHE A CA 1
ATOM 2405 C C . PHE A 1 330 ? -9.342 -8.572 14.251 1.00 97.38 330 PHE A C 1
ATOM 2407 O O . PHE A 1 330 ? -8.762 -9.492 13.682 1.00 97.38 330 PHE A O 1
ATOM 2414 N N . ALA A 1 331 ? -9.832 -8.706 15.482 1.00 94.75 331 ALA A N 1
ATOM 2415 C CA . ALA A 1 331 ? -9.722 -9.942 16.258 1.00 94.75 331 ALA A CA 1
ATOM 2416 C C . ALA A 1 331 ? -10.546 -11.094 15.658 1.00 94.75 331 ALA A C 1
ATOM 2418 O O . ALA A 1 331 ? -10.302 -12.270 15.937 1.00 94.75 331 ALA A O 1
ATOM 2419 N N . HIS A 1 332 ? -11.533 -10.752 14.832 1.00 93.38 332 HIS A N 1
ATOM 2420 C CA . HIS A 1 332 ? -12.412 -11.680 14.144 1.00 93.38 332 HIS A CA 1
ATOM 2421 C C . HIS A 1 332 ? -12.444 -11.359 12.650 1.00 93.38 332 HIS A C 1
ATOM 2423 O O . HIS A 1 332 ? -12.382 -10.199 12.246 1.00 93.38 332 HIS A O 1
ATOM 2429 N N . ASP A 1 333 ? -12.570 -12.401 11.828 1.00 95.00 333 ASP A N 1
ATOM 2430 C CA . ASP A 1 333 ? -12.678 -12.273 10.377 1.00 95.00 333 ASP A CA 1
ATOM 2431 C C . ASP A 1 333 ? -14.088 -11.808 9.976 1.00 95.00 333 ASP A C 1
ATOM 2433 O O . ASP A 1 333 ? -15.002 -12.610 9.729 1.00 95.00 333 ASP A O 1
ATOM 2437 N N . THR A 1 334 ? -14.257 -10.488 9.952 1.00 93.50 334 THR A N 1
ATOM 2438 C CA . THR A 1 334 ? -15.537 -9.800 9.782 1.00 93.50 334 THR A CA 1
ATOM 2439 C C . THR A 1 334 ? -15.580 -8.940 8.531 1.00 93.50 334 THR A C 1
ATOM 2441 O O . THR A 1 334 ? -14.557 -8.619 7.929 1.00 93.50 334 THR A O 1
ATOM 2444 N N . VAL A 1 335 ? -16.791 -8.570 8.110 1.00 92.50 335 VAL A N 1
ATOM 2445 C CA . VAL A 1 335 ? -16.949 -7.553 7.063 1.00 92.50 335 VAL A CA 1
ATOM 2446 C C . VAL A 1 335 ? -16.619 -6.167 7.624 1.00 92.50 335 VAL A C 1
ATOM 2448 O O . VAL A 1 335 ? -16.636 -5.951 8.835 1.00 92.50 335 VAL A O 1
ATOM 2451 N N . GLY A 1 336 ? -16.365 -5.201 6.745 1.00 92.94 336 GLY A N 1
ATOM 2452 C CA . GLY A 1 336 ? -16.103 -3.816 7.132 1.00 92.94 336 GLY A CA 1
ATOM 2453 C C . GLY A 1 336 ? -14.934 -3.226 6.362 1.00 92.94 336 GLY A C 1
ATOM 2454 O O . GLY A 1 336 ? -14.679 -3.642 5.229 1.00 92.94 336 GLY A O 1
ATOM 2455 N N . ARG A 1 337 ? -14.250 -2.239 6.951 1.00 95.50 337 ARG A N 1
ATOM 2456 C CA . ARG A 1 337 ? -13.145 -1.542 6.278 1.00 95.50 337 ARG A CA 1
ATOM 2457 C C . ARG A 1 337 ? -12.129 -0.882 7.205 1.00 95.50 337 ARG A C 1
ATOM 2459 O O . ARG A 1 337 ? -12.465 -0.441 8.302 1.00 95.50 337 ARG A O 1
ATOM 2466 N N . VAL A 1 338 ? -10.911 -0.710 6.706 1.00 98.06 338 VAL A N 1
ATOM 2467 C CA . VAL A 1 338 ? -9.877 0.159 7.282 1.00 98.06 338 VAL A CA 1
ATOM 2468 C C . VAL A 1 338 ? -9.583 1.292 6.300 1.00 98.06 338 VAL A C 1
ATOM 2470 O O . VAL A 1 338 ? -8.941 1.075 5.277 1.00 98.06 338 VAL A O 1
ATOM 2473 N N . ASP A 1 339 ? -10.032 2.503 6.624 1.00 97.06 339 ASP A N 1
ATOM 2474 C CA . ASP A 1 339 ? -9.829 3.717 5.834 1.00 97.06 339 ASP A CA 1
ATOM 2475 C C . ASP A 1 339 ? -8.770 4.615 6.498 1.00 97.06 339 ASP A C 1
ATOM 2477 O O . ASP A 1 339 ? -8.968 5.135 7.600 1.00 97.06 339 ASP A O 1
ATOM 2481 N N . ILE A 1 340 ? -7.647 4.843 5.817 1.00 98.25 340 ILE A N 1
ATOM 2482 C CA . ILE A 1 340 ? -6.552 5.709 6.275 1.00 98.25 340 ILE A CA 1
ATOM 2483 C C . ILE A 1 340 ? -6.335 6.821 5.246 1.00 98.25 340 ILE A C 1
ATOM 2485 O O . ILE A 1 340 ? -6.070 6.554 4.074 1.00 98.25 340 ILE A O 1
ATOM 2489 N N . ALA A 1 341 ? -6.416 8.082 5.668 1.00 97.00 341 ALA A N 1
ATOM 2490 C CA . ALA A 1 341 ? -6.335 9.229 4.770 1.00 97.00 341 ALA A CA 1
ATOM 2491 C C . ALA A 1 341 ? -5.484 10.372 5.332 1.00 97.00 341 ALA A C 1
ATOM 2493 O O . ALA A 1 341 ? -5.784 10.944 6.382 1.00 97.00 341 ALA A O 1
ATOM 2494 N N . ALA A 1 342 ? -4.453 10.768 4.586 1.00 97.81 342 ALA A N 1
ATOM 2495 C CA . ALA A 1 342 ? -3.661 11.959 4.877 1.00 97.81 342 ALA A CA 1
ATOM 2496 C C . ALA A 1 342 ? -3.871 13.050 3.823 1.00 97.81 342 ALA A C 1
ATOM 2498 O O . ALA A 1 342 ? -3.827 12.792 2.620 1.00 97.81 342 ALA A O 1
ATOM 2499 N N . LYS A 1 343 ? -4.029 14.298 4.266 1.00 96.88 343 LYS A N 1
ATOM 2500 C CA . LYS A 1 343 ? -4.122 15.467 3.389 1.00 96.88 343 LYS A CA 1
ATOM 2501 C C . LYS A 1 343 ? -3.184 16.573 3.862 1.00 96.88 343 LYS A C 1
ATOM 2503 O O . LYS A 1 343 ? -3.244 16.971 5.019 1.00 96.88 343 LYS A O 1
ATOM 2508 N N . ALA A 1 344 ? -2.354 17.100 2.970 1.00 96.12 344 ALA A N 1
ATOM 2509 C CA . ALA A 1 344 ? -1.518 18.267 3.236 1.00 96.12 344 ALA A CA 1
ATOM 2510 C C . ALA A 1 344 ? -1.715 19.313 2.135 1.00 96.12 344 ALA A C 1
ATOM 2512 O O . ALA A 1 344 ? -1.400 19.043 0.979 1.00 96.12 344 ALA A O 1
ATOM 2513 N N . GLU A 1 345 ? -2.208 20.507 2.465 1.00 94.31 345 GLU A N 1
ATOM 2514 C CA . GLU A 1 345 ? -2.262 21.606 1.487 1.00 94.31 345 GLU A CA 1
ATOM 2515 C C . GLU A 1 345 ? -0.844 22.129 1.203 1.00 94.31 345 GLU A C 1
ATOM 2517 O O . GLU A 1 345 ? -0.426 22.206 0.049 1.00 94.31 345 GLU A O 1
ATOM 2522 N N . GLY A 1 346 ? -0.055 22.397 2.251 1.00 89.69 346 GLY A N 1
ATOM 2523 C CA . GLY A 1 346 ? 1.354 22.776 2.143 1.00 89.69 346 GLY A CA 1
ATOM 2524 C C . GLY A 1 346 ? 2.304 21.738 2.744 1.00 89.69 346 GLY A C 1
ATOM 2525 O O . GLY A 1 346 ? 2.459 21.720 3.954 1.00 89.69 346 GLY A O 1
ATOM 2526 N N . GLY A 1 347 ? 3.006 20.933 1.940 1.00 92.38 347 GLY A N 1
ATOM 2527 C CA . GLY A 1 347 ? 3.928 19.884 2.419 1.00 92.38 347 GLY A CA 1
ATOM 2528 C C . GLY A 1 347 ? 3.542 18.471 1.971 1.00 92.38 347 GLY A C 1
ATOM 2529 O O . GLY A 1 347 ? 2.648 18.301 1.149 1.00 92.38 347 GLY A O 1
ATOM 2530 N N . GLY A 1 348 ? 4.248 17.442 2.455 1.00 95.38 348 GLY A N 1
ATOM 2531 C CA . GLY A 1 348 ? 4.003 16.046 2.064 1.00 95.38 348 GLY A CA 1
ATOM 2532 C C . GLY A 1 348 ? 2.832 15.395 2.806 1.00 95.38 348 GLY A C 1
ATOM 2533 O O . GLY A 1 348 ? 2.588 15.704 3.968 1.00 95.38 348 GLY A O 1
ATOM 2534 N N . ALA A 1 349 ? 2.133 14.466 2.161 1.00 98.06 349 ALA A N 1
ATOM 2535 C CA . ALA A 1 349 ? 1.067 13.670 2.759 1.00 98.06 349 ALA A CA 1
ATOM 2536 C C . ALA A 1 349 ? 1.422 12.181 2.720 1.00 98.06 349 ALA A C 1
ATOM 2538 O O . ALA A 1 349 ? 1.817 11.662 1.676 1.00 98.06 349 ALA A O 1
ATOM 2539 N N . TYR A 1 350 ? 1.249 11.506 3.851 1.00 98.25 350 TYR A N 1
ATOM 2540 C CA . TYR A 1 350 ? 1.568 10.095 4.031 1.00 98.25 350 TYR A CA 1
ATOM 2541 C C . TYR A 1 350 ? 0.397 9.406 4.725 1.00 98.25 350 TYR A C 1
ATOM 2543 O O . TYR A 1 350 ? 0.116 9.706 5.887 1.00 98.25 350 TYR A O 1
ATOM 2551 N N . GLY A 1 351 ? -0.307 8.519 4.021 1.00 98.19 351 GLY A N 1
ATOM 2552 C CA . GLY A 1 351 ? -1.420 7.768 4.606 1.00 98.19 351 GLY A CA 1
ATOM 2553 C C . GLY A 1 351 ? -0.900 6.880 5.733 1.00 98.19 351 GLY A C 1
ATOM 2554 O O . GLY A 1 351 ? -1.096 7.167 6.913 1.00 98.19 351 GLY A O 1
ATOM 2555 N N . ASN A 1 352 ? -0.135 5.860 5.363 1.00 98.06 352 ASN A N 1
ATOM 2556 C CA . ASN A 1 352 ? 0.549 4.977 6.291 1.00 98.06 352 ASN A CA 1
ATOM 2557 C C . ASN A 1 352 ? 2.070 5.114 6.157 1.00 98.06 352 ASN A C 1
ATOM 2559 O O . ASN A 1 352 ? 2.627 4.892 5.084 1.00 98.06 352 ASN A O 1
ATOM 2563 N N . TYR A 1 353 ? 2.743 5.525 7.235 1.00 97.75 353 TYR A N 1
ATOM 2564 C CA . TYR A 1 353 ? 4.192 5.707 7.242 1.00 97.75 353 TYR A CA 1
ATOM 2565 C C . TYR A 1 353 ? 4.854 4.787 8.268 1.00 97.75 353 TYR A C 1
ATOM 2567 O O . TYR A 1 353 ? 4.577 4.901 9.459 1.00 97.75 353 TYR A O 1
ATOM 2575 N N . ILE A 1 354 ? 5.744 3.900 7.822 1.00 97.00 354 ILE A N 1
ATOM 2576 C CA . ILE A 1 354 ? 6.581 3.096 8.718 1.00 97.00 354 ILE A CA 1
ATOM 2577 C C . ILE A 1 354 ? 8.032 3.548 8.585 1.00 97.00 354 ILE A C 1
ATOM 2579 O O . ILE A 1 354 ? 8.599 3.560 7.490 1.00 97.00 354 ILE A O 1
ATOM 2583 N N . GLN A 1 355 ? 8.642 3.925 9.701 1.00 93.56 355 GLN A N 1
ATOM 2584 C CA . GLN A 1 355 ? 10.005 4.427 9.742 1.00 93.56 355 GLN A CA 1
ATOM 2585 C C . GLN A 1 355 ? 10.808 3.788 10.874 1.00 93.56 355 GLN A C 1
ATOM 2587 O O . GLN A 1 355 ? 10.499 3.974 12.052 1.00 93.56 355 GLN A O 1
ATOM 2592 N N . GLY A 1 356 ? 11.895 3.109 10.502 1.00 86.50 356 GLY A N 1
ATOM 2593 C CA . GLY A 1 356 ? 12.951 2.680 11.417 1.00 86.50 356 GLY A CA 1
ATOM 2594 C C . GLY A 1 356 ? 13.969 3.794 11.657 1.00 86.50 356 GLY A C 1
ATOM 2595 O O . GLY A 1 356 ? 14.997 3.848 10.976 1.00 86.50 356 GLY A O 1
ATOM 2596 N N . TYR A 1 357 ? 13.670 4.698 12.599 1.00 82.44 357 TYR A N 1
ATOM 2597 C CA . TYR A 1 357 ? 14.593 5.739 13.073 1.00 82.44 357 TYR A CA 1
ATOM 2598 C C . TYR A 1 357 ? 15.212 5.309 14.406 1.00 82.44 357 TYR A C 1
ATOM 2600 O O . TYR A 1 357 ? 14.507 5.159 15.401 1.00 82.44 357 TYR A O 1
ATOM 2608 N N . GLY A 1 358 ? 16.530 5.105 14.441 1.00 80.44 358 GLY A N 1
ATOM 2609 C CA . GLY A 1 358 ? 17.227 4.672 15.661 1.00 80.44 358 GLY A CA 1
ATOM 2610 C C . GLY A 1 358 ? 16.922 3.234 16.110 1.00 80.44 358 GLY A C 1
ATOM 2611 O O . GLY A 1 358 ? 17.289 2.862 17.222 1.00 80.44 358 GLY A O 1
ATOM 2612 N N . GLY A 1 359 ? 16.272 2.431 15.264 1.00 87.50 359 GLY A N 1
ATOM 2613 C CA . GLY A 1 359 ? 15.925 1.042 15.544 1.00 87.50 359 GLY A CA 1
ATOM 2614 C C . GLY A 1 359 ? 15.086 0.409 14.435 1.00 87.50 359 GLY A C 1
ATOM 2615 O O . GLY A 1 359 ? 14.698 1.074 13.472 1.00 87.50 359 GLY A O 1
ATOM 2616 N N . ASN A 1 360 ? 14.804 -0.884 14.589 1.00 89.00 360 ASN A N 1
ATOM 2617 C CA . ASN A 1 360 ? 13.887 -1.599 13.706 1.00 89.00 360 ASN A CA 1
ATOM 2618 C C . ASN A 1 360 ? 12.446 -1.122 13.930 1.00 89.00 360 ASN A C 1
ATOM 2620 O O . ASN A 1 360 ? 12.076 -0.768 15.050 1.00 89.00 360 ASN A O 1
ATOM 2624 N N . ALA A 1 361 ? 11.632 -1.153 12.878 1.00 92.69 361 ALA A N 1
ATOM 2625 C CA . ALA A 1 361 ? 10.220 -0.786 12.947 1.00 92.69 361 ALA A CA 1
ATOM 2626 C C . ALA A 1 361 ? 9.337 -1.820 12.245 1.00 92.69 361 ALA A C 1
ATOM 2628 O O . ALA A 1 361 ? 9.733 -2.440 11.256 1.00 92.69 361 ALA A O 1
ATOM 2629 N N . ALA A 1 362 ? 8.120 -1.980 12.751 1.00 93.50 362 ALA A N 1
ATOM 2630 C CA . ALA A 1 362 ? 7.084 -2.792 12.140 1.00 93.50 362 ALA A CA 1
ATOM 2631 C C . ALA A 1 362 ? 5.776 -1.997 12.104 1.00 93.50 362 ALA A C 1
ATOM 2633 O O . ALA A 1 362 ? 5.509 -1.180 12.986 1.00 93.50 362 ALA A O 1
ATOM 2634 N N . GLY A 1 363 ? 4.986 -2.215 11.060 1.00 95.25 363 GLY A N 1
ATOM 2635 C CA . GLY A 1 363 ? 3.599 -1.778 10.988 1.00 95.25 363 GLY A CA 1
ATOM 2636 C C . GLY A 1 363 ? 2.724 -2.919 10.491 1.00 95.25 363 GLY A C 1
ATOM 2637 O O . GLY A 1 363 ? 3.143 -3.699 9.632 1.00 95.25 363 GLY A O 1
ATOM 2638 N N . LEU A 1 364 ? 1.511 -3.004 11.024 1.00 97.94 364 LEU A N 1
ATOM 2639 C CA . LEU A 1 364 ? 0.554 -4.051 10.687 1.00 97.94 364 LEU A CA 1
ATOM 2640 C C . LEU A 1 364 ? -0.814 -3.432 10.436 1.00 97.94 364 LEU A C 1
ATOM 2642 O O . LEU A 1 364 ? -1.311 -2.659 11.247 1.00 97.94 364 LEU A O 1
ATOM 2646 N N . ILE A 1 365 ? -1.433 -3.800 9.324 1.00 98.62 365 ILE A N 1
ATOM 2647 C CA . ILE A 1 365 ? -2.860 -3.617 9.093 1.00 98.62 365 ILE A CA 1
ATOM 2648 C C . ILE A 1 365 ? -3.402 -4.993 8.726 1.00 98.62 365 ILE A C 1
ATOM 2650 O O . ILE A 1 365 ? -3.130 -5.482 7.633 1.00 98.62 365 ILE A O 1
ATOM 2654 N N . ASP A 1 366 ? -4.131 -5.625 9.638 1.00 98.38 366 ASP A N 1
ATOM 2655 C CA . ASP A 1 366 ? -4.762 -6.925 9.431 1.00 98.38 366 ASP A CA 1
ATOM 2656 C C . ASP A 1 366 ? -6.278 -6.815 9.617 1.00 98.38 366 ASP A C 1
ATOM 2658 O O . ASP A 1 366 ? -6.799 -6.838 10.733 1.00 98.38 366 ASP A O 1
ATOM 2662 N N . ALA A 1 367 ? -6.986 -6.651 8.500 1.00 97.44 367 ALA A N 1
ATOM 2663 C CA . ALA A 1 367 ? -8.444 -6.581 8.466 1.00 97.44 367 ALA A CA 1
ATOM 2664 C C . ALA A 1 367 ? -9.096 -7.963 8.233 1.00 97.44 367 ALA A C 1
ATOM 2666 O O . ALA A 1 367 ? -10.305 -8.051 8.016 1.00 97.44 367 ALA A O 1
ATOM 2667 N N . GLY A 1 368 ? -8.317 -9.051 8.252 1.00 95.75 368 GLY A N 1
ATOM 2668 C CA . GLY A 1 368 ? -8.795 -10.385 7.901 1.00 95.75 368 GLY A CA 1
ATOM 2669 C C . GLY A 1 368 ? -9.047 -10.562 6.398 1.00 95.75 368 GLY A C 1
ATOM 2670 O O . GLY A 1 368 ? -8.421 -9.928 5.552 1.00 95.75 368 GLY A O 1
ATOM 2671 N N . THR A 1 369 ? -9.960 -11.466 6.051 1.00 97.00 369 THR A N 1
ATOM 2672 C CA . THR A 1 369 ? -10.220 -11.910 4.668 1.00 97.00 369 THR A CA 1
ATOM 2673 C C . THR A 1 369 ? -11.466 -11.290 4.040 1.00 97.00 369 THR A C 1
ATOM 2675 O O . THR A 1 369 ? -11.684 -11.432 2.836 1.00 97.00 369 THR A O 1
ATOM 2678 N N . LYS A 1 370 ? -12.300 -10.620 4.845 1.00 96.00 370 LYS A N 1
ATOM 2679 C CA . LYS A 1 370 ? -13.624 -10.121 4.437 1.00 96.00 370 LYS A CA 1
ATOM 2680 C C . LYS A 1 370 ? -13.762 -8.600 4.421 1.00 96.00 370 LYS A C 1
ATOM 2682 O O . LYS A 1 370 ? -14.712 -8.111 3.808 1.00 96.00 370 LYS A O 1
ATOM 2687 N N . ALA A 1 371 ? -12.866 -7.869 5.078 1.00 97.69 371 ALA A N 1
ATOM 2688 C CA . ALA A 1 371 ? -12.906 -6.413 5.142 1.00 97.69 371 ALA A CA 1
ATOM 2689 C C . ALA A 1 371 ? -11.912 -5.765 4.176 1.00 97.69 371 ALA A C 1
ATOM 2691 O O . ALA A 1 371 ? -10.826 -6.291 3.935 1.00 97.69 371 ALA A O 1
ATOM 2692 N N . ASP A 1 372 ? -12.280 -4.603 3.647 1.00 98.44 372 ASP A N 1
ATOM 2693 C CA . ASP A 1 372 ? -11.458 -3.879 2.678 1.00 98.44 372 ASP A CA 1
ATOM 2694 C C . ASP A 1 372 ? -10.463 -2.942 3.371 1.00 98.44 372 ASP A C 1
ATOM 2696 O O . ASP A 1 372 ? -10.721 -2.419 4.455 1.00 98.44 372 ASP A O 1
ATOM 2700 N N . VAL A 1 373 ? -9.326 -2.675 2.733 1.00 98.88 373 VAL A N 1
ATOM 2701 C CA . VAL A 1 373 ? -8.323 -1.724 3.232 1.00 98.88 373 VAL A CA 1
ATOM 2702 C C . VAL A 1 373 ? -8.091 -0.638 2.197 1.00 98.88 373 VAL A C 1
ATOM 2704 O O . VAL A 1 373 ? -7.793 -0.919 1.036 1.00 98.88 373 VAL A O 1
ATOM 2707 N N . HIS A 1 374 ? -8.232 0.623 2.589 1.00 98.75 374 HIS A N 1
ATOM 2708 C CA . HIS A 1 374 ? -8.054 1.773 1.711 1.00 98.75 374 HIS A CA 1
ATOM 2709 C C . HIS A 1 374 ? -7.094 2.767 2.351 1.00 98.75 374 HIS A C 1
ATOM 2711 O O . HIS A 1 374 ? -7.370 3.359 3.395 1.00 98.75 374 HIS A O 1
ATOM 2717 N N . ILE A 1 375 ? -5.954 2.980 1.701 1.00 98.88 375 ILE A N 1
ATOM 2718 C CA . ILE A 1 375 ? -4.923 3.900 2.171 1.00 98.88 375 ILE A CA 1
ATOM 2719 C C . ILE A 1 375 ? -4.764 5.013 1.144 1.00 98.88 375 ILE A C 1
ATOM 2721 O O . ILE A 1 375 ? -4.575 4.766 -0.048 1.00 98.88 375 ILE A O 1
ATOM 2725 N N . SER A 1 376 ? -4.847 6.262 1.595 1.00 98.75 376 SER A N 1
ATOM 2726 C CA . SER A 1 376 ? -4.840 7.415 0.705 1.00 98.75 376 SER A CA 1
ATOM 2727 C C . SER A 1 376 ? -3.998 8.585 1.203 1.00 98.75 376 SER A C 1
ATOM 2729 O O . SER A 1 376 ? -3.873 8.845 2.403 1.00 98.75 376 SER A O 1
ATOM 2731 N N . ALA A 1 377 ? -3.428 9.316 0.247 1.00 98.62 377 ALA A N 1
ATOM 2732 C CA . ALA A 1 377 ? -2.700 10.549 0.492 1.00 98.62 377 ALA A CA 1
ATOM 2733 C C . ALA A 1 377 ? -2.983 11.602 -0.584 1.00 98.62 377 ALA A C 1
ATOM 2735 O O . ALA A 1 377 ? -3.028 11.305 -1.779 1.00 98.62 377 ALA A O 1
ATOM 2736 N N . SER A 1 378 ? -3.123 12.855 -0.155 1.00 97.81 378 SER A N 1
ATOM 2737 C CA . SER A 1 378 ? -3.325 14.009 -1.031 1.00 97.81 378 SER A CA 1
ATOM 2738 C C . SER A 1 378 ? -2.417 15.167 -0.628 1.00 97.81 378 SER A C 1
ATOM 2740 O O . SER A 1 378 ? -2.469 15.610 0.517 1.00 97.81 378 SER A O 1
ATOM 2742 N N . SER A 1 379 ? -1.641 15.711 -1.565 1.00 95.50 379 SER A N 1
ATOM 2743 C CA . SER A 1 379 ? -0.722 16.826 -1.316 1.00 95.50 379 SER A CA 1
ATOM 2744 C C . SER A 1 379 ? -0.876 17.974 -2.323 1.00 95.50 379 SER A C 1
ATOM 2746 O O . SER A 1 379 ? -0.899 17.747 -3.533 1.00 95.50 379 SER A O 1
ATOM 2748 N N . GLY A 1 380 ? -0.951 19.212 -1.824 1.00 91.88 380 GLY A N 1
ATOM 2749 C CA . GLY A 1 380 ? -1.024 20.428 -2.637 1.00 91.88 380 GLY A CA 1
ATOM 2750 C C . GLY A 1 380 ? 0.333 20.903 -3.169 1.00 91.88 380 GLY A C 1
ATOM 2751 O O . GLY A 1 380 ? 0.433 21.244 -4.338 1.00 91.88 380 GLY A O 1
ATOM 2752 N N . THR A 1 381 ? 1.398 20.883 -2.364 1.00 88.69 381 THR A N 1
ATOM 2753 C CA . THR A 1 381 ? 2.734 21.385 -2.786 1.00 88.69 381 THR A CA 1
ATOM 2754 C C . THR A 1 381 ? 3.877 20.384 -2.602 1.00 88.69 381 THR A C 1
ATOM 2756 O O . THR A 1 381 ? 5.031 20.619 -2.971 1.00 88.69 381 THR A O 1
ATOM 2759 N N . GLY A 1 382 ? 3.587 19.249 -1.976 1.00 89.56 382 GLY A N 1
ATOM 2760 C CA . GLY A 1 382 ? 4.557 18.222 -1.645 1.00 89.56 382 GLY A CA 1
ATOM 2761 C C . GLY A 1 382 ? 4.301 16.917 -2.380 1.00 89.56 382 GLY A C 1
ATOM 2762 O O . GLY A 1 382 ? 3.701 16.857 -3.453 1.00 89.56 382 GLY A O 1
ATOM 2763 N N . THR A 1 383 ? 4.816 15.858 -1.774 1.00 92.75 383 THR A N 1
ATOM 2764 C CA . THR A 1 383 ? 4.667 14.489 -2.251 1.00 92.75 383 THR A CA 1
ATOM 2765 C C . THR A 1 383 ? 3.496 13.817 -1.544 1.00 92.75 383 THR A C 1
ATOM 2767 O O . THR A 1 383 ? 3.309 14.030 -0.349 1.00 92.75 383 THR A O 1
ATOM 2770 N N . ALA A 1 384 ? 2.736 12.992 -2.255 1.00 96.94 384 ALA A N 1
ATOM 2771 C CA . ALA A 1 384 ? 1.696 12.143 -1.694 1.00 96.94 384 ALA A CA 1
ATOM 2772 C C . ALA A 1 384 ? 2.124 10.674 -1.773 1.00 96.94 384 ALA A C 1
ATOM 2774 O O . ALA A 1 384 ? 2.344 10.157 -2.865 1.00 96.94 384 ALA A O 1
ATOM 2775 N N . MET A 1 385 ? 2.217 10.001 -0.630 1.00 98.19 385 MET A N 1
ATOM 2776 C CA . MET A 1 385 ? 2.439 8.557 -0.564 1.00 98.19 385 MET A CA 1
ATOM 2777 C C . MET A 1 385 ? 1.268 7.924 0.170 1.00 98.19 385 MET A C 1
ATOM 2779 O O . MET A 1 385 ? 1.061 8.235 1.344 1.00 98.19 385 MET A O 1
ATOM 2783 N N . ALA A 1 386 ? 0.500 7.049 -0.480 1.00 98.75 386 ALA A N 1
ATOM 2784 C CA . ALA A 1 386 ? -0.527 6.310 0.253 1.00 98.75 386 ALA A CA 1
ATOM 2785 C C . ALA A 1 386 ? 0.150 5.487 1.356 1.00 98.75 386 ALA A C 1
ATOM 2787 O O . ALA A 1 386 ? -0.174 5.650 2.529 1.00 98.75 386 ALA A O 1
ATOM 2788 N N . MET A 1 387 ? 1.193 4.740 1.004 1.00 98.69 387 MET A N 1
ATOM 2789 C CA . MET A 1 387 ? 2.068 4.063 1.949 1.00 98.69 387 MET A CA 1
ATOM 2790 C C . MET A 1 387 ? 3.533 4.415 1.692 1.00 98.69 387 MET A C 1
ATOM 2792 O O . MET A 1 387 ? 3.994 4.431 0.549 1.00 98.69 387 MET A O 1
ATOM 2796 N N . ALA A 1 388 ? 4.287 4.675 2.755 1.00 98.00 388 ALA A N 1
ATOM 2797 C CA . ALA A 1 388 ? 5.725 4.881 2.680 1.00 98.00 388 ALA A CA 1
ATOM 2798 C C . ALA A 1 388 ? 6.451 4.071 3.755 1.00 98.00 388 ALA A C 1
ATOM 2800 O O . ALA A 1 388 ? 6.036 4.04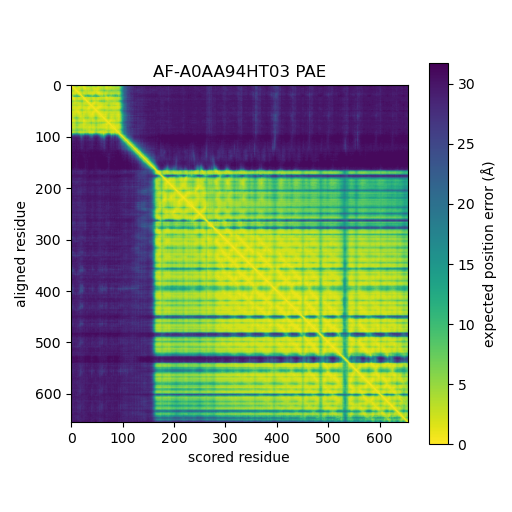2 4.914 1.00 98.00 388 ALA A O 1
ATOM 2801 N N . THR A 1 389 ? 7.565 3.453 3.372 1.00 97.50 389 THR A N 1
ATOM 2802 C CA . THR A 1 389 ? 8.487 2.806 4.302 1.00 97.50 389 THR A CA 1
ATOM 2803 C C . THR A 1 389 ? 9.888 3.371 4.151 1.00 97.50 389 THR A C 1
ATOM 2805 O O . THR A 1 389 ? 10.361 3.664 3.045 1.00 97.50 389 THR A O 1
ATOM 2808 N N . SER A 1 390 ? 10.566 3.547 5.278 1.00 95.00 390 SER A N 1
ATOM 2809 C CA . SER A 1 390 ? 11.960 3.972 5.294 1.00 95.00 390 SER A CA 1
ATOM 2810 C C . SER A 1 390 ? 12.713 3.366 6.467 1.00 95.00 390 SER A C 1
ATOM 2812 O O . SER A 1 390 ? 12.141 3.046 7.506 1.00 95.00 390 SER A O 1
ATOM 2814 N N . SER A 1 391 ? 14.020 3.242 6.297 1.00 92.19 391 SER A N 1
ATOM 2815 C CA . SER A 1 391 ? 14.936 2.828 7.352 1.00 92.19 391 SER A CA 1
ATOM 2816 C C . SER A 1 391 ? 16.209 3.654 7.268 1.00 92.19 391 SER A C 1
ATOM 2818 O O . SER A 1 391 ? 16.684 3.936 6.162 1.00 92.19 391 SER A O 1
ATOM 2820 N N . GLU A 1 392 ? 16.811 3.954 8.408 1.00 88.19 392 GLU A N 1
ATOM 2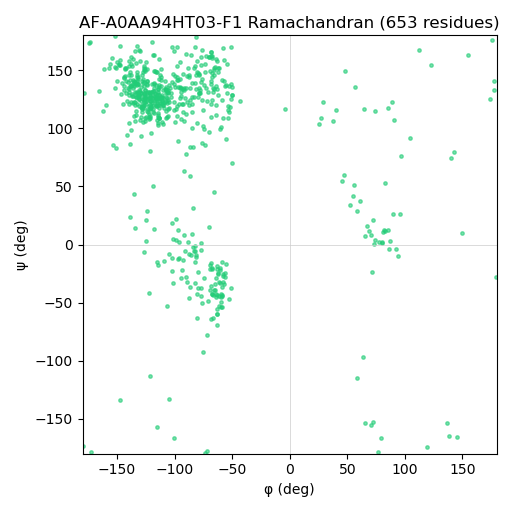821 C CA . GLU A 1 392 ? 18.078 4.676 8.455 1.00 88.19 392 GLU A CA 1
ATOM 2822 C C . GLU A 1 392 ? 19.292 3.763 8.616 1.00 88.19 392 GLU A C 1
ATOM 2824 O O . GLU A 1 392 ? 19.176 2.565 8.883 1.00 88.19 392 GLU A O 1
ATOM 2829 N N . LYS A 1 393 ? 20.480 4.350 8.448 1.00 88.38 393 LYS A N 1
ATOM 2830 C CA . LYS A 1 393 ? 21.733 3.687 8.797 1.00 88.38 393 LYS A CA 1
ATOM 2831 C C . LYS A 1 393 ? 21.956 3.743 10.303 1.00 88.38 393 LYS A C 1
ATOM 2833 O O . LYS A 1 393 ? 21.868 4.810 10.907 1.00 88.38 393 LYS A O 1
ATOM 2838 N N . ALA A 1 394 ? 22.310 2.609 10.885 1.00 84.44 394 ALA A N 1
ATOM 2839 C CA . ALA A 1 394 ? 22.878 2.526 12.215 1.00 84.44 394 ALA A CA 1
ATOM 2840 C C . ALA A 1 394 ? 24.291 3.140 12.249 1.00 84.44 394 ALA A C 1
ATOM 2842 O O . ALA A 1 394 ? 24.928 3.380 11.217 1.00 84.44 394 ALA A O 1
ATOM 2843 N N . ALA A 1 395 ? 24.796 3.385 13.460 1.00 87.19 395 ALA A N 1
ATOM 2844 C CA . ALA A 1 395 ? 26.108 3.999 13.676 1.00 87.19 395 ALA A CA 1
ATOM 2845 C C . ALA A 1 395 ? 27.277 3.159 13.119 1.00 87.19 395 ALA A C 1
ATOM 2847 O O . ALA A 1 395 ? 28.319 3.712 12.774 1.00 87.19 395 ALA A O 1
ATOM 2848 N N . ASP A 1 396 ? 27.098 1.841 13.004 1.00 87.56 396 ASP A N 1
ATOM 2849 C CA . ASP A 1 396 ? 28.070 0.906 12.422 1.00 87.56 396 ASP A CA 1
ATOM 2850 C C . ASP A 1 396 ? 28.020 0.846 10.879 1.00 87.56 396 ASP A C 1
ATOM 2852 O O . ASP A 1 396 ? 28.803 0.131 10.254 1.00 87.56 396 ASP A O 1
ATOM 2856 N N . GLY A 1 397 ? 27.116 1.608 10.254 1.00 83.44 397 GLY A N 1
ATOM 2857 C CA . GLY A 1 397 ? 26.914 1.648 8.808 1.00 83.44 397 GLY A CA 1
ATOM 2858 C C . GLY A 1 397 ? 25.953 0.589 8.257 1.00 83.44 397 GLY A C 1
ATOM 2859 O O . GLY A 1 397 ? 25.665 0.634 7.056 1.00 83.44 397 GLY A O 1
ATOM 2860 N N . SER A 1 398 ? 25.435 -0.321 9.091 1.00 86.31 398 SER A N 1
ATOM 2861 C CA . SER A 1 398 ? 24.338 -1.226 8.725 1.00 86.31 398 SER A CA 1
ATOM 2862 C C . SER A 1 398 ? 23.016 -0.458 8.574 1.00 86.31 398 SER A C 1
ATOM 2864 O O . SER A 1 398 ? 22.900 0.678 9.020 1.00 86.31 398 SER A O 1
ATOM 2866 N N . MET A 1 399 ? 22.022 -1.030 7.890 1.00 84.75 399 MET A N 1
ATOM 2867 C CA . MET A 1 399 ? 20.681 -0.434 7.777 1.00 84.75 399 MET A CA 1
ATOM 2868 C C . MET A 1 399 ? 19.759 -1.075 8.812 1.00 84.75 399 MET A C 1
ATOM 2870 O O . MET A 1 399 ? 19.747 -2.304 8.912 1.00 84.75 399 MET A O 1
ATOM 2874 N N . TYR A 1 400 ? 18.955 -0.273 9.513 1.00 91.44 400 TYR A N 1
ATOM 2875 C CA . TYR A 1 400 ? 17.841 -0.803 10.301 1.00 91.44 400 TYR A CA 1
ATOM 2876 C C . TYR A 1 400 ? 16.843 -1.525 9.400 1.00 91.44 400 TYR A C 1
ATOM 2878 O O . TYR A 1 400 ? 16.696 -1.192 8.224 1.00 91.44 400 TYR A O 1
ATOM 2886 N N . GLU A 1 401 ? 16.145 -2.506 9.958 1.00 93.06 401 GLU A N 1
ATOM 2887 C CA . GLU A 1 401 ? 15.113 -3.232 9.232 1.00 93.06 401 GLU A CA 1
ATOM 2888 C C . GLU A 1 401 ? 13.748 -2.634 9.523 1.00 93.06 401 GLU A C 1
ATOM 2890 O O . GLU A 1 401 ? 13.399 -2.312 10.660 1.00 93.06 401 GLU A O 1
ATOM 2895 N N . THR A 1 402 ? 12.963 -2.446 8.472 1.00 96.31 402 THR A N 1
ATOM 2896 C CA . THR A 1 402 ? 11.604 -1.936 8.602 1.00 96.31 402 THR A CA 1
ATOM 2897 C C . THR A 1 402 ? 10.650 -2.812 7.817 1.00 96.31 402 THR A C 1
ATOM 2899 O O . THR A 1 402 ? 10.849 -3.049 6.628 1.00 96.31 402 THR A O 1
ATOM 2902 N N . SER A 1 403 ? 9.618 -3.311 8.484 1.00 96.81 403 SER A N 1
ATOM 2903 C CA . SER A 1 403 ? 8.629 -4.197 7.879 1.00 96.81 403 SER A CA 1
ATOM 2904 C C . SER A 1 403 ? 7.241 -3.580 7.912 1.00 96.81 403 SER A C 1
ATOM 2906 O O . SER A 1 403 ? 6.910 -2.802 8.808 1.00 96.81 403 SER A O 1
ATOM 2908 N N . ALA A 1 404 ? 6.432 -3.911 6.916 1.00 98.12 404 ALA A N 1
ATOM 2909 C CA . ALA A 1 404 ? 5.036 -3.534 6.896 1.00 98.12 404 ALA A CA 1
ATOM 2910 C C . ALA A 1 404 ? 4.190 -4.633 6.261 1.00 98.12 404 ALA A C 1
ATOM 2912 O O . ALA A 1 404 ? 4.569 -5.188 5.229 1.00 98.12 404 ALA A O 1
ATOM 2913 N N . VAL A 1 405 ? 3.047 -4.929 6.871 1.00 98.69 405 VAL A N 1
ATOM 2914 C CA . VAL A 1 405 ? 2.096 -5.931 6.382 1.00 98.69 405 VAL A CA 1
ATOM 2915 C C . VAL A 1 405 ? 0.720 -5.293 6.247 1.00 98.69 405 VAL A C 1
ATOM 2917 O O . VAL A 1 405 ? 0.266 -4.610 7.164 1.00 98.69 405 VAL A O 1
ATOM 2920 N N . VAL A 1 406 ? 0.067 -5.521 5.108 1.00 98.81 406 VAL A N 1
ATOM 2921 C CA . VAL A 1 406 ? -1.314 -5.103 4.846 1.00 98.81 406 VAL A CA 1
ATOM 2922 C C . VAL A 1 406 ? -2.110 -6.309 4.356 1.00 98.81 406 VAL A C 1
ATOM 2924 O O . VAL A 1 406 ? -1.793 -6.866 3.305 1.00 98.81 406 VAL A O 1
ATOM 2927 N N . ARG A 1 407 ? -3.141 -6.693 5.110 1.00 98.75 407 ARG A N 1
ATOM 2928 C CA . ARG A 1 407 ? -4.051 -7.809 4.829 1.00 98.75 407 ARG A CA 1
ATOM 2929 C C . ARG A 1 407 ? -5.496 -7.344 4.789 1.00 98.75 407 ARG A C 1
ATOM 2931 O O . ARG A 1 407 ? -5.921 -6.562 5.641 1.00 98.75 407 ARG A O 1
ATOM 2938 N N . GLY A 1 408 ? -6.237 -7.847 3.809 1.00 98.19 408 GLY A N 1
ATOM 2939 C CA . GLY A 1 408 ? -7.646 -7.528 3.611 1.00 98.19 408 GLY A CA 1
ATOM 2940 C C . GLY A 1 408 ? -8.291 -8.374 2.517 1.00 98.19 408 GLY A C 1
ATOM 2941 O O . GLY A 1 408 ? -7.652 -9.218 1.885 1.00 98.19 408 GLY A O 1
ATOM 2942 N N . ARG A 1 409 ? -9.571 -8.109 2.259 1.00 98.19 409 ARG A N 1
ATOM 2943 C CA . ARG A 1 409 ? -10.284 -8.595 1.078 1.00 98.19 409 ARG A CA 1
ATOM 2944 C C . ARG A 1 409 ? -9.797 -7.847 -0.156 1.00 98.19 409 ARG A C 1
ATOM 2946 O O . ARG A 1 409 ? -8.963 -8.387 -0.870 1.00 98.19 409 ARG A O 1
ATOM 2953 N N . ASP A 1 410 ? -10.259 -6.615 -0.361 1.00 98.62 410 ASP A N 1
ATOM 2954 C CA . ASP A 1 410 ? -9.761 -5.722 -1.405 1.00 98.62 410 ASP A CA 1
ATOM 2955 C C . ASP A 1 410 ? -8.863 -4.648 -0.781 1.00 98.62 410 ASP A C 1
ATOM 2957 O O . ASP A 1 410 ? -9.204 -4.048 0.241 1.00 98.62 410 ASP A O 1
ATOM 2961 N N . ILE A 1 411 ? -7.709 -4.381 -1.392 1.00 98.94 411 ILE A N 1
ATOM 2962 C CA . ILE A 1 411 ? -6.724 -3.416 -0.895 1.00 98.94 411 ILE A CA 1
ATOM 2963 C C . ILE A 1 411 ? -6.503 -2.327 -1.944 1.00 98.94 411 ILE A C 1
ATOM 2965 O O . ILE A 1 411 ? -6.182 -2.609 -3.098 1.00 98.94 411 ILE A O 1
ATOM 2969 N N . SER A 1 412 ? -6.634 -1.058 -1.554 1.00 98.81 412 SER A N 1
ATOM 2970 C CA . SER A 1 412 ? -6.391 0.073 -2.450 1.00 98.81 412 SER A CA 1
ATOM 2971 C C . SER A 1 412 ? -5.422 1.106 -1.879 1.00 98.81 412 SER A C 1
ATOM 2973 O O . SER A 1 412 ? -5.455 1.450 -0.697 1.00 98.81 412 SER A O 1
ATOM 2975 N N . PHE A 1 413 ? -4.566 1.625 -2.759 1.00 98.88 413 PHE A N 1
ATOM 2976 C CA . PHE A 1 413 ? -3.602 2.681 -2.473 1.00 98.88 413 PHE A CA 1
ATOM 2977 C C . PHE A 1 413 ? -3.830 3.845 -3.438 1.00 98.88 413 PHE A C 1
ATOM 2979 O O . PHE A 1 413 ? -3.634 3.703 -4.648 1.00 98.88 413 PHE A O 1
ATOM 2986 N N . SER A 1 414 ? -4.231 5.002 -2.913 1.00 98.75 414 SER A N 1
ATOM 2987 C CA . SER A 1 414 ? -4.544 6.190 -3.715 1.00 98.75 414 SER A CA 1
ATOM 2988 C C . SER A 1 414 ? -3.660 7.377 -3.349 1.00 98.75 414 SER A C 1
ATOM 2990 O O . SER A 1 414 ? -3.694 7.868 -2.223 1.00 98.75 414 SER A O 1
ATOM 2992 N N . ALA A 1 415 ? -2.879 7.878 -4.301 1.00 98.38 415 ALA A N 1
ATOM 2993 C CA . ALA A 1 415 ? -1.990 9.012 -4.090 1.00 98.38 415 ALA A CA 1
ATOM 2994 C C . ALA A 1 415 ? -2.251 10.123 -5.105 1.00 98.38 415 ALA A C 1
ATOM 2996 O O . ALA A 1 415 ? -2.225 9.905 -6.314 1.00 98.38 415 ALA A O 1
ATOM 2997 N N . ASN A 1 416 ? -2.471 11.338 -4.611 1.00 96.38 416 ASN A N 1
ATOM 2998 C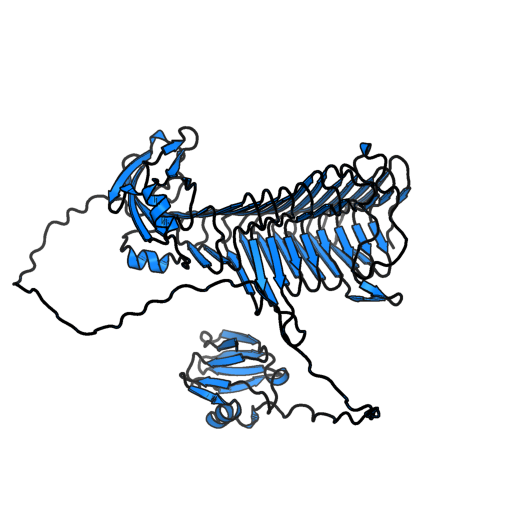 CA . ASN A 1 416 ? -2.732 12.507 -5.441 1.00 96.38 416 ASN A CA 1
ATOM 2999 C C . ASN A 1 416 ? -1.804 13.646 -5.030 1.00 96.38 416 ASN A C 1
ATOM 3001 O O . ASN A 1 416 ? -1.881 14.130 -3.905 1.00 96.38 416 ASN A O 1
ATOM 3005 N N . ALA A 1 417 ? -0.947 14.104 -5.932 1.00 93.12 417 ALA A N 1
ATOM 3006 C CA . ALA A 1 417 ? -0.120 15.280 -5.694 1.00 93.12 417 ALA A CA 1
ATOM 3007 C C . ALA A 1 417 ? -0.346 16.316 -6.788 1.00 93.12 417 ALA A C 1
ATOM 3009 O O . ALA A 1 417 ? -0.458 15.981 -7.962 1.00 93.12 417 ALA A O 1
ATOM 3010 N N . THR A 1 418 ? -0.393 17.588 -6.428 1.00 89.69 418 THR A N 1
ATOM 3011 C CA . THR A 1 418 ? -0.427 18.649 -7.437 1.00 89.69 418 THR A CA 1
ATOM 3012 C C . THR A 1 418 ? 1.005 18.887 -7.929 1.00 89.69 418 THR A C 1
ATOM 3014 O O . THR A 1 418 ? 1.350 18.556 -9.059 1.00 89.69 418 THR A O 1
ATOM 3017 N N . GLU A 1 419 ? 1.916 19.318 -7.060 1.00 81.75 419 GLU A N 1
ATOM 3018 C CA . GLU A 1 419 ? 3.208 19.825 -7.542 1.00 81.75 419 GLU A CA 1
ATOM 3019 C C . GLU A 1 419 ? 4.344 18.806 -7.694 1.00 81.75 419 GLU A C 1
ATOM 3021 O O . GLU A 1 419 ? 5.231 19.058 -8.501 1.00 81.75 419 GLU A O 1
ATOM 3026 N N . LYS A 1 420 ? 4.387 17.705 -6.926 1.00 86.75 420 LYS A N 1
ATOM 3027 C CA . LYS A 1 420 ? 5.560 16.803 -6.916 1.00 86.75 420 LYS A CA 1
ATOM 3028 C C . LYS A 1 420 ? 5.234 15.369 -7.317 1.00 86.75 420 LYS A C 1
ATOM 3030 O O . LYS A 1 420 ? 4.947 15.084 -8.478 1.00 86.75 420 LYS A O 1
ATOM 3035 N N . MET A 1 421 ? 5.359 14.440 -6.371 1.00 88.75 421 MET A N 1
ATOM 3036 C CA . MET A 1 421 ? 5.308 13.007 -6.623 1.00 88.75 421 MET A CA 1
ATOM 3037 C C . MET A 1 421 ? 4.058 12.398 -5.997 1.00 88.75 421 MET A C 1
ATOM 3039 O O . MET A 1 421 ? 3.633 12.826 -4.927 1.00 88.75 421 MET A O 1
ATOM 3043 N N . ALA A 1 422 ? 3.500 11.386 -6.646 1.00 94.44 422 ALA A N 1
ATOM 3044 C CA . ALA A 1 422 ? 2.435 10.554 -6.116 1.00 94.44 422 ALA A CA 1
ATOM 3045 C C . ALA A 1 422 ? 2.867 9.091 -6.208 1.00 94.44 422 ALA A C 1
ATOM 3047 O O . ALA A 1 422 ? 3.240 8.639 -7.294 1.00 94.44 422 ALA A O 1
ATOM 3048 N N . ALA A 1 423 ? 2.830 8.368 -5.088 1.00 97.25 423 ALA A N 1
ATOM 3049 C CA . ALA A 1 423 ? 3.053 6.932 -5.091 1.00 97.25 423 ALA A CA 1
ATOM 3050 C C . ALA A 1 423 ? 2.040 6.166 -4.243 1.00 97.25 423 ALA A C 1
ATOM 3052 O O . ALA A 1 423 ? 1.739 6.562 -3.117 1.00 97.25 423 ALA A O 1
ATOM 3053 N N . GLY A 1 424 ? 1.567 5.033 -4.758 1.00 98.56 424 GLY A N 1
ATOM 3054 C CA . GLY A 1 424 ? 0.803 4.079 -3.959 1.00 98.56 424 GLY A CA 1
ATOM 3055 C C . GLY A 1 424 ? 1.662 3.517 -2.824 1.00 98.56 424 GLY A C 1
ATOM 3056 O O . GLY A 1 424 ? 1.372 3.751 -1.655 1.00 98.56 424 GLY A O 1
ATOM 3057 N N . ILE A 1 425 ? 2.775 2.863 -3.165 1.00 98.69 425 ILE A N 1
ATOM 3058 C CA . ILE A 1 425 ? 3.800 2.436 -2.202 1.00 98.69 425 ILE A CA 1
ATOM 3059 C C . ILE A 1 425 ? 5.146 3.058 -2.564 1.00 98.69 425 ILE A C 1
ATOM 3061 O O . ILE A 1 425 ? 5.640 2.906 -3.684 1.00 98.69 425 ILE A O 1
ATOM 3065 N N . TRP A 1 426 ? 5.778 3.698 -1.584 1.00 97.50 426 TRP A N 1
ATOM 3066 C CA . TRP A 1 426 ? 7.165 4.141 -1.658 1.00 97.50 426 TRP A CA 1
ATOM 3067 C C . TRP A 1 426 ? 8.029 3.384 -0.648 1.00 97.50 426 TRP A C 1
ATOM 3069 O O . TRP A 1 426 ? 8.020 3.696 0.542 1.00 97.50 426 TRP A O 1
ATOM 3079 N N . GLY A 1 427 ? 8.794 2.404 -1.127 1.00 95.56 427 GLY A N 1
ATOM 3080 C CA . GLY A 1 427 ? 9.748 1.648 -0.317 1.00 95.56 427 GLY A CA 1
ATOM 3081 C C . GLY A 1 427 ? 11.153 2.232 -0.417 1.00 95.56 427 GLY A C 1
ATOM 3082 O O . GLY A 1 427 ? 11.676 2.385 -1.520 1.00 95.56 427 GLY A O 1
ATOM 3083 N N . SER A 1 428 ? 11.785 2.545 0.713 1.00 93.06 428 SER A N 1
ATOM 3084 C CA . SER A 1 428 ? 13.162 3.062 0.759 1.00 93.06 428 SER A CA 1
ATOM 3085 C C . SER A 1 428 ? 13.977 2.462 1.898 1.00 93.06 428 SER A C 1
ATOM 3087 O O . SER A 1 428 ? 13.415 1.961 2.871 1.00 93.06 428 SER A O 1
ATOM 3089 N N . GLY A 1 429 ? 15.305 2.495 1.787 1.00 91.38 429 GLY A N 1
ATOM 3090 C CA . GLY A 1 429 ? 16.184 1.810 2.733 1.00 91.38 429 GLY A CA 1
ATOM 3091 C C . GLY A 1 429 ? 16.043 0.277 2.693 1.00 91.38 429 GLY A C 1
ATOM 3092 O O . GLY A 1 429 ? 15.695 -0.287 1.660 1.00 91.38 429 GLY A O 1
ATOM 3093 N N . LYS A 1 430 ? 16.352 -0.408 3.798 1.00 94.56 430 LYS A N 1
ATOM 3094 C CA . LYS A 1 430 ? 16.201 -1.857 3.986 1.00 94.56 430 LYS A CA 1
ATOM 3095 C C . LYS A 1 430 ? 14.809 -2.150 4.547 1.00 94.56 430 LYS A C 1
ATOM 3097 O O . LYS A 1 430 ? 14.617 -2.371 5.743 1.00 94.56 430 LYS A O 1
ATOM 3102 N N . THR A 1 431 ? 13.826 -2.100 3.654 1.00 97.00 431 THR A N 1
ATOM 3103 C CA . THR A 1 431 ? 12.414 -2.302 3.988 1.00 97.00 431 THR A CA 1
ATOM 3104 C C . THR A 1 431 ? 11.837 -3.548 3.335 1.00 97.00 431 THR A C 1
ATOM 3106 O O . THR A 1 431 ? 12.231 -3.906 2.230 1.00 97.00 431 THR A O 1
ATOM 3109 N N . THR A 1 432 ? 10.874 -4.189 3.997 1.00 98.31 432 THR A N 1
ATOM 3110 C CA . THR A 1 432 ? 10.039 -5.247 3.411 1.00 98.31 432 THR A CA 1
ATOM 3111 C C . THR A 1 432 ? 8.569 -4.883 3.568 1.00 98.31 432 THR A C 1
ATOM 3113 O O . THR A 1 432 ? 8.112 -4.647 4.682 1.00 98.31 432 THR A O 1
ATOM 3116 N N . VAL A 1 433 ? 7.826 -4.832 2.466 1.00 98.75 433 VAL A N 1
ATOM 3117 C CA . VAL A 1 433 ? 6.376 -4.594 2.466 1.00 98.75 433 VAL A CA 1
ATOM 3118 C C . VAL A 1 433 ? 5.677 -5.820 1.906 1.00 98.75 433 VAL A C 1
ATOM 3120 O O . VAL A 1 433 ? 5.995 -6.235 0.795 1.00 98.75 433 VAL A O 1
ATOM 3123 N N . ASN A 1 434 ? 4.716 -6.367 2.643 1.00 98.81 434 ASN A N 1
ATOM 3124 C CA . ASN A 1 434 ? 3.865 -7.465 2.197 1.00 98.81 434 ASN A CA 1
ATOM 3125 C C . ASN A 1 434 ? 2.419 -6.977 2.097 1.00 98.81 434 ASN A C 1
ATOM 3127 O O . ASN A 1 434 ? 1.853 -6.496 3.077 1.00 98.81 434 ASN A O 1
ATOM 3131 N N . VAL A 1 435 ? 1.835 -7.095 0.908 1.00 98.88 435 VAL A N 1
ATOM 3132 C CA . VAL A 1 435 ? 0.422 -6.817 0.642 1.00 98.88 435 VAL A CA 1
ATOM 3133 C C . VAL A 1 435 ? -0.252 -8.126 0.248 1.00 98.88 435 VAL A C 1
ATOM 3135 O O . VAL A 1 435 ? 0.138 -8.761 -0.733 1.00 98.88 435 VAL A O 1
ATOM 3138 N N . GLU A 1 436 ? -1.247 -8.529 1.027 1.00 98.62 436 GLU A N 1
ATOM 3139 C CA . GLU A 1 436 ? -1.907 -9.832 0.943 1.00 98.62 436 GLU A CA 1
ATOM 3140 C C . GLU A 1 436 ? -3.427 -9.631 0.881 1.00 98.62 436 GLU A C 1
ATOM 3142 O O . GLU A 1 436 ? -4.095 -9.492 1.906 1.00 98.62 436 GLU A O 1
ATOM 3147 N N . ALA A 1 437 ? -3.967 -9.583 -0.336 1.00 98.44 437 ALA A N 1
ATOM 3148 C CA . ALA A 1 437 ? -5.398 -9.473 -0.592 1.00 98.44 437 ALA A CA 1
ATOM 3149 C C . ALA A 1 437 ? -6.009 -10.836 -0.941 1.00 98.44 437 ALA A C 1
ATOM 3151 O O . ALA A 1 437 ? -5.386 -11.650 -1.623 1.00 98.44 437 ALA A O 1
ATOM 3152 N N . GLN A 1 438 ? -7.251 -11.071 -0.522 1.00 97.56 438 GLN A N 1
ATOM 3153 C CA . GLN A 1 438 ? -8.055 -12.189 -1.042 1.00 97.56 438 GLN A CA 1
ATOM 3154 C C . GLN A 1 438 ? -8.720 -11.845 -2.380 1.00 97.56 438 GLN A C 1
ATOM 3156 O O . GLN A 1 438 ? -8.916 -12.713 -3.226 1.00 97.56 438 GLN A O 1
ATOM 3161 N N . GLY A 1 439 ? -9.079 -10.576 -2.548 1.00 98.25 439 GLY A N 1
ATOM 3162 C CA . GLY A 1 439 ? -9.601 -9.971 -3.763 1.00 98.25 439 GLY A CA 1
ATOM 3163 C C . GLY A 1 439 ? -8.538 -9.107 -4.432 1.00 98.25 439 GLY A C 1
ATOM 3164 O O . GLY A 1 439 ? -7.398 -9.535 -4.613 1.00 98.25 439 GLY A O 1
ATOM 3165 N N . ASP A 1 440 ? -8.895 -7.895 -4.828 1.00 98.69 440 ASP A N 1
ATOM 3166 C CA . ASP A 1 440 ? -8.068 -7.074 -5.708 1.00 98.69 440 ASP A CA 1
ATOM 3167 C C . ASP A 1 440 ? -7.073 -6.185 -4.950 1.00 98.69 440 ASP A C 1
ATOM 3169 O O . ASP A 1 440 ? -7.388 -5.616 -3.904 1.00 98.69 440 ASP A O 1
ATOM 3173 N N . VAL A 1 441 ? -5.886 -5.978 -5.530 1.00 98.94 441 VAL A N 1
ATOM 3174 C CA . VAL A 1 441 ? -4.944 -4.927 -5.115 1.00 98.94 441 VAL A CA 1
ATOM 3175 C C . VAL A 1 441 ? -4.892 -3.837 -6.179 1.00 98.94 441 VAL A C 1
ATOM 3177 O O . VAL A 1 441 ? -4.454 -4.075 -7.304 1.00 98.94 441 VAL A O 1
ATOM 3180 N N . ASN A 1 442 ? -5.294 -2.619 -5.818 1.00 98.81 442 ASN A N 1
ATOM 3181 C CA . ASN A 1 442 ? -5.430 -1.505 -6.754 1.00 98.81 442 ASN A CA 1
ATOM 3182 C C . ASN A 1 442 ? -4.557 -0.308 -6.358 1.00 98.81 442 ASN A C 1
ATOM 3184 O O . ASN A 1 442 ? -4.677 0.237 -5.261 1.00 98.81 442 ASN A O 1
ATOM 3188 N N . PHE A 1 443 ? -3.722 0.160 -7.283 1.00 98.88 443 PHE A N 1
ATOM 3189 C CA . PHE A 1 443 ? -2.913 1.367 -7.126 1.00 98.88 443 PHE A CA 1
ATOM 3190 C C . PHE A 1 443 ? -3.415 2.467 -8.062 1.00 98.88 443 PHE A C 1
ATOM 3192 O O . PHE A 1 443 ? -3.410 2.297 -9.279 1.00 98.88 443 PHE A O 1
ATOM 3199 N N . SER A 1 444 ? -3.773 3.626 -7.512 1.00 98.44 444 SER A N 1
ATOM 3200 C CA . SER A 1 444 ? -4.098 4.828 -8.284 1.00 98.44 444 SER A CA 1
ATOM 3201 C C . SER A 1 444 ? -3.163 5.953 -7.875 1.00 98.44 444 SER A C 1
ATOM 3203 O O . SER A 1 444 ? -3.085 6.325 -6.705 1.00 98.44 444 SER A O 1
ATOM 3205 N N . SER A 1 445 ? -2.393 6.480 -8.818 1.00 97.88 445 SER A N 1
ATOM 3206 C CA . SER A 1 445 ? -1.472 7.583 -8.556 1.00 97.88 445 SER A CA 1
ATOM 3207 C C . SER A 1 445 ? -1.634 8.669 -9.599 1.00 97.88 445 SER A C 1
ATOM 3209 O O . SER A 1 445 ? -1.639 8.410 -10.804 1.00 97.88 445 SER A O 1
ATOM 3211 N N . VAL A 1 446 ? -1.769 9.911 -9.143 1.00 95.06 446 VAL A N 1
ATOM 3212 C CA . VAL A 1 446 ? -1.990 11.061 -10.017 1.00 95.06 446 VAL A CA 1
ATOM 3213 C C . VAL A 1 446 ? -1.122 12.231 -9.581 1.00 95.06 446 VAL A C 1
ATOM 3215 O O . VAL A 1 446 ? -1.175 12.657 -8.428 1.00 95.06 446 VAL A O 1
ATOM 3218 N N . THR A 1 447 ? -0.367 12.790 -10.523 1.00 90.31 447 THR A N 1
ATOM 3219 C CA . THR A 1 447 ? 0.310 14.082 -10.363 1.00 90.31 447 THR A CA 1
ATOM 3220 C C . THR A 1 447 ? -0.304 15.145 -11.279 1.00 90.31 447 THR A C 1
ATOM 3222 O O . THR A 1 447 ? -0.692 14.813 -12.399 1.00 90.31 447 THR A O 1
ATOM 3225 N N . LYS A 1 448 ? -0.445 16.403 -10.820 1.00 87.00 448 LYS A N 1
ATOM 3226 C CA . LYS A 1 448 ? -1.106 17.504 -11.560 1.00 87.00 448 LYS A CA 1
ATOM 3227 C C . LYS A 1 448 ? -0.386 18.856 -11.437 1.00 87.00 448 LYS A C 1
ATOM 3229 O O . LYS A 1 448 ? -0.630 19.569 -10.472 1.00 87.00 448 LYS A O 1
ATOM 3234 N N . GLY A 1 449 ? 0.334 19.326 -12.456 1.00 69.19 449 GLY A N 1
ATOM 3235 C CA . GLY A 1 449 ? 0.701 20.755 -12.521 1.00 69.19 449 GLY A CA 1
ATOM 3236 C C . GLY A 1 449 ? 2.016 21.169 -11.849 1.00 69.19 449 GLY A C 1
ATOM 3237 O O . GLY A 1 449 ? 2.156 22.329 -11.470 1.00 69.19 449 GLY A O 1
ATOM 3238 N N . GLY A 1 450 ? 2.995 20.274 -11.711 1.00 60.66 450 GLY A N 1
ATOM 3239 C CA . GLY A 1 450 ? 4.303 20.614 -11.132 1.00 60.66 450 GLY A CA 1
ATOM 3240 C C . GLY A 1 450 ? 5.300 21.258 -12.106 1.00 60.66 450 GLY A C 1
ATOM 3241 O O . GLY A 1 450 ? 5.250 21.027 -13.319 1.00 60.66 450 GLY A O 1
ATOM 3242 N N . THR A 1 451 ? 6.228 22.055 -11.566 1.00 55.59 451 THR A N 1
ATOM 3243 C CA . THR A 1 451 ? 7.273 22.776 -12.320 1.00 55.59 451 THR A CA 1
ATOM 3244 C C . THR A 1 451 ? 8.607 22.019 -12.420 1.00 55.59 451 THR A C 1
ATOM 3246 O O . THR A 1 451 ? 9.357 22.290 -13.358 1.00 55.59 451 THR A O 1
ATOM 3249 N N . VAL A 1 452 ? 8.906 21.065 -11.518 1.00 57.97 452 VAL A N 1
ATOM 3250 C CA . VAL A 1 452 ? 10.174 20.296 -11.475 1.00 57.97 452 VAL A CA 1
ATOM 3251 C C . VAL A 1 452 ? 9.961 18.896 -10.856 1.00 57.97 452 VAL A C 1
ATOM 3253 O O . VAL A 1 452 ? 9.364 18.789 -9.792 1.00 57.97 452 VAL A O 1
ATOM 3256 N N . ASP A 1 453 ? 10.517 17.843 -11.480 1.00 64.19 453 ASP A N 1
ATOM 3257 C CA . ASP A 1 453 ? 10.595 16.454 -10.962 1.00 64.19 453 ASP A CA 1
ATOM 3258 C C . ASP A 1 453 ? 9.253 15.795 -10.558 1.00 64.19 453 ASP A C 1
ATOM 3260 O O . ASP A 1 453 ? 9.114 15.200 -9.483 1.00 64.19 453 ASP A O 1
ATOM 3264 N N . ASN A 1 454 ? 8.264 15.841 -11.457 1.00 76.00 454 ASN A N 1
ATOM 3265 C CA . ASN A 1 454 ? 6.962 15.205 -11.243 1.00 76.00 454 ASN A CA 1
ATOM 3266 C C . ASN A 1 454 ? 7.047 13.698 -11.515 1.00 76.00 454 ASN A C 1
ATOM 3268 O O . ASN A 1 454 ? 7.483 13.273 -12.588 1.00 76.00 454 ASN A O 1
ATOM 3272 N N . MET A 1 455 ? 6.557 12.873 -10.591 1.00 85.81 455 MET A N 1
ATOM 3273 C CA . MET A 1 455 ? 6.482 11.426 -10.802 1.00 85.81 455 MET A CA 1
ATOM 3274 C C . MET A 1 455 ? 5.184 10.851 -10.263 1.00 85.81 455 MET A C 1
ATOM 3276 O O . MET A 1 455 ? 4.867 11.051 -9.097 1.00 85.81 455 MET A O 1
ATOM 3280 N N . SER A 1 456 ? 4.474 10.096 -11.090 1.00 92.38 456 SER A N 1
ATOM 3281 C CA . SER A 1 456 ? 3.344 9.281 -10.652 1.00 92.38 456 SER A CA 1
ATOM 3282 C C . SER A 1 456 ? 3.700 7.806 -10.761 1.00 92.38 456 SER A C 1
ATOM 3284 O O . SER A 1 456 ? 4.181 7.385 -11.816 1.00 92.38 456 SER A O 1
ATOM 3286 N N . THR A 1 457 ? 3.508 7.026 -9.693 1.00 95.56 457 THR A N 1
ATOM 3287 C CA . THR A 1 457 ? 3.820 5.595 -9.727 1.00 95.56 457 THR A CA 1
ATOM 3288 C C . THR A 1 457 ? 2.966 4.730 -8.815 1.00 95.56 457 THR A C 1
ATOM 3290 O O . THR A 1 457 ? 2.717 5.103 -7.681 1.00 95.56 457 THR A O 1
ATOM 3293 N N . GLY A 1 458 ? 2.558 3.538 -9.251 1.00 97.88 458 GLY A N 1
ATOM 3294 C CA . GLY A 1 458 ? 1.858 2.605 -8.361 1.00 97.88 458 GLY A CA 1
ATOM 3295 C C . GLY A 1 458 ? 2.753 2.169 -7.203 1.00 97.88 458 GLY A C 1
ATOM 3296 O O . GLY A 1 458 ? 2.435 2.390 -6.036 1.00 97.88 458 GLY A O 1
ATOM 3297 N N . VAL A 1 459 ? 3.926 1.629 -7.535 1.00 98.50 459 VAL A N 1
ATOM 3298 C CA . VAL A 1 459 ? 4.946 1.226 -6.554 1.00 98.50 459 VAL A CA 1
ATOM 3299 C C . VAL A 1 459 ? 6.316 1.708 -6.995 1.00 98.50 459 VAL A C 1
ATOM 3301 O O . VAL A 1 459 ? 6.657 1.614 -8.178 1.00 98.50 459 VAL A O 1
ATOM 3304 N N . TYR A 1 460 ? 7.115 2.185 -6.043 1.00 95.81 460 TYR A N 1
ATOM 3305 C CA . TYR A 1 460 ? 8.523 2.480 -6.260 1.00 95.81 460 TYR A CA 1
ATOM 3306 C C . TYR A 1 460 ? 9.404 1.949 -5.132 1.00 95.81 460 TYR A C 1
ATOM 3308 O O . TYR A 1 460 ? 9.235 2.329 -3.974 1.00 95.81 460 TYR A O 1
ATOM 3316 N N . THR A 1 461 ? 10.372 1.103 -5.486 1.00 95.25 461 THR A N 1
ATOM 3317 C CA . THR A 1 461 ? 11.362 0.550 -4.556 1.00 95.25 461 THR A CA 1
ATOM 3318 C C . THR A 1 461 ? 12.739 1.189 -4.731 1.00 95.25 461 THR A C 1
ATOM 3320 O O . THR A 1 461 ? 13.293 1.267 -5.838 1.00 95.25 461 THR A O 1
ATOM 3323 N N . ARG A 1 462 ? 13.332 1.619 -3.612 1.00 89.50 462 ARG A N 1
ATOM 3324 C CA . ARG A 1 462 ? 14.674 2.205 -3.535 1.00 89.50 462 ARG A CA 1
ATOM 3325 C C . ARG A 1 462 ? 15.598 1.529 -2.528 1.00 89.50 462 ARG A C 1
ATOM 3327 O O . ARG A 1 462 ? 15.148 0.937 -1.555 1.00 89.50 462 ARG A O 1
ATOM 3334 N N . ASP A 1 463 ? 16.897 1.633 -2.794 1.00 87.56 463 ASP A N 1
ATOM 3335 C CA . ASP A 1 463 ? 17.987 1.132 -1.951 1.00 87.56 463 ASP A CA 1
ATOM 3336 C C . ASP A 1 463 ? 17.991 -0.398 -1.782 1.00 87.56 463 ASP A C 1
ATOM 3338 O O . ASP A 1 463 ? 18.521 -1.099 -2.636 1.00 87.56 463 ASP A O 1
ATOM 3342 N N . GLN A 1 464 ? 17.426 -0.927 -0.695 1.00 91.75 464 GLN A N 1
ATOM 3343 C CA . GLN A 1 464 ? 17.322 -2.366 -0.411 1.00 91.75 464 GLN A CA 1
ATOM 3344 C C . GLN A 1 464 ? 15.864 -2.779 -0.162 1.00 91.75 464 GLN A C 1
ATOM 3346 O O . GLN A 1 464 ? 15.602 -3.791 0.485 1.00 91.75 464 GLN A O 1
ATOM 3351 N N . ALA A 1 465 ? 14.911 -1.975 -0.640 1.00 95.81 465 ALA A N 1
ATOM 3352 C CA . ALA A 1 465 ? 13.497 -2.224 -0.443 1.00 95.81 465 ALA A CA 1
ATOM 3353 C C . ALA A 1 465 ? 13.032 -3.468 -1.211 1.00 95.81 465 ALA A C 1
ATOM 3355 O O . ALA A 1 465 ? 13.379 -3.678 -2.380 1.00 95.81 465 ALA A O 1
ATOM 3356 N N . ILE A 1 466 ? 12.195 -4.255 -0.548 1.00 98.31 466 ILE A N 1
ATOM 3357 C CA . ILE A 1 466 ? 11.491 -5.405 -1.098 1.00 98.31 466 ILE A CA 1
ATOM 3358 C C . ILE A 1 466 ? 9.998 -5.155 -0.922 1.00 98.31 466 ILE A C 1
ATOM 3360 O O . ILE A 1 466 ? 9.537 -4.851 0.177 1.00 98.31 466 ILE A O 1
ATOM 3364 N N . VAL A 1 467 ? 9.235 -5.274 -2.003 1.00 98.81 467 VAL A N 1
ATOM 3365 C CA . VAL A 1 467 ? 7.772 -5.189 -1.960 1.00 98.81 467 VAL A CA 1
ATOM 3366 C C . VAL A 1 467 ? 7.198 -6.460 -2.568 1.00 98.81 467 VAL A C 1
ATOM 3368 O O . VAL A 1 467 ? 7.528 -6.808 -3.700 1.00 98.81 467 VAL A O 1
ATOM 3371 N N . ASN A 1 468 ? 6.349 -7.145 -1.814 1.00 98.88 468 ASN A N 1
ATOM 3372 C CA . ASN A 1 468 ? 5.639 -8.349 -2.214 1.00 98.88 468 ASN A CA 1
ATOM 3373 C C . ASN A 1 468 ? 4.142 -8.043 -2.244 1.00 98.88 468 ASN A C 1
ATOM 3375 O O . ASN A 1 468 ? 3.600 -7.508 -1.279 1.00 98.88 468 ASN A O 1
ATOM 3379 N N . ILE A 1 469 ? 3.483 -8.363 -3.352 1.00 98.88 469 ILE A N 1
ATOM 3380 C CA . ILE A 1 469 ? 2.059 -8.102 -3.564 1.00 98.88 469 ILE A CA 1
ATOM 3381 C C . ILE A 1 469 ? 1.395 -9.389 -4.031 1.00 98.88 469 ILE A C 1
ATOM 3383 O O . ILE A 1 469 ? 1.863 -10.018 -4.983 1.00 98.88 469 ILE A O 1
ATOM 3387 N N . SER A 1 470 ? 0.293 -9.749 -3.381 1.00 98.69 470 SER A N 1
ATOM 3388 C CA . SER A 1 470 ? -0.556 -10.874 -3.756 1.00 98.69 470 SER A CA 1
ATOM 3389 C C . SER A 1 470 ? -2.038 -10.507 -3.699 1.00 98.69 470 SER A C 1
ATOM 3391 O O . SER A 1 470 ? -2.451 -9.765 -2.808 1.00 98.69 470 SER A O 1
ATOM 3393 N N . GLY A 1 471 ? -2.811 -10.998 -4.667 1.00 98.12 471 GLY A N 1
ATOM 3394 C CA . GLY A 1 471 ? -4.257 -10.783 -4.769 1.00 98.12 471 GLY A CA 1
ATOM 3395 C C . GLY A 1 471 ? -4.896 -11.604 -5.890 1.00 98.12 471 GLY A C 1
ATOM 3396 O O . GLY A 1 471 ? -4.194 -12.241 -6.675 1.00 98.12 471 GLY A O 1
ATOM 3397 N N . GLN A 1 472 ? -6.223 -11.571 -5.999 1.00 97.56 472 GLN A N 1
ATOM 3398 C CA . GLN A 1 472 ? -6.958 -12.103 -7.147 1.00 97.56 472 GLN A CA 1
ATOM 3399 C C . GLN A 1 472 ? -6.532 -11.380 -8.425 1.00 97.56 472 GLN A C 1
ATOM 3401 O O . GLN A 1 472 ? -6.086 -12.024 -9.369 1.00 97.56 472 GLN A O 1
ATOM 3406 N N . ASN A 1 473 ? -6.607 -10.049 -8.428 1.00 98.44 473 ASN A N 1
ATOM 3407 C CA . ASN A 1 473 ? -6.069 -9.196 -9.483 1.00 98.44 473 ASN A CA 1
ATOM 3408 C C . ASN A 1 473 ? -5.141 -8.144 -8.877 1.00 98.44 473 ASN A C 1
ATOM 3410 O O . ASN A 1 473 ? -5.321 -7.717 -7.737 1.00 98.44 473 ASN A O 1
ATOM 3414 N N . VAL A 1 474 ? -4.161 -7.688 -9.655 1.00 98.81 474 VAL A N 1
ATOM 3415 C CA . VAL A 1 474 ? -3.281 -6.584 -9.249 1.00 98.81 474 VAL A CA 1
ATOM 3416 C C . VAL A 1 474 ? -3.261 -5.544 -10.356 1.00 98.81 474 VAL A C 1
ATOM 3418 O O . VAL A 1 474 ? -2.863 -5.842 -11.481 1.00 98.81 474 VAL A O 1
ATOM 3421 N N . SER A 1 475 ? -3.678 -4.318 -10.047 1.00 98.56 475 SER A N 1
ATOM 3422 C CA . SER A 1 475 ? -3.764 -3.238 -11.025 1.00 98.56 475 SER A CA 1
ATOM 3423 C C . SER A 1 475 ? -3.043 -1.971 -10.574 1.00 98.56 475 SER A C 1
ATOM 3425 O O . SER A 1 475 ? -3.069 -1.595 -9.404 1.00 98.56 475 SER A O 1
ATOM 3427 N N . SER A 1 476 ? -2.399 -1.286 -11.516 1.00 98.62 476 SER A N 1
ATOM 3428 C CA . SER A 1 476 ? -1.851 0.050 -11.315 1.00 98.62 476 SER A CA 1
ATOM 3429 C C . SER A 1 476 ? -2.260 0.994 -12.437 1.00 98.62 476 SER A C 1
ATOM 3431 O O . SER A 1 476 ? -2.120 0.681 -13.622 1.00 98.62 476 SER A O 1
ATOM 3433 N N . GLU A 1 477 ? -2.718 2.179 -12.041 1.00 98.31 477 GLU A N 1
ATOM 3434 C CA . GLU A 1 477 ? -2.939 3.326 -12.908 1.00 98.31 477 GLU A CA 1
ATOM 3435 C C . GLU A 1 477 ? -2.126 4.529 -12.412 1.00 98.31 477 GLU A C 1
ATOM 3437 O O . GLU A 1 477 ? -2.419 5.122 -11.371 1.00 98.31 477 GLU A O 1
ATOM 3442 N N . ALA A 1 478 ? -1.097 4.898 -13.176 1.00 96.88 478 ALA A N 1
ATOM 3443 C CA . ALA A 1 478 ? -0.213 6.019 -12.880 1.00 96.88 478 ALA A CA 1
ATOM 3444 C C . ALA A 1 478 ? -0.359 7.128 -13.930 1.00 96.88 478 ALA A C 1
ATOM 3446 O O . ALA A 1 478 ? 0.043 6.975 -15.083 1.00 96.88 478 ALA A O 1
ATOM 3447 N N . LYS A 1 479 ? -0.910 8.275 -13.526 1.00 94.06 479 LYS A N 1
ATOM 3448 C CA . LYS A 1 479 ? -1.157 9.436 -14.393 1.00 94.06 479 LYS A CA 1
ATOM 3449 C C . LYS A 1 479 ? -0.279 10.621 -14.012 1.00 94.06 479 LYS A C 1
ATOM 3451 O O . LYS A 1 479 ? -0.313 11.070 -12.870 1.00 94.06 479 LYS A O 1
ATOM 3456 N N . ALA A 1 480 ? 0.453 11.163 -14.979 1.00 89.56 480 ALA A N 1
ATOM 3457 C CA . ALA A 1 480 ? 1.149 12.440 -14.860 1.00 89.56 480 ALA A CA 1
ATOM 3458 C C . ALA A 1 480 ? 0.483 13.481 -15.774 1.00 89.56 480 ALA A C 1
ATOM 3460 O O . ALA A 1 480 ? 0.622 13.433 -16.998 1.00 89.56 480 ALA A O 1
ATOM 3461 N N . LEU A 1 481 ? -0.271 14.398 -15.168 1.00 86.88 481 LEU A N 1
ATOM 3462 C CA . LEU A 1 481 ? -1.087 15.413 -15.837 1.00 86.88 481 LEU A CA 1
ATOM 3463 C C . LEU A 1 481 ? -0.394 16.780 -15.735 1.00 86.88 481 LEU A C 1
ATOM 3465 O O . LEU A 1 481 ? 0.124 17.118 -14.672 1.00 86.88 481 LEU A O 1
ATOM 3469 N N . ALA A 1 482 ? -0.381 17.539 -16.832 1.00 70.94 482 ALA A N 1
ATOM 3470 C CA . ALA A 1 482 ? 0.210 18.873 -16.999 1.00 70.94 482 ALA A CA 1
ATOM 3471 C C . ALA A 1 482 ? 1.558 19.131 -16.270 1.00 70.94 482 ALA A C 1
ATOM 3473 O O . ALA A 1 482 ? 1.603 19.385 -15.070 1.00 70.94 482 ALA A O 1
ATOM 3474 N N . GLY A 1 483 ? 2.677 19.176 -16.999 1.00 57.00 483 GLY A N 1
ATOM 3475 C CA . GLY A 1 483 ? 3.979 19.619 -16.477 1.00 57.00 483 GLY A CA 1
ATOM 3476 C C . GLY A 1 483 ? 4.612 20.667 -17.387 1.00 57.00 483 GLY A C 1
ATOM 3477 O O . GLY A 1 483 ? 5.060 20.351 -18.485 1.00 57.00 483 GLY A O 1
ATOM 3478 N N . GLY A 1 484 ? 4.613 21.925 -16.942 1.00 47.22 484 GLY A N 1
ATOM 3479 C CA . GLY A 1 484 ? 4.982 23.100 -17.744 1.00 47.22 484 GLY A CA 1
ATOM 3480 C C . GLY A 1 484 ? 6.415 23.611 -17.552 1.00 47.22 484 GLY A C 1
ATOM 3481 O O . GLY A 1 484 ? 6.668 24.789 -17.792 1.00 47.22 484 GLY A O 1
ATOM 3482 N N . GLY A 1 485 ? 7.345 22.781 -17.077 1.00 49.69 485 GLY A N 1
ATOM 3483 C CA . GLY A 1 485 ? 8.742 23.180 -16.876 1.00 49.69 485 GLY A CA 1
ATOM 3484 C C . GLY A 1 485 ? 9.628 22.819 -18.069 1.00 49.69 485 GLY A C 1
ATOM 3485 O O . GLY A 1 485 ? 9.631 21.671 -18.499 1.00 49.69 485 GLY A O 1
ATOM 3486 N N . ALA A 1 486 ? 10.429 23.770 -18.561 1.00 45.06 486 ALA A N 1
ATOM 3487 C CA . ALA A 1 486 ? 11.423 23.530 -19.616 1.00 45.06 486 ALA A CA 1
ATOM 3488 C C . ALA A 1 486 ? 12.532 22.530 -19.207 1.00 45.06 486 ALA A C 1
ATOM 3490 O O . ALA A 1 486 ? 13.158 21.939 -20.082 1.00 45.06 486 ALA A O 1
ATOM 3491 N N . ASP A 1 487 ? 12.711 22.301 -17.896 1.00 48.50 487 ASP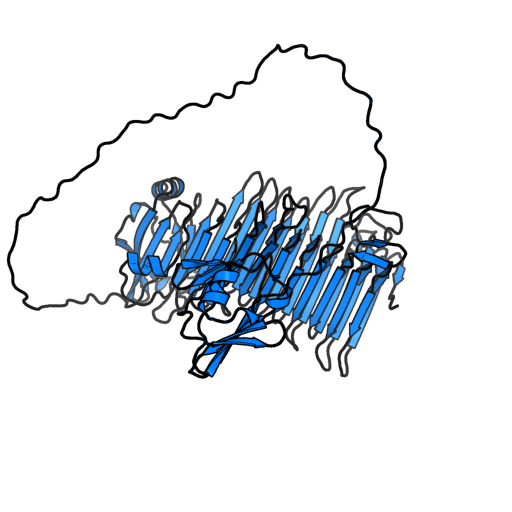 A N 1
ATOM 3492 C CA . ASP A 1 487 ? 13.794 21.495 -17.308 1.00 48.50 487 ASP A CA 1
ATOM 3493 C C . ASP A 1 487 ? 13.299 20.344 -16.396 1.00 48.50 487 ASP A C 1
ATOM 3495 O O . ASP A 1 487 ? 14.101 19.645 -15.777 1.00 48.50 487 ASP A O 1
ATOM 3499 N N . GLY A 1 488 ? 11.981 20.138 -16.272 1.00 50.28 488 GLY A N 1
ATOM 3500 C CA . GLY A 1 488 ? 11.399 19.168 -15.337 1.00 50.28 488 GLY A CA 1
ATOM 3501 C C . GLY A 1 488 ? 11.228 17.767 -15.931 1.00 50.28 488 GLY A C 1
ATOM 3502 O O . GLY A 1 488 ? 10.495 17.584 -16.902 1.00 50.28 488 GLY A O 1
ATOM 3503 N N . THR A 1 489 ? 11.824 16.744 -15.309 1.00 61.69 489 THR A N 1
ATOM 3504 C CA . THR A 1 489 ? 11.520 15.336 -15.618 1.00 61.69 489 THR A CA 1
ATOM 3505 C C . THR A 1 489 ? 10.121 14.964 -15.123 1.00 61.69 489 THR A C 1
ATOM 3507 O O . THR A 1 489 ? 9.948 14.639 -13.954 1.00 61.69 489 THR A O 1
ATOM 3510 N N . VAL A 1 490 ? 9.121 15.012 -16.007 1.00 72.00 490 VAL A N 1
ATOM 3511 C CA . VAL A 1 490 ? 7.774 14.474 -15.752 1.00 72.00 490 VAL A CA 1
ATOM 3512 C C . VAL A 1 490 ? 7.760 13.000 -16.137 1.00 72.00 490 VAL A C 1
ATOM 3514 O O . VAL A 1 490 ? 8.029 12.667 -17.294 1.00 72.00 490 VAL A O 1
ATOM 3517 N N . THR A 1 491 ? 7.457 12.124 -15.178 1.00 82.56 491 THR A N 1
ATOM 3518 C CA . THR A 1 491 ? 7.434 10.672 -15.392 1.00 82.56 491 THR A CA 1
ATOM 3519 C C . THR A 1 491 ? 6.168 10.015 -14.846 1.00 82.56 491 THR A C 1
ATOM 3521 O O . THR A 1 491 ? 5.637 10.404 -13.807 1.00 82.56 491 THR A O 1
ATOM 3524 N N . SER A 1 492 ? 5.684 8.999 -15.550 1.00 90.44 492 SER A N 1
ATOM 3525 C CA . SER A 1 492 ? 4.632 8.095 -15.082 1.00 90.44 492 SER A CA 1
ATOM 3526 C C . SER A 1 492 ? 5.137 6.664 -15.180 1.00 90.44 492 SER A C 1
ATOM 3528 O O . SER A 1 492 ? 5.706 6.287 -16.207 1.00 90.44 492 SER A O 1
ATOM 3530 N N . SER A 1 493 ? 4.946 5.873 -14.126 1.00 93.06 493 SER A N 1
ATOM 3531 C CA . SER A 1 493 ? 5.273 4.452 -14.155 1.00 93.06 493 SER A CA 1
ATOM 3532 C C . SER A 1 493 ? 4.250 3.587 -13.438 1.00 93.06 493 SER A C 1
ATOM 3534 O O . SER A 1 493 ? 3.889 3.915 -12.324 1.00 93.06 493 SER A O 1
ATOM 3536 N N . GLY A 1 494 ? 3.805 2.462 -13.997 1.00 95.75 494 GLY A N 1
ATOM 3537 C CA . GLY A 1 494 ? 2.943 1.545 -13.233 1.00 95.75 494 GLY A CA 1
ATOM 3538 C C . GLY A 1 494 ? 3.699 0.988 -12.021 1.00 95.75 494 GLY A C 1
ATOM 3539 O O . GLY A 1 494 ? 3.370 1.249 -10.864 1.00 95.75 494 GLY A O 1
ATOM 3540 N N . PHE A 1 495 ? 4.807 0.305 -12.302 1.00 97.88 495 PHE A N 1
ATOM 3541 C CA . PHE A 1 495 ? 5.668 -0.293 -11.284 1.00 97.88 495 PHE A CA 1
ATOM 3542 C C . PHE A 1 495 ? 7.141 -0.019 -11.572 1.00 97.88 495 PHE A C 1
ATOM 3544 O O . PHE A 1 495 ? 7.597 -0.143 -12.714 1.00 97.88 495 PHE A O 1
ATOM 3551 N N . ARG A 1 496 ? 7.897 0.348 -10.532 1.00 94.31 496 ARG A N 1
ATOM 3552 C CA . ARG A 1 496 ? 9.279 0.805 -10.678 1.00 94.31 496 ARG A CA 1
ATOM 3553 C C . ARG A 1 496 ? 10.216 0.256 -9.610 1.00 94.31 496 ARG A C 1
ATOM 3555 O O . ARG A 1 496 ? 9.927 0.337 -8.420 1.00 94.31 496 ARG A O 1
ATOM 3562 N N . THR A 1 497 ? 11.397 -0.181 -10.040 1.00 94.31 497 THR A N 1
ATOM 3563 C CA . THR A 1 497 ? 12.495 -0.586 -9.155 1.00 94.31 497 THR A CA 1
ATOM 3564 C C . THR A 1 497 ? 13.793 0.162 -9.456 1.00 94.31 497 THR A C 1
ATOM 3566 O O . THR A 1 497 ? 14.062 0.584 -10.591 1.00 94.31 497 THR A O 1
ATOM 3569 N N . SER A 1 498 ? 14.608 0.337 -8.417 1.00 89.94 498 SER A N 1
ATOM 3570 C CA . SER A 1 498 ? 15.963 0.894 -8.502 1.00 89.94 498 SER A CA 1
ATOM 3571 C C . SER A 1 498 ? 17.020 -0.101 -7.999 1.00 89.94 498 SER A C 1
ATOM 3573 O O . SER A 1 498 ? 16.692 -1.178 -7.497 1.00 89.94 498 SER A O 1
ATOM 3575 N N . ALA A 1 499 ? 18.296 0.249 -8.143 1.00 87.12 499 ALA A N 1
ATOM 3576 C CA . ALA A 1 499 ? 19.426 -0.599 -7.785 1.00 87.12 499 ALA A CA 1
ATOM 3577 C C . ALA A 1 499 ? 19.320 -1.183 -6.368 1.00 87.12 499 ALA A C 1
ATOM 3579 O O . ALA A 1 499 ? 19.157 -0.428 -5.417 1.00 87.12 499 ALA A O 1
ATOM 3580 N N . GLY A 1 500 ? 19.475 -2.505 -6.244 1.00 88.00 500 GLY A N 1
ATOM 3581 C CA . GLY A 1 500 ? 19.461 -3.231 -4.970 1.00 88.00 500 GLY A CA 1
ATOM 3582 C C . GLY A 1 500 ? 18.074 -3.667 -4.492 1.00 88.00 500 GLY A C 1
ATOM 3583 O O . GLY A 1 500 ? 17.969 -4.248 -3.417 1.00 88.00 500 GLY A O 1
ATOM 3584 N N . THR A 1 501 ? 17.022 -3.421 -5.279 1.00 95.56 501 THR A N 1
ATOM 3585 C CA . THR A 1 501 ? 15.632 -3.638 -4.847 1.00 95.56 501 THR A CA 1
ATOM 3586 C C . THR A 1 501 ? 14.911 -4.741 -5.601 1.00 95.56 501 THR A C 1
ATOM 3588 O O . THR A 1 501 ? 15.293 -5.104 -6.719 1.00 95.56 501 THR A O 1
ATOM 3591 N N . SER A 1 502 ? 13.839 -5.245 -4.989 1.00 97.44 502 SER A N 1
ATOM 3592 C CA . SER A 1 502 ? 12.958 -6.242 -5.593 1.00 97.44 502 SER A CA 1
ATOM 3593 C C . SER A 1 502 ? 11.486 -5.869 -5.443 1.00 97.44 502 SER A C 1
ATOM 3595 O O . SER A 1 502 ? 11.053 -5.401 -4.393 1.00 97.44 502 SER A O 1
ATOM 3597 N N . LEU A 1 503 ? 10.713 -6.121 -6.493 1.00 98.62 503 LEU A N 1
ATOM 3598 C CA . LEU A 1 503 ? 9.261 -6.035 -6.498 1.00 98.62 503 LEU A CA 1
ATOM 3599 C C . LEU A 1 503 ? 8.706 -7.353 -7.030 1.00 98.62 503 LEU A C 1
ATOM 3601 O O . LEU A 1 503 ? 8.993 -7.728 -8.165 1.00 98.62 503 LEU A O 1
ATOM 3605 N N . ASN A 1 504 ? 7.927 -8.045 -6.209 1.00 98.69 504 ASN A N 1
ATOM 3606 C CA . ASN A 1 504 ? 7.347 -9.342 -6.519 1.00 98.69 504 ASN A CA 1
ATOM 3607 C C . ASN A 1 504 ? 5.826 -9.221 -6.514 1.00 98.69 504 ASN A C 1
ATOM 3609 O O . ASN A 1 504 ? 5.241 -8.784 -5.526 1.00 98.69 504 ASN A O 1
ATOM 3613 N N . ILE A 1 505 ? 5.190 -9.604 -7.614 1.00 98.75 505 ILE A N 1
ATOM 3614 C CA . ILE A 1 505 ? 3.745 -9.515 -7.802 1.00 98.75 505 ILE A CA 1
ATOM 3615 C C . ILE A 1 505 ? 3.237 -10.894 -8.191 1.00 98.75 505 ILE A C 1
ATOM 3617 O O . ILE A 1 505 ? 3.747 -11.495 -9.135 1.00 98.75 505 ILE A O 1
ATOM 3621 N N . THR A 1 506 ? 2.248 -11.392 -7.457 1.00 98.25 506 THR A N 1
ATOM 3622 C CA . THR A 1 506 ? 1.590 -12.672 -7.725 1.00 98.25 506 THR A CA 1
ATOM 3623 C C . THR A 1 506 ? 0.084 -12.464 -7.796 1.00 98.25 506 THR A C 1
ATOM 3625 O O . THR A 1 506 ? -0.497 -11.934 -6.855 1.00 98.25 506 THR A O 1
ATOM 3628 N N . THR A 1 507 ? -0.559 -12.882 -8.882 1.00 97.25 507 THR A N 1
ATOM 3629 C CA . THR A 1 507 ? -2.025 -12.980 -8.939 1.00 97.25 507 THR A CA 1
ATOM 3630 C C . THR A 1 507 ? -2.478 -14.427 -8.774 1.00 97.25 507 THR A C 1
ATOM 3632 O O . THR A 1 507 ? -1.664 -15.354 -8.839 1.00 97.25 507 THR A O 1
ATOM 3635 N N . ALA A 1 508 ? -3.783 -14.637 -8.606 1.00 93.56 508 ALA A N 1
ATOM 3636 C CA . ALA A 1 508 ? -4.385 -15.949 -8.822 1.00 93.56 508 ALA A CA 1
ATOM 3637 C C . ALA A 1 508 ? -4.106 -16.455 -10.253 1.00 93.56 508 ALA A C 1
ATOM 3639 O O . ALA A 1 508 ? -3.840 -15.659 -11.158 1.00 93.56 508 ALA A O 1
ATOM 3640 N N . GLU A 1 509 ? -4.195 -17.771 -10.468 1.00 90.12 509 GLU A N 1
ATOM 3641 C CA . GLU A 1 509 ? -3.941 -18.403 -11.775 1.00 90.12 509 GLU A CA 1
ATOM 3642 C C . GLU A 1 509 ? -4.869 -17.881 -12.875 1.00 90.12 509 GLU A C 1
ATOM 3644 O O . GLU A 1 509 ? -4.427 -17.695 -13.997 1.00 90.12 509 GLU A O 1
ATOM 3649 N N . ASN A 1 510 ? -6.129 -17.594 -12.549 1.00 90.88 510 ASN A N 1
ATOM 3650 C CA . ASN A 1 510 ? -7.108 -16.972 -13.449 1.00 90.88 510 ASN A CA 1
ATOM 3651 C C . ASN A 1 510 ? -7.219 -15.448 -13.249 1.00 90.88 510 ASN A C 1
ATOM 3653 O O . ASN A 1 510 ? -8.207 -14.834 -13.654 1.00 90.88 510 ASN A O 1
ATOM 3657 N N . GLY A 1 511 ? -6.271 -14.866 -12.520 1.00 94.25 511 GLY A N 1
ATOM 3658 C CA . GLY A 1 511 ? -6.220 -13.450 -12.199 1.00 94.25 511 GLY A CA 1
ATOM 3659 C C . GLY A 1 511 ? -5.536 -12.635 -13.284 1.00 94.25 511 GLY A C 1
ATOM 3660 O O . GLY A 1 511 ? -4.789 -13.163 -14.107 1.00 94.25 511 GLY A O 1
ATOM 3661 N N . THR A 1 512 ? -5.752 -11.324 -13.252 1.00 96.06 512 THR A N 1
ATOM 3662 C CA . THR A 1 512 ? -5.139 -10.389 -14.195 1.00 96.06 512 THR A CA 1
ATOM 3663 C C . THR A 1 512 ? -4.161 -9.453 -13.493 1.00 96.06 512 THR A C 1
ATOM 3665 O O . THR A 1 512 ? -4.466 -8.847 -12.460 1.00 96.06 512 THR A O 1
ATOM 3668 N N . PHE A 1 513 ? -2.996 -9.263 -14.107 1.00 98.38 513 PHE A N 1
ATOM 3669 C CA . PHE A 1 513 ? -2.064 -8.195 -13.777 1.00 98.38 513 PHE A CA 1
ATOM 3670 C C . PHE A 1 513 ? -2.182 -7.044 -14.783 1.00 98.38 513 PHE A C 1
ATOM 3672 O O . PHE A 1 513 ? -1.975 -7.229 -15.980 1.00 98.38 513 PHE A O 1
ATOM 3679 N N . ASN A 1 514 ? -2.469 -5.836 -14.295 1.00 98.50 514 ASN A N 1
ATOM 3680 C CA . ASN A 1 514 ? -2.611 -4.632 -15.111 1.00 98.50 514 ASN A CA 1
ATOM 3681 C C . ASN A 1 514 ? -1.618 -3.547 -14.665 1.00 98.50 514 ASN A C 1
ATOM 3683 O O . ASN A 1 514 ? -1.640 -3.104 -13.519 1.00 98.50 514 ASN A O 1
ATOM 3687 N N . ALA A 1 515 ? -0.782 -3.052 -15.573 1.00 98.50 515 ALA A N 1
ATOM 3688 C CA . ALA A 1 515 ? 0.119 -1.929 -15.325 1.00 98.50 515 ALA A CA 1
ATOM 3689 C C . ALA A 1 515 ? -0.066 -0.859 -16.402 1.00 98.50 515 ALA A C 1
ATOM 3691 O O . ALA A 1 515 ? 0.384 -1.015 -17.538 1.00 98.50 515 ALA A O 1
ATOM 3692 N N . SER A 1 516 ? -0.715 0.244 -16.038 1.00 98.06 516 SER A N 1
ATOM 3693 C CA . SER A 1 516 ? -0.996 1.352 -16.944 1.00 98.06 516 SER A CA 1
ATOM 3694 C C . SER A 1 516 ? -0.311 2.635 -16.488 1.00 98.06 516 SER A C 1
ATOM 3696 O O . SER A 1 516 ? -0.420 3.060 -15.336 1.00 98.06 516 SER A O 1
ATOM 3698 N N . SER A 1 517 ? 0.404 3.267 -17.414 1.00 96.44 517 SER A N 1
ATOM 3699 C CA . SER A 1 517 ? 0.979 4.589 -17.222 1.00 96.44 517 SER A CA 1
ATOM 3700 C C . SER A 1 517 ? 0.515 5.533 -18.320 1.00 96.44 517 SER A C 1
ATOM 3702 O O . SER A 1 517 ? 0.477 5.185 -19.504 1.00 96.44 517 SER A O 1
ATOM 3704 N N . TYR A 1 518 ? 0.185 6.753 -17.922 1.00 94.19 518 TYR A N 1
ATOM 3705 C CA . TYR A 1 518 ? -0.265 7.799 -18.819 1.00 94.19 518 TYR A CA 1
ATOM 3706 C C . TYR A 1 518 ? 0.413 9.120 -18.489 1.00 94.19 518 TYR A C 1
ATOM 3708 O O . TYR A 1 518 ? 0.522 9.523 -17.328 1.00 94.19 518 TYR A O 1
ATOM 3716 N N . GLN A 1 519 ? 0.806 9.828 -19.536 1.00 89.75 519 GLN A N 1
ATOM 3717 C CA . GLN A 1 519 ? 1.349 11.164 -19.442 1.00 89.75 519 GLN A CA 1
ATOM 3718 C C . GLN A 1 519 ? 0.673 12.092 -20.440 1.00 89.75 519 GLN A C 1
ATOM 3720 O O . GLN A 1 519 ? 0.656 11.829 -21.637 1.00 89.75 519 GLN A O 1
ATOM 3725 N N . GLU A 1 520 ? 0.178 13.216 -19.940 1.00 88.38 520 GLU A N 1
ATOM 3726 C CA . GLU A 1 520 ? -0.497 14.217 -20.764 1.00 88.38 520 GLU A CA 1
ATOM 3727 C C . GLU A 1 520 ? 0.496 15.069 -21.564 1.00 88.38 520 GLU A C 1
ATOM 3729 O O . GLU A 1 520 ? 0.314 15.305 -22.751 1.00 88.38 520 GLU A O 1
ATOM 3734 N N . THR A 1 521 ? 1.575 15.517 -20.920 1.00 81.12 521 THR A N 1
ATOM 3735 C CA . THR A 1 521 ? 2.582 16.388 -21.539 1.00 81.12 521 THR A CA 1
ATOM 3736 C C . THR A 1 521 ? 3.983 15.876 -21.252 1.00 81.12 521 THR A C 1
ATOM 3738 O O . THR A 1 521 ? 4.333 15.631 -20.092 1.00 81.12 521 THR A O 1
ATOM 3741 N N . SER A 1 522 ? 4.803 15.768 -22.292 1.00 78.62 522 SER A N 1
ATOM 3742 C CA . SER A 1 522 ? 6.213 15.396 -22.214 1.00 78.62 522 SER A CA 1
ATOM 3743 C C . SER A 1 522 ? 7.089 16.478 -22.854 1.00 78.62 522 SER A C 1
ATOM 3745 O O . SER A 1 522 ? 6.814 16.899 -23.977 1.00 78.62 522 SER A O 1
ATOM 3747 N N . PRO A 1 523 ? 8.166 16.930 -22.185 1.00 71.81 523 PRO A N 1
ATOM 3748 C CA . PRO A 1 523 ? 9.085 17.908 -22.762 1.00 71.81 523 PRO A CA 1
ATOM 3749 C C . PRO A 1 523 ? 10.123 17.287 -23.721 1.00 71.81 523 PRO A C 1
ATOM 3751 O O . PRO A 1 523 ? 10.835 18.026 -24.406 1.00 71.81 523 PRO A O 1
ATOM 3754 N N . TYR A 1 524 ? 10.226 15.952 -23.799 1.00 74.75 524 TYR A N 1
ATOM 3755 C CA . TYR A 1 524 ? 11.314 15.257 -24.499 1.00 74.75 524 TYR A CA 1
ATOM 3756 C C . TYR A 1 524 ? 10.875 14.604 -25.815 1.00 74.75 524 TYR A C 1
ATOM 3758 O O . TYR A 1 524 ? 9.864 13.913 -25.877 1.00 74.75 524 TYR A O 1
ATOM 3766 N N . ASP A 1 525 ? 11.689 14.774 -26.861 1.00 73.69 525 ASP A N 1
ATOM 3767 C CA . ASP A 1 525 ? 11.456 14.207 -28.201 1.00 73.69 525 ASP A CA 1
ATOM 3768 C C . ASP A 1 525 ? 12.112 12.844 -28.434 1.00 73.69 525 ASP A C 1
ATOM 3770 O O . ASP A 1 525 ? 11.829 12.174 -29.425 1.00 73.69 525 ASP A O 1
ATOM 3774 N N . SER A 1 526 ? 13.026 12.431 -27.565 1.00 66.50 526 SER A N 1
ATOM 3775 C CA . SER A 1 526 ? 13.755 11.177 -27.707 1.00 66.50 526 SER A CA 1
ATOM 3776 C C . SER A 1 526 ? 14.139 10.620 -26.345 1.00 66.50 526 SER A C 1
ATOM 3778 O O . SER A 1 526 ? 14.225 11.374 -25.368 1.00 66.50 526 SER A O 1
ATOM 3780 N N . PRO A 1 527 ? 14.379 9.299 -26.253 1.00 63.50 527 PRO A N 1
ATOM 3781 C CA . PRO A 1 527 ? 14.936 8.733 -25.046 1.00 63.50 527 PRO A CA 1
ATOM 3782 C C . PRO A 1 527 ? 16.333 9.320 -24.859 1.00 63.50 527 PRO A C 1
ATOM 3784 O O . PRO A 1 527 ? 17.197 9.186 -25.726 1.00 63.50 527 PRO A O 1
ATOM 3787 N N . TYR A 1 528 ? 16.554 10.002 -23.736 1.00 59.09 528 TYR A N 1
ATOM 3788 C CA . TYR A 1 528 ? 17.860 10.562 -23.394 1.00 59.09 528 TYR A CA 1
ATOM 3789 C C . TYR A 1 528 ? 18.901 9.429 -23.359 1.00 59.09 528 TYR A C 1
ATOM 3791 O O . TYR A 1 528 ? 18.871 8.579 -22.469 1.00 59.09 528 TYR A O 1
ATOM 3799 N N . SER A 1 529 ? 19.809 9.395 -24.340 1.00 42.00 529 SER A N 1
ATOM 3800 C CA . SER A 1 529 ? 20.850 8.364 -24.479 1.00 42.00 529 SER A CA 1
ATOM 3801 C C . SER A 1 529 ? 22.234 8.837 -24.010 1.00 42.00 529 SER A C 1
ATOM 3803 O O . SER A 1 529 ? 23.250 8.257 -24.387 1.00 42.00 529 SER A O 1
ATOM 3805 N N . GLY A 1 530 ? 22.300 9.910 -23.216 1.00 35.22 530 GLY A N 1
ATOM 3806 C CA . GLY A 1 530 ? 23.547 10.582 -22.857 1.00 35.22 530 GLY A CA 1
ATOM 3807 C C . GLY A 1 530 ? 23.733 10.800 -21.355 1.00 35.22 530 GLY A C 1
ATOM 3808 O O . GLY A 1 530 ? 23.136 11.705 -20.792 1.00 35.22 530 GLY A O 1
ATOM 3809 N N . VAL A 1 531 ? 24.683 10.045 -20.795 1.00 29.09 531 VAL A N 1
ATOM 3810 C CA . VAL A 1 531 ? 25.575 10.379 -19.662 1.00 29.09 531 VAL A CA 1
ATOM 3811 C C . VAL A 1 531 ? 25.000 10.401 -18.226 1.00 29.09 531 VAL A C 1
ATOM 3813 O O . VAL A 1 531 ? 24.218 11.259 -17.842 1.00 29.09 531 VAL A O 1
ATOM 3816 N N . SER A 1 532 ? 25.519 9.455 -17.426 1.00 34.75 532 SER A N 1
ATOM 3817 C CA . SER A 1 532 ? 25.831 9.496 -15.983 1.00 34.75 532 SER A CA 1
ATOM 3818 C C . SER A 1 532 ? 25.052 10.479 -15.100 1.00 34.75 532 SER A C 1
ATOM 3820 O O . SER A 1 532 ? 25.439 11.637 -14.948 1.00 34.75 532 SER A O 1
ATOM 3822 N N . TRP A 1 533 ? 24.095 9.946 -14.343 1.00 36.78 533 TRP A N 1
ATOM 3823 C CA . TRP A 1 533 ? 23.802 10.450 -13.005 1.00 36.78 533 TRP A CA 1
ATOM 3824 C C . TRP A 1 533 ? 24.319 9.428 -11.997 1.00 36.78 533 TRP A C 1
ATOM 3826 O O . TRP A 1 533 ? 23.822 8.304 -11.924 1.00 36.78 533 TRP A O 1
ATOM 3836 N N . THR A 1 534 ? 25.314 9.812 -11.207 1.00 31.17 534 THR A N 1
ATOM 3837 C CA . THR A 1 534 ? 25.608 9.185 -9.916 1.00 31.17 534 THR A CA 1
ATOM 3838 C C . THR A 1 534 ? 24.330 9.231 -9.064 1.00 31.17 534 THR A C 1
ATOM 3840 O O . THR A 1 534 ? 24.075 10.243 -8.419 1.00 31.17 534 THR A O 1
ATOM 3843 N N . GLY A 1 535 ? 23.472 8.200 -9.127 1.00 38.69 535 GLY A N 1
ATOM 3844 C CA . GLY A 1 535 ? 22.227 8.159 -8.339 1.00 38.69 535 GLY A CA 1
ATOM 3845 C C . GLY A 1 535 ? 20.997 7.419 -8.895 1.00 38.69 535 GLY A C 1
ATOM 3846 O O . GLY A 1 535 ? 19.935 7.557 -8.299 1.00 38.69 535 GLY A O 1
ATOM 3847 N N . GLY A 1 536 ? 21.081 6.638 -9.983 1.00 41.69 536 GLY A N 1
ATOM 3848 C CA . GLY A 1 536 ? 20.022 5.665 -10.329 1.00 41.69 536 GLY A CA 1
ATOM 3849 C C . GLY A 1 536 ? 18.793 6.207 -11.080 1.00 41.69 536 GLY A C 1
ATOM 3850 O O . GLY A 1 536 ? 17.659 5.960 -10.671 1.00 41.69 536 GLY A O 1
ATOM 3851 N N . ARG A 1 537 ? 18.980 6.913 -12.205 1.00 51.62 537 ARG A N 1
ATOM 3852 C CA . ARG A 1 537 ? 17.870 7.238 -13.126 1.00 51.62 537 ARG A CA 1
ATOM 3853 C C . ARG A 1 537 ? 17.764 6.204 -14.260 1.00 51.62 537 ARG A C 1
ATOM 3855 O O . ARG A 1 537 ? 18.766 5.839 -14.869 1.00 51.62 537 ARG A O 1
ATOM 3862 N N . ALA A 1 538 ? 16.535 5.755 -14.534 1.00 45.31 538 ALA A N 1
ATOM 3863 C CA . ALA A 1 538 ? 16.168 4.965 -15.711 1.00 45.31 538 ALA A CA 1
ATOM 3864 C C . ALA A 1 538 ? 16.349 5.802 -16.996 1.00 45.31 538 ALA A C 1
ATOM 3866 O O . ALA A 1 538 ? 16.258 7.029 -16.936 1.00 45.31 538 ALA A O 1
ATOM 3867 N N . ALA A 1 539 ? 16.627 5.161 -18.138 1.00 49.97 539 ALA A N 1
ATOM 3868 C CA . ALA A 1 539 ? 16.762 5.835 -19.433 1.00 49.97 539 ALA A CA 1
ATOM 3869 C C . ALA A 1 539 ? 15.521 6.683 -19.756 1.00 49.97 539 ALA A C 1
ATOM 3871 O O . ALA A 1 539 ? 14.442 6.398 -19.246 1.00 49.97 539 ALA A O 1
ATOM 3872 N N . GLY A 1 540 ? 15.688 7.708 -20.601 1.00 62.66 540 GLY A N 1
ATOM 3873 C CA . GLY A 1 540 ? 14.759 8.832 -20.811 1.00 62.66 540 GLY A CA 1
ATOM 3874 C C . GLY A 1 540 ? 13.379 8.546 -21.424 1.00 62.66 540 GLY A C 1
ATOM 3875 O O . GLY A 1 540 ? 12.947 9.281 -22.311 1.00 62.66 540 GLY A O 1
ATOM 3876 N N . PHE A 1 541 ? 12.681 7.511 -20.963 1.00 75.81 541 PHE A N 1
ATOM 3877 C CA . PHE A 1 541 ? 11.249 7.328 -21.167 1.00 75.81 541 PHE A CA 1
ATOM 3878 C C . PHE A 1 541 ? 10.463 8.133 -20.136 1.00 75.81 541 PHE A C 1
ATOM 3880 O O . PHE A 1 541 ? 10.836 8.191 -18.964 1.00 75.81 541 PHE A O 1
ATOM 3887 N N . THR A 1 542 ? 9.383 8.769 -20.578 1.00 83.75 542 THR A N 1
ATOM 3888 C CA . THR A 1 542 ? 8.552 9.609 -19.714 1.00 83.75 542 THR A CA 1
ATOM 3889 C C . THR A 1 542 ? 7.256 8.915 -19.287 1.00 83.75 542 THR A C 1
ATOM 3891 O O . THR A 1 542 ? 6.724 9.214 -18.219 1.00 83.75 542 THR A O 1
ATOM 3894 N N . SER A 1 543 ? 6.794 7.913 -20.040 1.00 90.62 543 SER A N 1
ATOM 3895 C CA . SER A 1 543 ? 5.750 6.979 -19.599 1.00 90.62 543 SER A CA 1
ATOM 3896 C C . SER A 1 543 ? 6.228 5.533 -19.689 1.00 90.62 543 SER A C 1
ATOM 3898 O O . SER A 1 543 ? 6.799 5.131 -20.705 1.00 90.62 543 SER A O 1
ATOM 3900 N N . MET A 1 544 ? 6.053 4.755 -18.621 1.00 92.62 544 MET A N 1
ATOM 3901 C CA . MET A 1 544 ? 6.607 3.405 -18.512 1.00 92.62 544 MET A CA 1
ATOM 3902 C C . MET A 1 544 ? 5.635 2.440 -17.821 1.00 92.62 544 MET A C 1
ATOM 3904 O O . MET A 1 544 ? 5.278 2.652 -16.671 1.00 92.62 544 MET A O 1
ATOM 3908 N N . GLY A 1 545 ? 5.249 1.329 -18.443 1.00 95.75 545 GLY A N 1
ATOM 3909 C CA . GLY A 1 545 ? 4.373 0.357 -17.775 1.00 95.75 545 GLY A CA 1
ATOM 3910 C C . GLY A 1 545 ? 5.106 -0.306 -16.604 1.00 95.75 545 GLY A C 1
ATOM 3911 O O . GLY A 1 545 ? 4.774 -0.096 -15.434 1.00 95.75 545 GLY A O 1
ATOM 3912 N N . LEU A 1 546 ? 6.178 -1.031 -16.933 1.00 96.44 546 LEU A N 1
ATOM 3913 C CA . LEU A 1 546 ? 7.112 -1.633 -15.982 1.00 96.44 546 LEU A CA 1
ATOM 3914 C C . LEU A 1 546 ? 8.518 -1.064 -16.150 1.00 96.44 546 LEU A C 1
ATOM 3916 O O . LEU A 1 546 ? 9.021 -0.916 -17.264 1.00 96.44 546 LEU A O 1
ATOM 3920 N N . THR A 1 547 ? 9.177 -0.791 -15.027 1.00 93.31 547 THR A N 1
ATOM 3921 C CA . THR A 1 547 ? 10.524 -0.217 -14.996 1.00 93.31 547 THR A CA 1
ATOM 3922 C C . THR A 1 547 ? 11.409 -0.967 -14.015 1.00 93.31 547 THR A C 1
ATOM 3924 O O . THR A 1 547 ? 11.210 -0.862 -12.808 1.00 93.31 547 THR A O 1
ATOM 3927 N N . ALA A 1 548 ? 12.449 -1.633 -14.514 1.00 92.38 548 ALA A N 1
ATOM 3928 C CA . ALA A 1 548 ? 13.535 -2.135 -13.681 1.00 92.38 548 ALA A CA 1
ATOM 3929 C C . ALA A 1 548 ? 14.844 -1.427 -14.024 1.00 92.38 548 ALA A C 1
ATOM 3931 O O . ALA A 1 548 ? 15.297 -1.434 -15.172 1.00 92.38 548 ALA A O 1
ATOM 3932 N N . SER A 1 549 ? 15.463 -0.805 -13.021 1.00 87.31 549 SER A N 1
ATOM 3933 C CA . SER A 1 549 ? 16.758 -0.142 -13.182 1.00 87.31 549 SER A CA 1
ATOM 3934 C C . SER A 1 549 ? 17.734 -0.555 -12.092 1.00 87.31 549 SER A C 1
ATOM 3936 O O . SER A 1 549 ? 17.387 -0.513 -10.915 1.00 87.31 549 SER A O 1
ATOM 3938 N N . GLY A 1 550 ? 18.924 -1.009 -12.475 1.00 84.12 550 G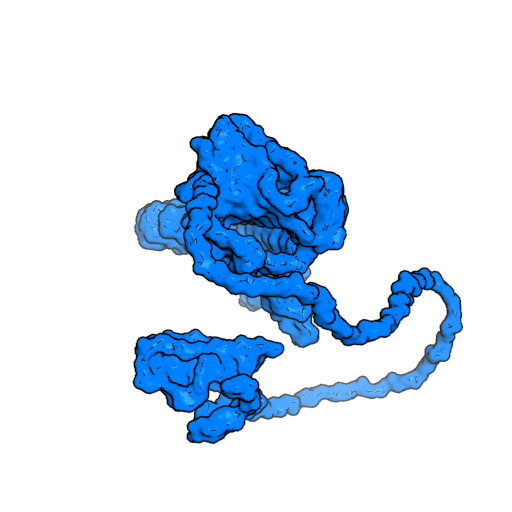LY A N 1
ATOM 3939 C CA . GLY A 1 550 ? 20.011 -1.297 -11.543 1.00 84.12 550 GLY A CA 1
ATOM 3940 C C . GLY A 1 550 ? 21.045 -0.168 -11.495 1.00 84.12 550 GLY A C 1
ATOM 3941 O O . GLY A 1 550 ? 20.825 0.938 -11.991 1.00 84.12 550 GLY A O 1
ATOM 3942 N N . ASN A 1 551 ? 22.193 -0.461 -10.895 1.00 85.12 551 ASN A N 1
ATOM 3943 C CA . ASN A 1 551 ? 23.402 0.350 -10.953 1.00 85.12 551 ASN A CA 1
ATOM 3944 C C . ASN A 1 551 ? 24.598 -0.589 -11.124 1.00 85.12 551 ASN A C 1
ATOM 3946 O O . ASN A 1 551 ? 25.189 -1.043 -10.140 1.00 85.12 551 ASN A O 1
ATOM 3950 N N . VAL A 1 552 ? 24.893 -0.923 -12.379 1.00 78.62 552 VAL A N 1
ATOM 3951 C CA . VAL A 1 552 ? 25.995 -1.810 -12.765 1.00 78.62 552 VAL A CA 1
ATOM 3952 C C . VAL A 1 552 ? 27.028 -1.070 -13.608 1.00 78.62 552 VAL A C 1
ATOM 3954 O O . VAL A 1 552 ? 26.698 -0.141 -14.350 1.00 78.62 552 VAL A O 1
ATOM 3957 N N . ASP A 1 553 ? 28.282 -1.493 -13.500 1.00 78.75 553 ASP A N 1
ATOM 3958 C CA . ASP A 1 553 ? 29.381 -1.015 -14.327 1.00 78.75 553 ASP A CA 1
ATOM 3959 C C . ASP A 1 553 ? 29.311 -1.559 -15.769 1.00 78.75 553 ASP A C 1
ATOM 3961 O O . ASP A 1 553 ? 28.411 -2.314 -16.151 1.00 78.75 553 ASP A O 1
ATOM 3965 N N . GLN A 1 554 ? 30.285 -1.184 -16.605 1.00 74.06 554 GLN A N 1
ATOM 3966 C CA . GLN A 1 554 ? 30.352 -1.654 -17.995 1.00 74.06 554 GLN A CA 1
ATOM 3967 C C . GLN A 1 554 ? 30.529 -3.178 -18.112 1.00 74.06 554 GLN A C 1
ATOM 3969 O O . GLN A 1 554 ? 30.130 -3.752 -19.125 1.00 74.06 554 GLN A O 1
ATOM 3974 N N . GLY A 1 555 ? 31.085 -3.834 -17.089 1.00 74.81 555 GLY A N 1
ATOM 3975 C CA . GLY A 1 555 ? 31.214 -5.288 -17.004 1.00 74.81 555 GLY A CA 1
ATOM 3976 C C . GLY A 1 555 ? 29.951 -5.997 -16.505 1.00 74.81 555 GLY A C 1
ATOM 3977 O O . GLY A 1 555 ? 29.917 -7.224 -16.519 1.00 74.81 555 GLY A O 1
ATOM 3978 N N . GLY A 1 556 ? 28.919 -5.252 -16.097 1.00 73.31 556 GLY A N 1
ATOM 3979 C CA . GLY A 1 556 ? 27.670 -5.792 -15.560 1.00 73.31 556 GLY A CA 1
ATOM 3980 C C . GLY A 1 556 ? 27.717 -6.098 -14.061 1.00 73.31 556 GLY A C 1
ATOM 3981 O O . GLY A 1 556 ? 26.806 -6.756 -13.548 1.00 73.31 556 GLY A O 1
ATOM 3982 N N . TRP A 1 557 ? 28.745 -5.620 -13.353 1.00 79.31 557 TRP A N 1
ATOM 3983 C CA . TRP A 1 557 ? 28.915 -5.786 -11.911 1.00 79.31 557 TRP A CA 1
ATOM 3984 C C . TRP A 1 557 ? 28.309 -4.608 -11.154 1.00 79.31 557 TRP A C 1
ATOM 3986 O O . TRP A 1 557 ? 28.541 -3.451 -11.494 1.00 79.31 557 TRP A O 1
ATOM 3996 N N . GLY A 1 558 ? 27.539 -4.891 -10.108 1.00 81.62 558 GLY A N 1
ATOM 3997 C CA . GLY A 1 558 ? 26.916 -3.874 -9.266 1.00 81.62 558 GLY A CA 1
ATOM 3998 C C . GLY A 1 558 ? 25.545 -4.306 -8.762 1.00 81.62 558 GLY A C 1
ATOM 3999 O O . GLY A 1 558 ? 25.173 -5.478 -8.849 1.00 81.62 558 GLY A O 1
ATOM 4000 N N . ASN A 1 559 ? 24.789 -3.345 -8.239 1.00 85.75 559 ASN A N 1
ATOM 4001 C CA . ASN A 1 559 ? 23.492 -3.604 -7.627 1.00 85.75 559 ASN A CA 1
ATOM 4002 C C . ASN A 1 559 ? 22.422 -3.738 -8.710 1.00 85.75 559 ASN A C 1
ATOM 4004 O O . ASN A 1 559 ? 21.979 -2.749 -9.297 1.00 85.75 559 ASN A O 1
ATOM 4008 N N . LYS A 1 560 ? 21.998 -4.973 -8.966 1.00 89.12 560 LYS A N 1
ATOM 4009 C CA . LYS A 1 560 ? 20.880 -5.279 -9.864 1.00 89.12 560 LYS A CA 1
ATOM 4010 C C . LYS A 1 560 ? 19.542 -4.977 -9.197 1.00 89.12 560 LYS A C 1
ATOM 4012 O O . LYS A 1 560 ? 19.480 -4.741 -7.992 1.00 89.12 560 LYS A O 1
ATOM 4017 N N . SER A 1 561 ? 18.479 -4.960 -9.986 1.00 93.25 561 SER A N 1
ATOM 4018 C CA . SER A 1 561 ? 17.111 -4.871 -9.479 1.00 93.25 561 SER A CA 1
ATOM 4019 C C . SER A 1 561 ? 16.220 -5.894 -10.155 1.00 93.25 561 SER A C 1
ATOM 4021 O O . SER A 1 561 ? 16.533 -6.367 -11.250 1.00 93.25 561 SER A O 1
ATOM 4023 N N . HIS A 1 562 ? 15.132 -6.260 -9.486 1.00 95.25 562 HIS A N 1
ATOM 4024 C CA . HIS A 1 562 ? 14.253 -7.335 -9.930 1.00 95.25 562 HIS A CA 1
ATOM 4025 C C . HIS A 1 562 ? 12.794 -6.897 -9.852 1.00 95.25 562 HIS A C 1
ATOM 4027 O O . HIS A 1 562 ? 12.336 -6.434 -8.813 1.00 95.25 562 HIS A O 1
ATOM 4033 N N . LEU A 1 563 ? 12.067 -7.042 -10.953 1.00 98.00 563 LEU A N 1
ATOM 4034 C CA . LEU A 1 563 ? 10.619 -6.904 -11.007 1.00 98.00 563 LEU A CA 1
ATOM 4035 C C . LEU A 1 563 ? 10.067 -8.226 -11.531 1.00 98.00 563 LEU A C 1
ATOM 4037 O O . LEU A 1 563 ? 10.293 -8.578 -12.687 1.00 98.00 563 LEU A O 1
ATOM 4041 N N . ASN A 1 564 ? 9.392 -8.968 -10.664 1.00 98.25 564 ASN A N 1
ATOM 4042 C CA . ASN A 1 564 ? 8.886 -10.301 -10.943 1.00 98.25 564 ASN A CA 1
ATOM 4043 C C . ASN A 1 564 ? 7.358 -10.270 -10.928 1.00 98.25 564 ASN A C 1
ATOM 4045 O O . ASN A 1 564 ? 6.763 -9.850 -9.938 1.00 98.25 564 ASN A O 1
ATOM 4049 N N . VAL A 1 565 ? 6.738 -10.732 -12.008 1.00 97.81 565 VAL A N 1
ATOM 4050 C CA . VAL A 1 565 ? 5.289 -10.882 -12.141 1.00 97.81 565 VAL A CA 1
ATOM 4051 C C . VAL A 1 565 ? 4.986 -12.353 -12.381 1.00 97.81 565 VAL A C 1
ATOM 4053 O O . VAL A 1 565 ? 5.536 -12.957 -13.303 1.00 97.81 565 VAL A O 1
ATOM 4056 N N . LYS A 1 566 ? 4.113 -12.920 -11.552 1.00 96.06 566 LYS A N 1
ATOM 4057 C CA . LYS A 1 566 ? 3.453 -14.202 -11.781 1.00 96.06 566 LYS A CA 1
ATOM 4058 C C . LYS A 1 566 ? 1.952 -13.944 -11.859 1.00 96.06 566 LYS A C 1
ATOM 4060 O O . LYS A 1 566 ? 1.380 -13.530 -10.857 1.00 96.06 566 LYS A O 1
ATOM 4065 N N . ALA A 1 567 ? 1.327 -14.131 -13.014 1.00 94.56 567 ALA A N 1
ATOM 4066 C CA . ALA A 1 567 ? -0.092 -13.808 -13.185 1.00 94.56 567 ALA A CA 1
ATOM 4067 C C . ALA A 1 567 ? -0.793 -14.735 -14.177 1.00 94.56 567 ALA A C 1
ATOM 4069 O O . ALA A 1 567 ? -0.099 -15.496 -14.824 1.00 94.56 567 ALA A O 1
ATOM 4070 N N . GLY A 1 568 ? -2.120 -14.692 -14.306 1.00 91.62 568 GLY A N 1
ATOM 4071 C CA . GLY A 1 568 ? -2.803 -15.292 -15.458 1.00 91.62 568 GLY A CA 1
ATOM 4072 C C . GLY A 1 568 ? -2.628 -14.417 -16.688 1.00 91.62 568 GLY A C 1
ATOM 4073 O O . GLY A 1 568 ? -1.599 -14.467 -17.363 1.00 91.62 568 GLY A O 1
ATOM 4074 N N . ASP A 1 569 ? -3.587 -13.523 -16.903 1.00 93.62 569 ASP A N 1
ATOM 4075 C CA . ASP A 1 569 ? -3.500 -12.513 -17.954 1.00 93.62 569 ASP A CA 1
ATOM 4076 C C . ASP A 1 569 ? -2.621 -11.333 -17.531 1.00 93.62 569 ASP A C 1
ATOM 4078 O O . ASP A 1 569 ? -2.590 -10.919 -16.366 1.00 93.62 569 ASP A O 1
ATOM 4082 N N . VAL A 1 570 ? -1.929 -10.733 -18.498 1.00 96.56 570 VAL A N 1
ATOM 4083 C CA . VAL A 1 570 ? -1.024 -9.605 -18.264 1.00 96.56 570 VAL A CA 1
ATOM 4084 C C . VAL A 1 570 ? -1.283 -8.497 -19.275 1.00 96.56 570 VAL A C 1
ATOM 4086 O O . VAL A 1 570 ? -1.075 -8.673 -20.471 1.00 96.56 570 VAL A O 1
ATOM 4089 N N . ASN A 1 571 ? -1.629 -7.305 -18.788 1.00 97.56 571 ASN A N 1
ATOM 4090 C CA . ASN A 1 571 ? -1.772 -6.107 -19.610 1.00 97.56 571 ASN A CA 1
ATOM 4091 C C . ASN A 1 571 ? -0.846 -4.996 -19.114 1.00 97.56 571 ASN A C 1
ATOM 4093 O O . ASN A 1 571 ? -0.959 -4.503 -17.993 1.00 97.56 571 ASN A O 1
ATOM 4097 N N . ILE A 1 572 ? 0.070 -4.567 -19.972 1.00 98.31 572 ILE A N 1
ATOM 4098 C CA . ILE A 1 572 ? 1.054 -3.527 -19.692 1.00 98.31 572 ILE A CA 1
ATOM 4099 C C . ILE A 1 572 ? 0.941 -2.463 -20.779 1.00 98.31 572 ILE A C 1
ATOM 4101 O O . ILE A 1 572 ? 1.103 -2.738 -21.968 1.00 98.31 572 ILE A O 1
ATOM 4105 N N . SER A 1 573 ? 0.694 -1.220 -20.384 1.00 97.44 573 SER A N 1
ATOM 4106 C CA . SER A 1 573 ? 0.551 -0.111 -21.324 1.00 97.44 573 SER A CA 1
ATOM 4107 C C . SER A 1 573 ? 1.231 1.148 -20.815 1.00 97.44 573 SER A C 1
ATOM 4109 O O . SER A 1 573 ? 0.997 1.565 -19.682 1.00 97.44 573 SER A O 1
ATOM 4111 N N . ALA A 1 574 ? 1.992 1.794 -21.690 1.00 95.81 574 ALA A N 1
ATOM 4112 C CA . ALA A 1 574 ? 2.510 3.135 -21.480 1.00 95.81 574 ALA A CA 1
ATOM 4113 C C . ALA A 1 574 ? 2.054 4.062 -22.599 1.00 95.81 574 ALA A C 1
ATOM 4115 O O . ALA A 1 574 ? 2.208 3.733 -23.778 1.00 95.81 574 ALA A O 1
ATOM 4116 N N . THR A 1 575 ? 1.523 5.225 -22.229 1.00 95.12 575 THR A N 1
ATOM 4117 C CA . THR A 1 575 ? 0.987 6.195 -23.184 1.00 95.12 575 THR A CA 1
ATOM 4118 C C . THR A 1 575 ? 1.460 7.607 -22.868 1.00 95.12 575 THR A C 1
ATOM 4120 O O . THR A 1 575 ? 1.333 8.077 -21.739 1.00 95.12 575 THR A O 1
ATOM 4123 N N . VAL A 1 576 ? 1.950 8.311 -23.885 1.00 91.62 576 VAL A N 1
ATOM 4124 C CA . VAL A 1 576 ? 2.023 9.775 -23.893 1.00 91.62 576 VAL A CA 1
ATOM 4125 C C . VAL A 1 576 ? 0.954 10.299 -24.846 1.00 91.62 576 VAL A C 1
ATOM 4127 O O . VAL A 1 576 ? 0.851 9.815 -25.974 1.00 91.62 576 VAL A O 1
ATOM 4130 N N . ASP A 1 577 ? 0.166 11.276 -24.399 1.00 90.94 577 ASP A N 1
ATOM 4131 C CA . ASP A 1 577 ? -0.909 11.869 -25.192 1.00 90.94 577 ASP A CA 1
ATOM 4132 C C . ASP A 1 577 ? -0.384 12.428 -26.526 1.00 90.94 577 ASP A C 1
ATOM 4134 O O . ASP A 1 577 ? 0.659 13.088 -26.590 1.00 90.94 577 ASP A O 1
ATOM 4138 N N . ALA A 1 578 ? -1.124 12.176 -27.609 1.00 86.56 578 ALA A N 1
ATOM 4139 C CA . ALA A 1 578 ? -0.777 12.630 -28.953 1.00 86.56 578 ALA A CA 1
ATOM 4140 C C . ALA A 1 578 ? -0.637 14.164 -29.047 1.00 86.56 578 ALA A C 1
ATOM 4142 O O . ALA A 1 578 ? 0.190 14.671 -29.809 1.00 86.56 578 ALA A O 1
ATOM 4143 N N . SER A 1 579 ? -1.419 14.903 -28.256 1.00 87.38 579 SER A N 1
ATOM 4144 C CA . SER A 1 579 ? -1.421 16.367 -28.198 1.00 87.38 579 SER A CA 1
ATOM 4145 C C . SER A 1 579 ? -0.157 16.965 -27.578 1.00 87.38 579 SER A C 1
ATOM 4147 O O . SER A 1 579 ? 0.144 18.127 -27.848 1.00 87.38 579 SER A O 1
ATOM 4149 N N . SER A 1 580 ? 0.632 16.177 -26.837 1.00 85.00 580 SER A N 1
ATOM 4150 C CA . SER A 1 580 ? 1.921 16.609 -26.282 1.00 85.00 580 SER A CA 1
ATOM 4151 C C . SER A 1 580 ? 2.894 17.087 -27.373 1.00 85.00 580 SER A C 1
ATOM 4153 O O . SER A 1 580 ? 3.793 17.887 -27.114 1.00 85.00 580 SER A O 1
ATOM 4155 N N . GLY A 1 581 ? 2.757 16.590 -28.610 1.00 80.69 581 GLY A N 1
ATOM 4156 C CA . GLY A 1 581 ? 3.648 16.903 -29.736 1.00 80.69 581 GLY A CA 1
ATOM 4157 C C . GLY A 1 581 ? 5.044 16.275 -29.623 1.00 80.69 581 GLY A C 1
ATOM 4158 O O . GLY A 1 581 ? 5.677 16.030 -30.648 1.00 80.69 581 GLY A O 1
ATOM 4159 N N . LYS A 1 582 ? 5.476 15.956 -28.397 1.00 83.44 582 LYS A N 1
ATOM 4160 C CA . LYS A 1 582 ? 6.690 15.223 -28.035 1.00 83.44 582 LYS A CA 1
ATOM 4161 C C . LYS A 1 582 ? 6.366 14.092 -27.065 1.00 83.44 582 LYS A C 1
ATOM 4163 O O . LYS A 1 582 ? 5.369 14.170 -26.346 1.00 83.44 582 LYS A O 1
ATOM 4168 N N . GLY A 1 583 ? 7.218 13.080 -26.976 1.00 83.81 583 GLY A N 1
ATOM 4169 C CA . GLY A 1 583 ? 7.193 12.165 -25.839 1.00 83.81 583 GLY A CA 1
ATOM 4170 C C . GLY A 1 583 ? 7.741 10.783 -26.115 1.00 83.81 583 GLY A C 1
ATOM 4171 O O . GLY A 1 583 ? 7.853 10.348 -27.265 1.00 83.81 583 GLY A O 1
ATOM 4172 N N . THR A 1 584 ? 8.044 10.081 -25.027 1.00 86.38 584 THR A N 1
ATOM 4173 C CA . THR A 1 584 ? 8.636 8.749 -25.055 1.00 86.38 584 THR A CA 1
ATOM 4174 C C . THR A 1 584 ? 7.886 7.797 -24.123 1.00 86.38 584 THR A C 1
ATOM 4176 O O . THR A 1 584 ? 7.711 8.075 -22.936 1.00 86.38 584 THR A O 1
ATOM 4179 N N . ALA A 1 585 ? 7.450 6.655 -24.653 1.00 90.50 585 ALA A N 1
ATOM 4180 C CA . ALA A 1 585 ? 6.751 5.615 -23.910 1.00 90.50 585 ALA A CA 1
ATOM 4181 C C . ALA A 1 585 ? 7.409 4.246 -24.097 1.00 90.50 585 ALA A C 1
ATOM 4183 O O . ALA A 1 585 ? 7.786 3.884 -25.214 1.00 90.50 585 ALA A O 1
ATOM 4184 N N . ALA A 1 586 ? 7.496 3.478 -23.013 1.00 91.12 586 ALA A N 1
ATOM 4185 C CA . ALA A 1 586 ? 7.927 2.085 -23.034 1.00 91.12 586 ALA A CA 1
ATOM 4186 C C . ALA A 1 586 ? 6.942 1.205 -22.256 1.00 91.12 586 ALA A C 1
ATOM 4188 O O . ALA A 1 586 ? 6.709 1.453 -21.078 1.00 91.12 586 ALA A O 1
ATOM 4189 N N . GLY A 1 587 ? 6.398 0.152 -22.866 1.00 94.06 587 GLY A N 1
ATOM 4190 C CA . GLY A 1 587 ? 5.613 -0.838 -22.120 1.00 94.06 587 GLY A CA 1
ATOM 4191 C C . GLY A 1 587 ? 6.462 -1.461 -21.007 1.00 94.06 587 GLY A C 1
ATOM 4192 O O . GLY A 1 587 ? 6.119 -1.377 -19.829 1.00 94.06 587 GLY A O 1
ATOM 4193 N N . ILE A 1 588 ? 7.632 -1.988 -21.373 1.00 94.00 588 ILE A N 1
ATOM 4194 C CA . ILE A 1 588 ? 8.634 -2.511 -20.439 1.00 94.00 588 ILE A CA 1
ATOM 4195 C C . ILE A 1 588 ? 9.993 -1.866 -20.702 1.00 94.00 588 ILE A C 1
ATOM 4197 O O . ILE A 1 588 ? 10.503 -1.891 -21.824 1.00 94.00 588 ILE A O 1
ATOM 4201 N N . TYR A 1 589 ? 10.613 -1.363 -19.637 1.00 90.75 589 TYR A N 1
ATOM 4202 C CA . TYR A 1 589 ? 12.002 -0.922 -19.623 1.00 90.75 589 TYR A CA 1
ATOM 4203 C C . TYR A 1 589 ? 12.818 -1.714 -18.594 1.00 90.75 589 TYR A C 1
ATOM 4205 O O . TYR A 1 589 ? 12.525 -1.689 -17.397 1.00 90.75 589 TYR A O 1
ATOM 4213 N N . ALA A 1 590 ? 13.893 -2.353 -19.056 1.00 89.56 590 ALA A N 1
ATOM 4214 C CA . ALA A 1 590 ? 14.872 -3.047 -18.221 1.00 89.56 590 ALA A CA 1
ATOM 4215 C C . ALA A 1 590 ? 16.282 -2.510 -18.513 1.00 89.56 590 ALA A C 1
ATOM 4217 O O . ALA A 1 590 ? 16.838 -2.732 -19.586 1.00 89.56 590 ALA A O 1
ATOM 4218 N N . GLY A 1 591 ? 16.887 -1.768 -17.589 1.00 84.00 591 GLY A N 1
ATOM 4219 C CA . GLY A 1 591 ? 18.149 -1.076 -17.862 1.00 84.00 591 GLY A CA 1
ATOM 4220 C C . GLY A 1 591 ? 19.173 -1.158 -16.745 1.00 84.00 591 GLY A C 1
ATOM 4221 O O . GLY A 1 591 ? 18.817 -1.262 -15.574 1.00 84.00 591 GLY A O 1
ATOM 4222 N N . TYR A 1 592 ? 20.453 -1.047 -17.099 1.00 82.38 592 TYR A N 1
ATOM 4223 C CA . TYR A 1 592 ? 21.558 -0.901 -16.138 1.00 82.38 592 TYR A CA 1
ATOM 4224 C C . TYR A 1 592 ? 21.591 -2.026 -15.090 1.00 82.38 592 TYR A C 1
ATOM 4226 O O . TYR A 1 592 ? 21.787 -1.775 -13.905 1.00 82.38 592 TYR A O 1
ATOM 4234 N N . GLY A 1 593 ? 21.366 -3.272 -15.516 1.00 83.12 593 GLY A N 1
ATOM 4235 C CA . GLY A 1 593 ? 21.281 -4.436 -14.627 1.00 83.12 593 GLY A CA 1
ATOM 4236 C C . GLY A 1 593 ? 19.923 -4.637 -13.946 1.00 83.12 593 GLY A C 1
ATOM 4237 O O . GLY A 1 593 ? 19.832 -5.430 -13.011 1.00 83.12 593 GLY A O 1
ATOM 4238 N N . GLY A 1 594 ? 18.880 -3.927 -14.379 1.00 89.19 594 GLY A N 1
ATOM 4239 C CA . GLY A 1 594 ? 17.501 -4.198 -13.980 1.00 89.19 594 GLY A CA 1
ATOM 4240 C C . GLY A 1 594 ? 16.908 -5.375 -14.750 1.00 89.19 594 GLY A C 1
ATOM 4241 O O . GLY A 1 594 ? 17.045 -5.447 -15.972 1.00 89.19 594 GLY A O 1
ATOM 4242 N N . ASN A 1 595 ? 16.241 -6.278 -14.038 1.00 91.81 595 ASN A N 1
ATOM 4243 C CA . ASN A 1 595 ? 15.612 -7.469 -14.591 1.00 91.81 595 ASN A CA 1
ATOM 4244 C C . ASN A 1 595 ? 14.095 -7.394 -14.434 1.00 91.81 595 ASN A C 1
ATOM 4246 O O . ASN A 1 595 ? 13.600 -7.151 -13.334 1.00 91.81 595 ASN A O 1
ATOM 4250 N N . VAL A 1 596 ? 13.376 -7.654 -15.519 1.00 96.06 596 VAL A N 1
ATOM 4251 C CA . VAL A 1 596 ? 11.925 -7.854 -15.516 1.00 96.06 596 VAL A CA 1
ATOM 4252 C C . VAL A 1 596 ? 11.659 -9.309 -15.875 1.00 96.06 596 VAL A C 1
ATOM 4254 O O . VAL A 1 596 ? 12.084 -9.752 -16.936 1.00 96.06 596 VAL A O 1
ATOM 4257 N N . ASN A 1 597 ? 10.974 -10.048 -15.009 1.00 95.50 597 ASN A N 1
ATOM 4258 C CA . ASN A 1 597 ? 10.575 -11.429 -15.257 1.00 95.50 597 ASN A CA 1
ATOM 4259 C C . ASN A 1 597 ? 9.049 -11.512 -15.204 1.00 95.50 597 ASN A C 1
ATOM 4261 O O . ASN A 1 597 ? 8.457 -11.166 -14.185 1.00 95.50 597 ASN A O 1
ATOM 4265 N N . ILE A 1 598 ? 8.425 -11.970 -16.282 1.00 95.75 598 ILE A N 1
ATOM 4266 C CA . ILE A 1 598 ? 6.984 -12.209 -16.366 1.00 95.75 598 ILE A CA 1
ATOM 4267 C C . ILE A 1 598 ? 6.786 -13.701 -16.597 1.00 95.75 598 ILE A C 1
ATOM 4269 O O . ILE A 1 598 ? 7.328 -14.251 -17.553 1.00 95.75 598 ILE A O 1
ATOM 4273 N N . ASN A 1 599 ? 6.020 -14.337 -15.721 1.00 92.75 599 ASN A N 1
ATOM 4274 C CA . ASN A 1 599 ? 5.568 -15.710 -15.874 1.00 92.75 599 ASN A CA 1
ATOM 4275 C C . ASN A 1 599 ? 4.042 -15.694 -15.861 1.00 92.75 599 ASN A C 1
ATOM 4277 O O . ASN A 1 599 ? 3.457 -15.290 -14.854 1.00 92.75 599 ASN A O 1
ATOM 4281 N N . THR A 1 600 ? 3.408 -16.102 -16.953 1.00 89.50 600 THR A N 1
ATOM 4282 C CA . THR A 1 600 ? 1.967 -16.353 -16.923 1.00 89.50 600 THR A CA 1
ATOM 4283 C C . THR A 1 600 ? 1.688 -17.732 -16.311 1.00 89.50 600 THR A C 1
ATOM 4285 O O . THR A 1 600 ? 2.595 -18.567 -16.214 1.00 89.50 600 THR A O 1
ATOM 4288 N N . SER A 1 601 ? 0.479 -17.948 -15.800 1.00 74.56 601 SER A N 1
ATOM 4289 C CA . SER A 1 601 ? -0.010 -19.253 -15.350 1.00 74.56 601 SER A CA 1
ATOM 4290 C C . SER A 1 601 ? -0.270 -20.146 -16.574 1.00 74.56 601 SER A C 1
ATOM 4292 O O . SER A 1 601 ? 0.073 -19.779 -17.693 1.00 74.56 601 SER A O 1
ATOM 4294 N N . ASP A 1 602 ? -0.766 -21.364 -16.386 1.00 68.25 602 ASP A N 1
ATOM 4295 C CA . ASP A 1 602 ? -0.892 -22.329 -17.483 1.00 68.25 602 ASP A CA 1
ATOM 4296 C C . ASP A 1 602 ? -1.983 -21.950 -18.513 1.00 68.25 602 ASP A C 1
ATOM 4298 O O . ASP A 1 602 ? -2.896 -21.186 -18.221 1.00 68.25 602 ASP A O 1
ATOM 4302 N N . ASN A 1 603 ? -1.886 -22.543 -19.706 1.00 71.75 603 ASN A N 1
ATOM 4303 C CA . ASN A 1 603 ? -2.790 -22.598 -20.863 1.00 71.75 603 ASN A CA 1
ATOM 4304 C C . ASN A 1 603 ? -3.789 -21.452 -21.106 1.00 71.75 603 ASN A C 1
ATOM 4306 O O . ASN A 1 603 ? -4.893 -21.440 -20.559 1.00 71.75 603 ASN A O 1
ATOM 4310 N N . GLY A 1 604 ? -3.506 -20.668 -22.151 1.00 79.88 604 GLY A N 1
ATOM 4311 C CA . GLY A 1 604 ? -4.485 -19.826 -22.845 1.00 79.88 604 GLY A CA 1
ATOM 4312 C C . GLY A 1 604 ? -4.505 -18.380 -22.364 1.00 79.88 604 GLY A C 1
ATOM 4313 O O . GLY A 1 604 ? -5.540 -17.723 -22.478 1.00 79.88 604 GLY A O 1
ATOM 4314 N N . ASN A 1 605 ? -3.385 -17.899 -21.826 1.00 86.00 605 ASN A N 1
ATOM 4315 C CA . ASN A 1 605 ? -3.265 -16.555 -21.276 1.00 86.00 605 ASN A CA 1
ATOM 4316 C C . ASN A 1 605 ? -2.980 -15.528 -22.366 1.00 86.00 605 ASN A C 1
ATOM 4318 O O . ASN A 1 605 ? -2.328 -15.810 -23.382 1.00 86.00 605 ASN A O 1
ATOM 4322 N N . GLU A 1 606 ? -3.419 -14.298 -22.116 1.00 90.56 606 GLU A N 1
ATOM 4323 C CA . GLU A 1 606 ? -3.126 -13.161 -22.974 1.00 90.56 606 GLU A CA 1
ATOM 4324 C C . GLU A 1 606 ? -2.096 -12.229 -22.322 1.00 90.56 606 GLU A C 1
ATOM 4326 O O . GLU A 1 606 ? -2.292 -11.680 -21.235 1.00 90.56 606 GLU A O 1
ATOM 4331 N N . LEU A 1 607 ? -0.979 -12.020 -23.024 1.00 93.56 607 LEU A N 1
ATOM 4332 C CA . LEU A 1 607 ? 0.064 -11.071 -22.659 1.00 93.56 607 LEU A CA 1
ATOM 4333 C C . LEU A 1 607 ? 0.063 -9.893 -23.635 1.00 93.56 607 LEU A C 1
ATOM 4335 O O . LEU A 1 607 ? 0.593 -9.976 -24.743 1.00 93.56 607 LEU A O 1
ATOM 4339 N N . ASN A 1 608 ? -0.469 -8.762 -23.187 1.00 95.00 608 ASN A N 1
ATOM 4340 C CA . ASN A 1 608 ? -0.543 -7.515 -23.933 1.00 95.00 608 ASN A CA 1
ATOM 4341 C C . ASN A 1 608 ? 0.486 -6.510 -23.415 1.00 95.00 608 ASN A C 1
ATOM 4343 O O . ASN A 1 608 ? 0.405 -6.052 -22.279 1.00 95.00 608 ASN A O 1
ATOM 4347 N N . ILE A 1 609 ? 1.438 -6.104 -24.255 1.00 95.94 609 ILE A N 1
ATOM 4348 C CA . ILE A 1 609 ? 2.450 -5.096 -23.915 1.00 95.94 609 ILE A CA 1
ATOM 4349 C C . ILE A 1 609 ? 2.416 -3.986 -24.952 1.00 95.94 609 ILE A C 1
ATOM 4351 O O . ILE A 1 609 ? 2.528 -4.243 -26.152 1.00 95.94 609 ILE A O 1
ATOM 4355 N N . SER A 1 610 ? 2.306 -2.734 -24.509 1.00 95.06 610 SER A N 1
ATOM 4356 C CA . SER A 1 610 ? 2.239 -1.613 -25.435 1.00 95.06 610 SER A CA 1
ATOM 4357 C C . SER A 1 610 ? 2.943 -0.333 -24.995 1.00 95.06 610 SER A C 1
ATOM 4359 O O . SER A 1 610 ? 2.924 0.048 -23.825 1.00 95.06 610 SER A O 1
ATOM 4361 N N . GLY A 1 611 ? 3.543 0.351 -25.973 1.00 93.56 611 GLY A N 1
ATOM 4362 C CA . GLY A 1 611 ? 4.113 1.689 -25.824 1.00 93.56 611 GLY A CA 1
ATOM 4363 C C . GLY A 1 611 ? 3.639 2.623 -26.934 1.00 93.56 611 GLY A C 1
ATOM 4364 O O . GLY A 1 611 ? 3.908 2.388 -28.114 1.00 93.56 611 GLY A O 1
ATOM 4365 N N . HIS A 1 612 ? 2.954 3.694 -26.544 1.00 93.75 612 HIS A N 1
ATOM 4366 C CA . HIS A 1 612 ? 2.332 4.666 -27.439 1.00 93.75 612 HIS A CA 1
ATOM 4367 C C . HIS A 1 612 ? 2.839 6.068 -27.104 1.00 93.75 612 HIS A C 1
ATOM 4369 O O . HIS A 1 612 ? 2.674 6.529 -25.977 1.00 93.75 612 HIS A O 1
ATOM 4375 N N . ALA A 1 613 ? 3.464 6.767 -28.050 1.00 91.06 613 ALA A N 1
ATOM 4376 C CA . ALA A 1 613 ? 3.908 8.142 -27.808 1.00 91.06 613 ALA A CA 1
ATOM 4377 C C . ALA A 1 613 ? 4.009 8.962 -29.098 1.00 91.06 613 ALA A C 1
ATOM 4379 O O . ALA A 1 613 ? 4.173 8.389 -30.170 1.00 91.06 613 ALA A O 1
ATOM 4380 N N . PRO A 1 614 ? 4.006 10.304 -29.036 1.00 87.19 614 PRO A N 1
ATOM 4381 C CA . PRO A 1 614 ? 4.203 11.127 -30.224 1.00 87.19 614 PRO A CA 1
ATOM 4382 C C . PRO A 1 614 ? 5.537 10.862 -30.928 1.00 87.19 614 PRO A C 1
ATOM 4384 O O . PRO A 1 614 ? 5.554 10.746 -32.154 1.00 87.19 614 PRO A O 1
ATOM 4387 N N . SER A 1 615 ? 6.632 10.729 -30.167 1.00 84.88 615 SER A N 1
ATOM 4388 C CA . SER A 1 615 ? 7.985 10.651 -30.729 1.00 84.88 615 SER A CA 1
ATOM 4389 C C . SER A 1 615 ? 8.583 9.243 -30.660 1.00 84.88 615 SER A C 1
ATOM 4391 O O . SER A 1 615 ? 9.027 8.736 -31.685 1.00 84.88 615 SER A O 1
ATOM 4393 N N . TRP A 1 616 ? 8.612 8.589 -29.493 1.00 84.44 616 TRP A N 1
ATOM 4394 C CA . TRP A 1 616 ? 9.188 7.240 -29.354 1.00 84.44 616 TRP A CA 1
ATOM 4395 C C . TRP A 1 616 ? 8.286 6.313 -28.550 1.00 84.44 616 TRP A C 1
ATOM 4397 O O . TRP A 1 616 ? 8.210 6.430 -27.332 1.00 84.44 616 TRP A O 1
ATOM 4407 N N . GLY A 1 617 ? 7.633 5.376 -29.227 1.00 86.69 617 GLY A N 1
ATOM 4408 C CA . GLY A 1 617 ? 6.787 4.348 -28.629 1.00 86.69 617 GLY A CA 1
ATOM 4409 C C . GLY A 1 617 ? 7.477 2.998 -28.736 1.00 86.69 617 GLY A C 1
ATOM 4410 O O . GLY A 1 617 ? 7.851 2.574 -29.830 1.00 86.69 617 GLY A O 1
ATOM 4411 N N . VAL A 1 618 ? 7.692 2.333 -27.607 1.00 87.56 618 VAL A N 1
ATOM 4412 C CA . VAL A 1 618 ? 8.430 1.071 -27.558 1.00 87.56 618 VAL A CA 1
ATOM 4413 C C . VAL A 1 618 ? 7.653 0.042 -26.752 1.00 87.56 618 VAL A C 1
ATOM 4415 O O . VAL A 1 618 ? 7.212 0.323 -25.644 1.00 87.56 618 VAL A O 1
ATOM 4418 N N . GLY A 1 619 ? 7.488 -1.167 -27.286 1.00 88.38 619 GLY A N 1
ATOM 4419 C CA . GLY A 1 619 ? 6.856 -2.255 -26.534 1.00 88.38 619 GLY A CA 1
ATOM 4420 C C . GLY A 1 619 ? 7.751 -2.709 -25.378 1.00 88.38 619 GLY A C 1
ATOM 4421 O O . GLY A 1 619 ? 7.421 -2.529 -24.209 1.00 88.38 619 GLY A O 1
ATOM 4422 N N . ILE A 1 620 ? 8.926 -3.240 -25.722 1.00 89.81 620 ILE A N 1
ATOM 4423 C CA . ILE A 1 620 ? 9.940 -3.733 -24.782 1.00 89.81 620 ILE A CA 1
ATOM 4424 C C . ILE A 1 620 ? 11.302 -3.168 -25.180 1.00 89.81 620 ILE A C 1
ATOM 4426 O O . ILE A 1 620 ? 11.639 -3.121 -26.369 1.00 89.81 620 ILE A O 1
ATOM 4430 N N . ILE A 1 621 ? 12.087 -2.748 -24.187 1.00 86.06 621 ILE A N 1
ATOM 4431 C CA . ILE A 1 621 ? 13.485 -2.367 -24.369 1.00 86.06 621 ILE A CA 1
ATOM 4432 C C . ILE A 1 621 ? 14.347 -2.802 -23.182 1.00 86.06 621 ILE A C 1
ATOM 4434 O O . ILE A 1 621 ? 14.056 -2.495 -22.022 1.00 86.06 621 ILE A O 1
ATOM 4438 N N . SER A 1 622 ? 15.460 -3.466 -23.497 1.00 85.25 622 SER A N 1
ATOM 4439 C CA . SER A 1 622 ? 16.477 -3.858 -22.522 1.00 85.25 622 SER A CA 1
ATOM 4440 C C . SER A 1 622 ? 17.837 -3.244 -22.874 1.00 85.25 622 SER A C 1
ATOM 4442 O O . SER A 1 622 ? 18.277 -3.307 -24.023 1.00 85.25 622 SER A O 1
ATOM 4444 N N . THR A 1 623 ? 18.516 -2.619 -21.907 1.00 80.00 623 THR A N 1
ATOM 4445 C CA . THR A 1 623 ? 19.793 -1.907 -22.126 1.00 80.00 623 THR A CA 1
ATOM 4446 C C . THR A 1 623 ? 20.803 -2.176 -21.012 1.00 80.00 623 THR A C 1
ATOM 4448 O O . THR A 1 623 ? 20.424 -2.462 -19.882 1.00 80.00 623 THR A O 1
ATOM 4451 N N . ASN A 1 624 ? 22.103 -2.040 -21.305 1.00 78.19 624 ASN A N 1
ATOM 4452 C CA . ASN A 1 624 ? 23.184 -2.027 -20.305 1.00 78.19 624 ASN A CA 1
ATOM 4453 C C . ASN A 1 624 ? 23.077 -3.162 -19.265 1.00 78.19 624 ASN A C 1
ATOM 4455 O O . ASN A 1 624 ? 22.923 -2.901 -18.075 1.00 78.19 624 ASN A O 1
ATOM 4459 N N . HIS A 1 625 ? 23.106 -4.420 -19.720 1.00 83.19 625 HIS A N 1
ATOM 4460 C CA . HIS A 1 625 ? 22.957 -5.627 -18.882 1.00 83.19 625 HIS A CA 1
ATOM 4461 C C . HIS A 1 625 ? 21.591 -5.811 -18.205 1.00 83.19 625 HIS A C 1
ATOM 4463 O O . HIS A 1 625 ? 21.445 -6.707 -17.379 1.00 83.19 625 HIS A O 1
ATOM 4469 N N . GLY A 1 626 ? 20.602 -4.974 -18.525 1.00 83.50 626 GLY A N 1
ATOM 4470 C CA . GLY A 1 626 ? 19.210 -5.223 -18.170 1.00 83.50 626 GLY A CA 1
ATOM 4471 C C . GLY A 1 626 ? 18.610 -6.332 -19.029 1.00 83.50 626 GLY A C 1
ATOM 4472 O O . GLY A 1 626 ? 19.002 -6.503 -20.187 1.00 83.50 626 GLY A O 1
ATOM 4473 N N . ILE A 1 627 ? 17.679 -7.087 -18.450 1.00 87.44 627 ILE A N 1
ATOM 4474 C CA . ILE A 1 627 ? 17.095 -8.277 -19.072 1.00 87.44 627 ILE A CA 1
ATOM 4475 C C . ILE A 1 627 ? 15.579 -8.261 -18.889 1.00 87.44 627 ILE A C 1
ATOM 4477 O O . ILE A 1 627 ? 15.075 -7.918 -17.820 1.00 87.44 627 ILE A O 1
ATOM 4481 N N . THR A 1 628 ? 14.854 -8.655 -19.930 1.00 92.00 628 THR A N 1
ATOM 4482 C CA . THR A 1 628 ? 13.423 -8.943 -19.851 1.00 92.00 628 THR A CA 1
ATOM 4483 C C . THR A 1 628 ? 13.205 -10.405 -20.217 1.00 92.00 628 THR A C 1
ATOM 4485 O O . THR A 1 628 ? 13.502 -10.805 -21.338 1.00 92.00 628 THR A O 1
ATOM 4488 N N . HIS A 1 629 ? 12.699 -11.195 -19.275 1.00 91.38 629 HIS A N 1
ATOM 4489 C CA . HIS A 1 629 ? 12.280 -12.572 -19.501 1.00 91.38 629 HIS A CA 1
ATOM 4490 C C . HIS A 1 629 ? 10.759 -12.656 -19.487 1.00 91.38 629 HIS A C 1
ATOM 4492 O O . HIS A 1 629 ? 10.111 -12.129 -18.582 1.00 91.38 629 HIS A O 1
ATOM 4498 N N . ILE A 1 630 ? 10.209 -13.339 -20.483 1.00 91.00 630 ILE A N 1
ATOM 4499 C CA . ILE A 1 630 ? 8.786 -13.637 -20.595 1.00 91.00 630 ILE A CA 1
ATOM 4500 C C . ILE A 1 630 ? 8.667 -15.145 -20.771 1.00 91.00 630 ILE A C 1
ATOM 4502 O O . ILE A 1 630 ? 9.241 -15.705 -21.705 1.00 91.00 630 ILE A O 1
ATOM 4506 N N . ASN A 1 631 ? 7.935 -15.780 -19.869 1.00 88.56 631 ASN A N 1
ATOM 4507 C CA . ASN A 1 631 ? 7.556 -17.177 -19.948 1.00 88.56 631 ASN A CA 1
ATOM 4508 C C . ASN A 1 631 ? 6.029 -17.250 -20.005 1.00 88.56 631 ASN A C 1
ATOM 4510 O O . ASN A 1 631 ? 5.372 -16.860 -19.042 1.00 88.56 631 ASN A O 1
ATOM 4514 N N . ALA A 1 632 ? 5.494 -17.707 -21.136 1.00 80.12 632 ALA A N 1
ATOM 4515 C CA . ALA A 1 632 ? 4.055 -17.764 -21.367 1.00 80.12 632 ALA A CA 1
ATOM 4516 C C . ALA A 1 632 ? 3.383 -19.031 -20.794 1.00 80.12 632 ALA A C 1
ATOM 4518 O O . ALA A 1 632 ? 2.168 -19.144 -20.859 1.00 80.12 632 ALA A O 1
ATOM 4519 N N . GLY A 1 633 ? 4.153 -19.948 -20.193 1.00 74.62 633 GLY A N 1
ATOM 4520 C CA . GLY A 1 633 ? 3.627 -21.231 -19.727 1.00 74.62 633 GLY A CA 1
ATOM 4521 C C . GLY A 1 633 ? 3.456 -22.243 -20.865 1.00 74.62 633 GLY A C 1
ATOM 4522 O O . GLY A 1 633 ? 4.022 -22.082 -21.950 1.00 74.62 633 GLY A O 1
ATOM 4523 N N . ASP A 1 634 ? 2.734 -23.326 -20.579 1.00 72.81 634 ASP A N 1
ATOM 4524 C CA . ASP A 1 634 ? 2.319 -24.316 -21.575 1.00 72.81 634 ASP A CA 1
ATOM 4525 C C . ASP A 1 634 ? 0.940 -23.932 -22.130 1.00 72.81 634 ASP A C 1
ATOM 4527 O O . ASP A 1 634 ? 0.041 -23.687 -21.331 1.00 72.81 634 ASP A O 1
ATOM 4531 N N . GLY A 1 635 ? 0.737 -23.978 -23.453 1.00 75.38 635 GLY A N 1
ATOM 4532 C CA . GLY A 1 635 ? -0.588 -23.858 -24.073 1.00 75.38 635 GLY A CA 1
ATOM 4533 C C . GLY A 1 635 ? -0.671 -22.992 -25.325 1.00 75.38 635 GLY A C 1
ATOM 4534 O O . GLY A 1 635 ? 0.336 -22.688 -25.964 1.00 75.38 635 GLY A O 1
ATOM 4535 N N . ASP A 1 636 ? -1.906 -22.635 -25.696 1.00 80.62 636 ASP A N 1
ATOM 4536 C CA . ASP A 1 636 ? -2.220 -21.717 -26.801 1.00 80.62 636 ASP A CA 1
ATOM 4537 C C . ASP A 1 636 ? -2.199 -20.254 -26.304 1.00 80.62 636 ASP A C 1
ATOM 4539 O O . ASP A 1 636 ? -3.209 -19.550 -26.355 1.00 80.62 636 ASP A O 1
ATOM 4543 N N . ASP A 1 637 ? -1.059 -19.802 -25.778 1.00 83.69 637 ASP A N 1
ATOM 4544 C CA . ASP A 1 637 ? -0.905 -18.446 -25.235 1.00 83.69 637 ASP A CA 1
ATOM 4545 C C . ASP A 1 637 ? -0.703 -17.396 -26.339 1.00 83.69 637 ASP A C 1
ATOM 4547 O O . ASP A 1 637 ? -0.070 -17.640 -27.375 1.00 83.69 637 ASP A O 1
ATOM 4551 N N . VAL A 1 638 ? -1.216 -16.184 -26.108 1.00 83.44 638 VAL A N 1
ATOM 4552 C CA . VAL A 1 638 ? -1.135 -15.072 -27.064 1.00 83.44 638 VAL A CA 1
ATOM 4553 C C . VAL A 1 638 ? -0.252 -13.963 -26.505 1.00 83.44 638 VAL A C 1
ATOM 4555 O O . VAL A 1 638 ? -0.582 -13.330 -25.507 1.00 83.44 638 VAL A O 1
ATOM 4558 N N . ILE A 1 639 ? 0.859 -13.676 -27.191 1.00 88.00 639 ILE A N 1
ATOM 4559 C CA . ILE A 1 639 ? 1.753 -12.559 -26.857 1.00 88.00 639 ILE A CA 1
ATOM 4560 C C . ILE A 1 639 ? 1.596 -11.445 -27.895 1.00 88.00 639 ILE A C 1
ATOM 4562 O O . ILE A 1 639 ? 2.075 -11.548 -29.027 1.00 88.00 639 ILE A O 1
ATOM 4566 N N . ASN A 1 640 ? 0.984 -10.341 -27.477 1.00 86.94 640 ASN A N 1
ATOM 4567 C CA . ASN A 1 640 ? 0.769 -9.142 -28.275 1.00 86.94 640 ASN A CA 1
ATOM 4568 C C . ASN A 1 640 ? 1.723 -8.029 -27.825 1.00 86.94 640 ASN A C 1
ATOM 4570 O O . ASN A 1 640 ? 1.557 -7.444 -26.754 1.00 86.94 640 ASN A O 1
ATOM 4574 N N . ILE A 1 641 ? 2.703 -7.679 -28.664 1.00 88.94 641 ILE A N 1
ATOM 4575 C CA . ILE A 1 641 ? 3.621 -6.562 -28.393 1.00 88.94 641 ILE A CA 1
ATOM 4576 C C . ILE A 1 641 ? 3.407 -5.467 -29.430 1.00 88.94 641 ILE A C 1
ATOM 4578 O O . ILE A 1 641 ? 3.716 -5.635 -30.609 1.00 88.94 641 ILE A O 1
ATOM 4582 N N . ASN A 1 642 ? 2.906 -4.325 -28.968 1.00 86.25 642 ASN A N 1
ATOM 4583 C CA . ASN A 1 642 ? 2.517 -3.205 -29.809 1.00 86.25 642 ASN A CA 1
ATOM 4584 C C . ASN A 1 642 ? 3.375 -1.971 -29.523 1.00 86.25 642 ASN A C 1
ATOM 4586 O O . ASN A 1 642 ? 3.640 -1.602 -28.380 1.00 86.25 642 ASN A O 1
ATOM 4590 N N . ALA A 1 643 ? 3.790 -1.294 -30.583 1.00 84.12 643 ALA A N 1
ATOM 4591 C CA . ALA A 1 643 ? 4.481 -0.019 -30.503 1.00 84.12 643 ALA A CA 1
ATOM 4592 C C . ALA A 1 643 ? 3.912 0.898 -31.577 1.00 84.12 643 ALA A C 1
ATOM 4594 O O . ALA A 1 643 ? 3.822 0.501 -32.740 1.00 84.12 643 ALA A O 1
ATOM 4595 N N . SER A 1 644 ? 3.530 2.118 -31.211 1.00 82.81 644 SER A N 1
ATOM 4596 C CA . SER A 1 644 ? 3.072 3.093 -32.198 1.00 82.81 644 SER A CA 1
ATOM 4597 C C . SER A 1 644 ? 3.514 4.507 -31.861 1.00 82.81 644 SER A C 1
ATOM 4599 O O . SER A 1 644 ? 3.739 4.868 -30.702 1.00 82.81 644 SER A O 1
ATOM 4601 N N . VAL A 1 645 ? 3.677 5.290 -32.925 1.00 78.81 645 VAL A N 1
ATOM 4602 C CA . VAL A 1 645 ? 4.126 6.675 -32.868 1.00 78.81 645 VAL A CA 1
ATOM 4603 C C . VAL A 1 645 ? 3.405 7.534 -33.882 1.00 78.81 645 VAL A C 1
ATOM 4605 O O . VAL A 1 645 ? 3.021 7.052 -34.946 1.00 78.81 645 VAL A O 1
ATOM 4608 N N . HIS A 1 646 ? 3.270 8.821 -33.568 1.00 73.00 646 HIS A N 1
ATOM 4609 C CA . HIS A 1 646 ? 2.704 9.789 -34.504 1.00 73.00 646 HIS A CA 1
ATOM 4610 C C . HIS A 1 646 ? 3.763 10.390 -35.436 1.00 73.00 646 HIS A C 1
ATOM 4612 O O . HIS A 1 646 ? 3.534 10.457 -36.639 1.00 73.00 646 HIS A O 1
ATOM 4618 N N . ASN A 1 647 ? 4.918 10.807 -34.904 1.00 70.88 647 ASN A N 1
ATOM 4619 C CA . ASN A 1 647 ? 5.908 11.619 -35.624 1.00 70.88 647 ASN A CA 1
ATOM 4620 C C . ASN A 1 647 ? 7.369 11.137 -35.459 1.00 70.88 647 ASN A C 1
ATOM 4622 O O . ASN A 1 647 ? 8.289 11.881 -35.799 1.00 70.88 647 ASN A O 1
ATOM 4626 N N . GLY A 1 648 ? 7.617 9.920 -34.954 1.00 67.62 648 GLY A N 1
ATOM 4627 C CA . GLY A 1 648 ? 8.985 9.426 -34.723 1.00 67.62 648 GLY A CA 1
ATOM 4628 C C . GLY A 1 648 ? 9.183 7.919 -34.913 1.00 67.62 648 GLY A C 1
ATOM 4629 O O . GLY A 1 648 ? 8.775 7.375 -35.936 1.00 67.62 648 GLY A O 1
ATOM 4630 N N . ALA A 1 649 ? 9.876 7.251 -33.985 1.00 70.50 649 ALA A N 1
ATOM 4631 C CA . ALA A 1 649 ? 10.294 5.853 -34.126 1.00 70.50 649 ALA A CA 1
ATOM 4632 C C . ALA A 1 649 ? 9.482 4.909 -33.227 1.00 70.50 649 ALA A C 1
ATOM 4634 O O . ALA A 1 649 ? 9.465 5.064 -32.007 1.00 70.50 649 ALA A O 1
ATOM 4635 N N . ALA A 1 650 ? 8.854 3.900 -33.835 1.00 70.00 650 ALA A N 1
ATOM 4636 C CA . ALA A 1 650 ? 8.269 2.770 -33.122 1.00 70.00 650 ALA A CA 1
ATOM 4637 C C . ALA A 1 650 ? 9.218 1.571 -33.184 1.00 70.00 650 ALA A C 1
ATOM 4639 O O . ALA A 1 650 ? 9.754 1.260 -34.251 1.00 70.00 650 ALA A O 1
ATOM 4640 N N . ALA A 1 651 ? 9.419 0.893 -32.055 1.00 72.94 651 ALA A N 1
ATOM 4641 C CA . ALA A 1 651 ? 10.255 -0.300 -32.003 1.00 72.94 651 ALA A CA 1
ATOM 4642 C C . ALA A 1 651 ? 9.647 -1.392 -31.121 1.00 72.94 651 ALA A C 1
ATOM 4644 O O . ALA A 1 651 ? 9.125 -1.140 -30.035 1.00 72.94 651 ALA A O 1
ATOM 4645 N N . VAL A 1 652 ? 9.805 -2.632 -31.573 1.00 72.19 652 VAL A N 1
ATOM 4646 C CA . VAL A 1 652 ? 9.666 -3.829 -30.748 1.00 72.19 652 VAL A CA 1
ATOM 4647 C C . VAL A 1 652 ? 11.050 -4.453 -30.687 1.00 72.19 652 VAL A C 1
ATOM 4649 O O . VAL A 1 652 ? 11.563 -4.910 -31.707 1.00 72.19 652 VAL A O 1
ATOM 4652 N N . THR A 1 653 ? 11.690 -4.401 -29.519 1.00 61.34 653 THR A N 1
ATOM 4653 C CA . THR A 1 653 ? 13.021 -4.985 -29.329 1.00 61.34 653 THR A CA 1
ATOM 4654 C C . THR A 1 653 ? 12.908 -6.147 -28.357 1.00 61.34 653 THR A C 1
ATOM 4656 O O . THR A 1 653 ? 12.700 -5.947 -27.165 1.00 61.34 653 THR A O 1
ATOM 4659 N N . ILE A 1 654 ? 13.054 -7.360 -28.879 1.00 56.81 654 ILE A N 1
ATOM 4660 C CA . ILE A 1 654 ? 13.262 -8.574 -28.090 1.00 56.81 654 ILE A CA 1
ATOM 4661 C C . ILE A 1 654 ? 14.703 -8.978 -28.376 1.00 56.81 654 ILE A C 1
ATOM 4663 O O . ILE A 1 654 ? 15.062 -9.129 -29.548 1.00 56.81 654 ILE A O 1
ATOM 4667 N N . ARG A 1 655 ? 15.545 -9.043 -27.345 1.00 44.69 655 ARG A N 1
ATOM 4668 C CA . ARG A 1 655 ? 16.953 -9.410 -27.503 1.00 44.69 655 ARG A CA 1
ATOM 4669 C C . ARG A 1 655 ? 17.227 -10.782 -26.932 1.00 44.69 655 ARG A C 1
ATOM 4671 O O . ARG A 1 655 ? 16.761 -11.019 -25.800 1.00 44.69 655 ARG A O 1
#

Foldseek 3Di:
DAEAEDDFDDQQEEEEAEDPQPYEYEDPDAPVQWDWDDDPQWIKTAGPSNYIYTHPNQLVRDELVRRHWYQHPNDTDGPCRSCVVNVRNVPHHHHPDDDDPPPDDDDDPDDDDDDDDDDDDDDDDDDDDDDDDDDDDDDDDDDDDDDDDDDDDDDDDDPPPPQAPQEEAEEEEAADDWDKDKDFDADPVLDGDQQLVQKDKDWDDWDCLQKDHWDADRRGRIIIITGDPVVRVCLCVQHWTWTWMWIGGNNHTYIYIYIRGNDQEAADVVVVCVVVVDGHAHQEYEYDYEQDENECHEYEAEHQAEYEYAFEHEEAEEEWERYELYEYEYPYQYEYEYHFEFYYLHYEYERAEYEADPAETEYEDYNHAHYEYEFEYEYNAYEWESHEYEWDADPVRHTHEYEYEHEYAEYEFYFEYEAAETESYHAETRYEYEYYHAAEYEFEWEYHHHQAHYEWEHYEHYDQYEYAHEHQEYEFETEYYDHDYLHHQAATEHYEYWFNYEYHYEHPLAYEYYFETEYAADNAQDFPPDDDDPPTDFTRARWEREYFTHAADLVLDHGAYEYEYEEAAYAFETEYDLVNLHGHWESEEFENRYEYEYEHHAEDYEAHFWFEYAREIERYDYYSNGYYHYHDHDYPYHHHGYTDHNHYDTDYDDD